Protein AF-0000000086120697 (afdb_homodimer)

Nearest PDB structures (foldseek):
  8xj4-assembly1_A  TM=9.575E-01  e=1.778E-35  Homo sapiens
  5cdh-assembly3_E  TM=8.719E-01  e=6.429E-22  Legionella pneumophila
  7doq-assembly2_D  TM=8.685E-01  e=1.397E-21  Legionella pneumophila
  4e3w-assembly1_B  TM=8.724E-01  e=1.844E-21  Francisella tularensis subsp. holarctica LVS
  7d2f-assembly1_B  TM=8.622E-01  e=3.118E-20  Legionella pneumophila subsp. pneumophila str. Philadelphia 1

pLDDT: mean 93.75, std 7.21, range [35.12, 98.88]

InterPro domains:
  IPR000560 Histidine phosphatase superfamily, clade-2 [PF00328] (15-293)
  IPR000560 Histidine phosphatase superfamily, clade-2 [cd07061] (1-294)
  IPR029033 Histidine phosphatase superfamily [G3DSA:3.40.50.1240] (1-338)
  IPR029033 Histidine phosphatase superfamily [SSF53254] (1-334)
  IPR033379 Histidine acid phosphatase active site [PS00778] (244-260)
  IPR050645 Histidine Acid Phosphatase [PTHR11567] (1-337)

Radius of gyration: 27.93 Å; Cα contacts (8 Å, |Δi|>4): 1167; chains: 2; bounding box: 74×82×66 Å

Foldseek 3Di:
DWAFFFFAFQDAFPLFPDDQVVQPVGHPAQDPRRLVLLLLLLLVVLVVCVVPDDLADDPLAEAAEEEPDNRLVSSSQSSVLNNHFDDDPRCPDPPDRGDDDDYHYDHNLPDQQFDFCDPPFVVLVVQLVVLCPDPVNVVVVVVCLVVLVVVCVVRVHDSVDDSLVVLVSHLRNVVSCVVVPHDDDPVCDPVSNVVSQVSNLVVLCSQLHRTPNLLSLQQGQQSNVVVVLVVVVCCVVVVGNYNYYHYRHHQSNVSSNCSLLVQDPSHGQHHGKDKDKDKDQDPVRFIWIWIWIDRDSVDDTDTTDRPPADVRGGSVVVCVSNVSNHHPDNVCSSHDDPD/DWAFFFFAFQDAFPLFPDDQVVQPVGHPAQDPRRLVLLLLLLLVVLVVCVVPDDLADDPLAEAAEEEPDNRLVSSSQSSVLNNHFDDDPRCPDPPDRGDDDDYHYDHNLPDQQFDFCDPPFVVLVVQLVVLCPDPVNVVVVVVCLVVLVVVCVVRVHDSVDDSLVVLVSHLRNVVSCVVVPHDDDPVCDPVSNVVSQVSNLVVLCSQLDRTPNLLSLQQGQQSNVVVVLVVVVCCVVVVGNYNYYHYRHHQSNVSSNCSLLVQDPSHGQHHGKDKDKDKDQDPVRFIWIWIWIDRDSVDDTDTTDRPPADVRGGSVVVCVSNVSNHHPDNVCSSPDDPD

Secondary structure (DSSP, 8-state):
-EE---B--S---TT-SS-GGGSTT-TT-B-HHHHHHHHHHHHHHHHHTTTTS-SS--TTTEEEEE-SSHHHHHHHHHHHHHHS---GGG---SSB-------B---GGG--SSS--SSS-HHHHHHHHHHHHSHHHHHHHHHTHHHHHHHHHHHT--TTS-HHHHHHHHHHHHHHHHHTTPPPPTT--HHHHHHHHHHHHHHHHHHHSSS-HHHHHHHTHHHHHHHHHHHHHHHHHHT----EEEEEE-HHHHHHHHHHTT---SSPPPTT-EEEEEEEE-TTS-EEEEEEEE--TTSPPEEE--TTS-SSEEHHHHHHHHGGGS-S-HHHHHH----/-EE---B--S---TT-SS-GGGSTT-TT-B-HHHHHHHHHHHHHHHHHTTTTS-SS--TTTEEEEE-SSHHHHHHHHHHHHHHS---GGG---SSB-------B---GGG--SSS--SSS-HHHHHHHHHHHHSHHHHHHHHHTHHHHHHHHHHHT--TTS-HHHHHHHHHHHHHHHHHTTPPPPTT--HHHHHHHHHHHHHHHHHHHSSS-HHHHHHHTHHHHHHHHHHHHHHHHHHT----EEEEEE-HHHHHHHHHHHT---SSPPPTT-EEEEEEEE-TTS-EEEEEEEE--TTSPPEEE--TTS-SSEEHHHHHHHHGGGS-S-HHHHHH----

Organism: NCBI:txid247094

Sequence (678 aa):
IFRHGDRAPIHLYPNDPYKETIWPNGLQQLTKEGIRQQYELGRFLRRRYDHFLNSSYDRHEIYVRSTDYDRTLMSAQANLAGLYPPYGSQLWHPEIHWQPLPVHTVPYYQDRLLKFPAKDCPRYYELMKETSQQPEYQNKINSWKNFTERIANYTGYDGDKDISYWVWNVYDTLFCQKSHNFNLPTWATEEEMKTLEEIRRFNVMAHVEMHKTNEKARLTGGILVDAVLRNFSKVVHSSLPLKLVMYSAHDTTLIALQGALKVFNGLHPPYASCHIFEFYKESDSTHSVSMYYRNDSSRGPYELVLPGCTSPCPVHQFTKLTAAVIPQDWNKECQSHTCIFRHGDRAPIHLYPNDPYKETIWPNGLQQLTKEGIRQQYELGRFLRRRYDHFLNSSYDRHEIYVRSTDYDRTLMSAQANLAGLYPPYGSQLWHPEIHWQPLPVHTVPYYQDRLLKFPAKDCPRYYELMKETSQQPEYQNKINSWKNFTERIANYTGYDGDKDISYWVWNVYDTLFCQKSHNFNLPTWATEEEMKTLEEIRRFNVMAHVEMHKTNEKARLTGGILVDAVLRNFSKVVHSSLPLKLVMYSAHDTTLIALQGALKVFNGLHPPYASCHIFEFYKESDSTHSVSMYYRNDSSRGPYELVLPGCTSPCPVHQFTKLTAAVIPQDWNKECQSHTC

Structure (mmCIF, N/CA/C/O backbone):
data_AF-0000000086120697-model_v1
#
loop_
_entity.id
_entity.type
_entity.pdbx_description
1 polymer 'acid phosphatase'
#
loop_
_atom_site.group_PDB
_atom_site.id
_atom_site.type_symbol
_atom_site.label_atom_id
_atom_site.label_alt_id
_atom_site.label_comp_id
_atom_site.label_asym_id
_atom_site.label_entity_id
_atom_site.label_seq_id
_atom_site.pdbx_PDB_ins_code
_atom_site.Cartn_x
_atom_site.Cartn_y
_atom_site.Cartn_z
_atom_site.occupancy
_atom_site.B_iso_or_equiv
_atom_site.auth_seq_id
_atom_site.auth_comp_id
_atom_site.auth_asym_id
_atom_site.auth_atom_id
_atom_site.pdbx_PDB_model_num
ATOM 1 N N . ILE A 1 1 ? -10.273 -12.156 -5.828 1 98.69 1 ILE A N 1
ATOM 2 C CA . ILE A 1 1 ? -8.914 -12.586 -5.527 1 98.69 1 ILE A CA 1
ATOM 3 C C . ILE A 1 1 ? -8.195 -12.969 -6.82 1 98.69 1 ILE A C 1
ATOM 5 O O . ILE A 1 1 ? -8.633 -13.875 -7.535 1 98.69 1 ILE A O 1
ATOM 9 N N . PHE A 1 2 ? -7.133 -12.25 -7.109 1 98.81 2 PHE A N 1
ATOM 10 C CA . PHE A 1 2 ? -6.547 -12.547 -8.414 1 98.81 2 PHE A CA 1
ATOM 11 C C . PHE A 1 2 ? -5.027 -12.633 -8.312 1 98.81 2 PHE A C 1
ATOM 13 O O . PHE A 1 2 ? -4.426 -12.086 -7.387 1 98.81 2 PHE A O 1
ATOM 20 N N . ARG A 1 3 ? -4.461 -13.398 -9.227 1 98.62 3 ARG A N 1
ATOM 21 C CA . ARG A 1 3 ? -3.016 -13.5 -9.414 1 98.62 3 ARG A CA 1
ATOM 22 C C . ARG A 1 3 ? -2.477 -12.289 -10.172 1 98.62 3 ARG A C 1
ATOM 24 O O . ARG A 1 3 ? -3.156 -11.75 -11.047 1 98.62 3 ARG A O 1
ATOM 31 N N . HIS A 1 4 ? -1.33 -11.891 -9.883 1 98.69 4 HIS A N 1
ATOM 32 C CA . HIS A 1 4 ? -0.668 -10.82 -10.617 1 98.69 4 HIS A CA 1
ATOM 33 C C . HIS A 1 4 ? -0.563 -11.148 -12.102 1 98.69 4 HIS A C 1
ATOM 35 O O . HIS A 1 4 ? -0.824 -12.281 -12.508 1 98.69 4 HIS A O 1
ATOM 41 N N . GLY A 1 5 ? -0.22 -10.117 -12.898 1 98.12 5 GLY A N 1
ATOM 42 C CA . GLY A 1 5 ? -0.022 -10.305 -14.328 1 98.12 5 GLY A CA 1
ATOM 43 C C . GLY A 1 5 ? 1.348 -10.852 -14.672 1 98.12 5 GLY A C 1
ATOM 44 O O . GLY A 1 5 ? 2.088 -11.289 -13.789 1 98.12 5 GLY A O 1
ATOM 45 N N . ASP A 1 6 ? 1.556 -10.836 -15.93 1 98 6 ASP A N 1
ATOM 46 C CA . ASP A 1 6 ? 2.83 -11.297 -16.469 1 98 6 ASP A CA 1
ATOM 47 C C . ASP A 1 6 ? 4.004 -10.602 -15.781 1 98 6 ASP A C 1
ATOM 49 O O . ASP A 1 6 ? 3.928 -9.414 -15.453 1 98 6 ASP A O 1
ATOM 53 N N . ARG A 1 7 ? 5.023 -11.391 -15.555 1 97.75 7 ARG A N 1
ATOM 54 C CA . ARG A 1 7 ? 6.211 -10.891 -14.867 1 97.75 7 ARG A CA 1
ATOM 55 C C . ARG A 1 7 ? 7.48 -11.523 -15.43 1 97.75 7 ARG A C 1
ATOM 57 O O . ARG A 1 7 ? 7.41 -12.508 -16.172 1 97.75 7 ARG A O 1
ATOM 64 N N . ALA A 1 8 ? 8.641 -10.906 -15.078 1 97.31 8 ALA A N 1
ATOM 65 C CA . ALA A 1 8 ? 9.945 -11.516 -15.352 1 97.31 8 ALA A CA 1
ATOM 66 C C . ALA A 1 8 ? 10.195 -12.695 -14.422 1 97.31 8 ALA A C 1
ATOM 68 O O . ALA A 1 8 ? 9.5 -12.875 -13.422 1 97.31 8 ALA A O 1
ATOM 69 N N . PRO A 1 9 ? 11.148 -13.586 -14.805 1 96.81 9 PRO A N 1
ATOM 70 C CA . PRO A 1 9 ? 11.438 -14.742 -13.953 1 96.81 9 PRO A CA 1
ATOM 71 C C . PRO A 1 9 ? 11.789 -14.352 -12.523 1 96.81 9 PRO A C 1
ATOM 73 O O . PRO A 1 9 ? 12.359 -13.273 -12.289 1 96.81 9 PRO A O 1
ATOM 76 N N . ILE A 1 10 ? 11.422 -15.234 -11.641 1 94.25 10 ILE A N 1
ATOM 77 C CA . ILE A 1 10 ? 11.781 -15 -10.242 1 94.25 10 ILE A CA 1
ATOM 78 C C . ILE A 1 10 ? 13.297 -15.07 -10.078 1 94.25 10 ILE A C 1
ATOM 80 O O . ILE A 1 10 ? 13.898 -14.18 -9.477 1 94.25 10 ILE A O 1
ATOM 84 N N . HIS A 1 11 ? 13.852 -16.156 -10.633 1 93 11 HIS A N 1
ATOM 85 C CA . HIS A 1 11 ? 15.289 -16.359 -10.68 1 93 11 HIS A CA 1
ATOM 86 C C . HIS A 1 11 ? 15.719 -16.938 -12.023 1 93 11 HIS A C 1
ATOM 88 O O . HIS A 1 11 ? 14.938 -17.609 -12.703 1 93 11 HIS A O 1
ATOM 94 N N . LEU A 1 12 ? 16.953 -16.609 -12.281 1 94.88 12 LEU A N 1
ATOM 95 C CA . LEU A 1 12 ? 17.562 -17.266 -13.422 1 94.88 12 LEU A CA 1
ATOM 96 C C . LEU A 1 12 ? 18.328 -18.516 -12.984 1 94.88 12 LEU A C 1
ATOM 98 O O . LEU A 1 12 ? 18.719 -18.641 -11.828 1 94.88 12 LEU A O 1
ATOM 102 N N . TYR A 1 13 ? 18.391 -19.516 -13.875 1 94.31 13 TYR A N 1
ATOM 103 C CA . TYR A 1 13 ? 19.219 -20.672 -13.547 1 94.31 13 TYR A CA 1
ATOM 104 C C . TYR A 1 13 ? 20.688 -20.406 -13.883 1 94.31 13 TYR A C 1
ATOM 106 O O . TYR A 1 13 ? 21 -19.531 -14.695 1 94.31 13 TYR A O 1
ATOM 114 N N . PRO A 1 14 ? 21.609 -21.062 -13.273 1 94 14 PRO A N 1
ATOM 115 C CA . PRO A 1 14 ? 23.031 -20.734 -13.328 1 94 14 PRO A CA 1
ATOM 116 C C . PRO A 1 14 ? 23.562 -20.609 -14.758 1 94 14 PRO A C 1
ATOM 118 O O . PRO A 1 14 ? 24.281 -19.672 -15.078 1 94 14 PRO A O 1
ATOM 121 N N . ASN A 1 15 ? 23.203 -21.469 -15.703 1 95.31 15 ASN A N 1
ATOM 122 C CA . ASN A 1 15 ? 23.719 -21.469 -17.062 1 95.31 15 ASN A CA 1
ATOM 123 C C . ASN A 1 15 ? 22.781 -20.75 -18.031 1 95.31 15 ASN A C 1
ATOM 125 O O . ASN A 1 15 ? 22.844 -20.969 -19.234 1 95.31 15 ASN A O 1
ATOM 129 N N . ASP A 1 16 ? 21.859 -19.984 -17.438 1 96.31 16 ASP A N 1
ATOM 130 C CA . ASP A 1 16 ? 20.922 -19.266 -18.281 1 96.31 16 ASP A CA 1
ATOM 131 C C . ASP A 1 16 ? 21.641 -18.328 -19.234 1 96.31 16 ASP A C 1
ATOM 133 O O . ASP A 1 16 ? 22.484 -17.531 -18.812 1 96.31 16 ASP A O 1
ATOM 137 N N . PRO A 1 17 ? 21.375 -18.438 -20.516 1 95.94 17 PRO A N 1
ATOM 138 C CA . PRO A 1 17 ? 22.078 -17.562 -21.453 1 95.94 17 PRO A CA 1
ATOM 139 C C . PRO A 1 17 ? 21.656 -16.094 -21.328 1 95.94 17 PRO A C 1
ATOM 141 O O . PRO A 1 17 ? 22.344 -15.203 -21.812 1 95.94 17 PRO A O 1
ATOM 144 N N . TYR A 1 18 ? 20.516 -15.867 -20.812 1 95.88 18 TYR A N 1
ATOM 145 C CA . TYR A 1 18 ? 20 -14.508 -20.656 1 95.88 18 TYR A CA 1
ATOM 146 C C . TYR A 1 18 ? 20.328 -13.953 -19.281 1 95.88 18 TYR A C 1
ATOM 148 O O . TYR A 1 18 ? 20.281 -14.672 -18.281 1 95.88 18 TYR A O 1
ATOM 156 N N . LYS A 1 19 ? 20.672 -12.711 -19.266 1 93.69 19 LYS A N 1
ATOM 157 C CA . LYS A 1 19 ? 20.953 -12.016 -18 1 93.69 19 LYS A CA 1
ATOM 158 C C . LYS A 1 19 ? 19.766 -11.141 -17.594 1 93.69 19 LYS A C 1
ATOM 160 O O . LYS A 1 19 ? 18.828 -10.953 -18.375 1 93.69 19 LYS A O 1
ATOM 165 N N . GLU A 1 20 ? 19.797 -10.656 -16.391 1 92.25 20 GLU A N 1
ATOM 166 C CA . GLU A 1 20 ? 18.703 -9.852 -15.844 1 92.25 20 GLU A CA 1
ATOM 167 C C . GLU A 1 20 ? 18.438 -8.617 -16.703 1 92.25 20 GLU A C 1
ATOM 169 O O . GLU A 1 20 ? 17.312 -8.141 -16.781 1 92.25 20 GLU A O 1
ATOM 174 N N . THR A 1 21 ? 19.422 -8.156 -17.391 1 90.69 21 THR A N 1
ATOM 175 C CA . THR A 1 21 ? 19.391 -6.887 -18.094 1 90.69 21 THR A CA 1
ATOM 176 C C . THR A 1 21 ? 18.406 -6.945 -19.266 1 90.69 21 THR A C 1
ATOM 178 O O . THR A 1 21 ? 17.984 -5.91 -19.781 1 90.69 21 THR A O 1
ATOM 181 N N . ILE A 1 22 ? 18.047 -8.172 -19.609 1 91.75 22 ILE A N 1
ATOM 182 C CA . ILE A 1 22 ? 17.125 -8.281 -20.75 1 91.75 22 ILE A CA 1
ATOM 183 C C . ILE A 1 22 ? 15.703 -7.969 -20.281 1 91.75 22 ILE A C 1
ATOM 185 O O . ILE A 1 22 ? 14.805 -7.785 -21.109 1 91.75 22 ILE A O 1
ATOM 189 N N . TRP A 1 23 ? 15.508 -8.008 -19.062 1 93 23 TRP A N 1
ATOM 190 C CA . TRP A 1 23 ? 14.211 -7.672 -18.484 1 93 23 TRP A CA 1
ATOM 191 C C . TRP A 1 23 ? 14.18 -6.215 -18.031 1 93 23 TRP A C 1
ATOM 193 O O . TRP A 1 23 ? 14.789 -5.859 -17.016 1 93 23 TRP A O 1
ATOM 203 N N . PRO A 1 24 ? 13.414 -5.359 -18.672 1 87.56 24 PRO A N 1
ATOM 204 C CA . PRO A 1 24 ? 13.477 -3.91 -18.469 1 87.56 24 PRO A CA 1
ATOM 205 C C . PRO A 1 24 ? 13.227 -3.512 -17.016 1 87.56 24 PRO A C 1
ATOM 207 O O . PRO A 1 24 ? 13.859 -2.586 -16.5 1 87.56 24 PRO A O 1
ATOM 210 N N . ASN A 1 25 ? 12.32 -4.215 -16.344 1 91.06 25 ASN A N 1
ATOM 211 C CA . ASN A 1 25 ? 11.969 -3.838 -14.969 1 91.06 25 ASN A CA 1
ATOM 212 C C . ASN A 1 25 ? 12.695 -4.703 -13.945 1 91.06 25 ASN A C 1
ATOM 214 O O . ASN A 1 25 ? 12.5 -4.539 -12.742 1 91.06 25 ASN A O 1
ATOM 218 N N . GLY A 1 26 ? 13.477 -5.633 -14.492 1 93 26 GLY A N 1
ATOM 219 C CA . GLY A 1 26 ? 14.211 -6.516 -13.602 1 93 26 GLY A CA 1
ATOM 220 C C . GLY A 1 26 ? 13.484 -7.812 -13.305 1 93 26 GLY A C 1
ATOM 221 O O . GLY A 1 26 ? 12.328 -7.984 -13.703 1 93 26 GLY A O 1
ATOM 222 N N . LEU A 1 27 ? 14.141 -8.68 -12.586 1 95.56 27 LEU A N 1
ATOM 223 C CA . LEU A 1 27 ? 13.57 -9.977 -12.242 1 95.56 27 LEU A CA 1
ATOM 224 C C . LEU A 1 27 ? 12.383 -9.82 -11.305 1 95.56 27 LEU A C 1
ATOM 226 O O . LEU A 1 27 ? 12.32 -8.867 -10.531 1 95.56 27 LEU A O 1
ATOM 230 N N . GLN A 1 28 ? 11.367 -10.688 -11.43 1 95.44 28 GLN A N 1
ATOM 231 C CA . GLN A 1 28 ? 10.195 -10.812 -10.57 1 95.44 28 GLN A CA 1
ATOM 232 C C . GLN A 1 28 ? 9.188 -9.695 -10.844 1 95.44 28 GLN A C 1
ATOM 234 O O . GLN A 1 28 ? 8.031 -9.773 -10.414 1 95.44 28 GLN A O 1
ATOM 239 N N . GLN A 1 29 ? 9.57 -8.711 -11.609 1 96.88 29 GLN A N 1
ATOM 240 C CA . GLN A 1 29 ? 8.75 -7.512 -11.742 1 96.88 29 GLN A CA 1
ATOM 241 C C . GLN A 1 29 ? 7.691 -7.688 -12.82 1 96.88 29 GLN A C 1
ATOM 243 O O . GLN A 1 29 ? 7.91 -8.398 -13.805 1 96.88 29 GLN A O 1
ATOM 248 N N . LEU A 1 30 ? 6.598 -6.984 -12.602 1 97.56 30 LEU A N 1
ATOM 249 C CA . LEU A 1 30 ? 5.512 -6.934 -13.578 1 97.56 30 LEU A CA 1
ATOM 250 C C . LEU A 1 30 ? 6 -6.348 -14.906 1 97.56 30 LEU A C 1
ATOM 252 O O . LEU A 1 30 ? 6.73 -5.352 -14.914 1 97.56 30 LEU A O 1
ATOM 256 N N . THR A 1 31 ? 5.668 -6.984 -16.016 1 96.38 31 THR A N 1
ATOM 257 C CA . THR A 1 31 ? 6.02 -6.488 -17.328 1 96.38 31 THR A CA 1
ATOM 258 C C . THR A 1 31 ? 4.902 -5.613 -17.891 1 96.38 31 THR A C 1
ATOM 260 O O . THR A 1 31 ? 3.822 -5.527 -17.312 1 96.38 31 THR A O 1
ATOM 263 N N . LYS A 1 32 ? 5.141 -5.035 -19.094 1 95.12 32 LYS A N 1
ATOM 264 C CA . LYS A 1 32 ? 4.109 -4.27 -19.797 1 95.12 32 LYS A CA 1
ATOM 265 C C . LYS A 1 32 ? 2.898 -5.145 -20.109 1 95.12 32 LYS A C 1
ATOM 267 O O . LYS A 1 32 ? 1.755 -4.695 -19.984 1 95.12 32 LYS A O 1
ATOM 272 N N . GLU A 1 33 ? 3.215 -6.309 -20.469 1 96 33 GLU A N 1
ATOM 273 C CA . GLU A 1 33 ? 2.141 -7.258 -20.734 1 96 33 GLU A CA 1
ATOM 274 C C . GLU A 1 33 ? 1.326 -7.547 -19.469 1 96 33 GLU A C 1
ATOM 276 O O . GLU A 1 33 ? 0.101 -7.668 -19.531 1 96 33 GLU A O 1
ATOM 281 N N . GLY A 1 34 ? 2.023 -7.699 -18.359 1 97.56 34 GLY A N 1
ATOM 282 C CA . GLY A 1 34 ? 1.334 -7.91 -17.094 1 97.56 34 GLY A CA 1
ATOM 283 C C . GLY A 1 34 ? 0.412 -6.766 -16.719 1 97.56 34 GLY A C 1
ATOM 284 O O . GLY A 1 34 ? -0.687 -6.988 -16.203 1 97.56 34 GLY A O 1
ATOM 285 N N . ILE A 1 35 ? 0.868 -5.551 -16.953 1 98.31 35 ILE A N 1
ATOM 286 C CA . ILE A 1 35 ? 0.05 -4.371 -16.688 1 98.31 35 ILE A CA 1
ATOM 287 C C . ILE A 1 35 ? -1.206 -4.414 -17.562 1 98.31 35 ILE A C 1
ATOM 289 O O . ILE A 1 35 ? -2.316 -4.203 -17.062 1 98.31 35 ILE A O 1
ATOM 293 N N . ARG A 1 36 ? -1.045 -4.73 -18.812 1 97.38 36 ARG A N 1
ATOM 294 C CA . ARG A 1 36 ? -2.168 -4.793 -19.734 1 97.38 36 ARG A CA 1
ATOM 295 C C . ARG A 1 36 ? -3.162 -5.871 -19.328 1 97.38 36 ARG A C 1
ATOM 297 O O . ARG A 1 36 ? -4.375 -5.664 -19.375 1 97.38 36 ARG A O 1
ATOM 304 N N . GLN A 1 37 ? -2.619 -7.008 -18.922 1 97.94 37 GLN A N 1
ATOM 305 C CA . GLN A 1 37 ? -3.471 -8.109 -18.484 1 97.94 37 GLN A CA 1
ATOM 306 C C . GLN A 1 37 ? -4.344 -7.691 -17.312 1 97.94 37 GLN A C 1
ATOM 308 O O . GLN A 1 37 ? -5.539 -7.992 -17.281 1 97.94 37 GLN A O 1
ATOM 313 N N . GLN A 1 38 ? -3.766 -7.031 -16.406 1 98.69 38 GLN A N 1
ATOM 314 C CA . GLN A 1 38 ? -4.504 -6.629 -15.219 1 98.69 38 GLN A CA 1
ATOM 315 C C . GLN A 1 38 ? -5.492 -5.508 -15.539 1 98.69 38 GLN A C 1
ATOM 317 O O . GLN A 1 38 ? -6.594 -5.469 -14.984 1 98.69 38 GLN A O 1
ATOM 322 N N . TYR A 1 39 ? -5.082 -4.602 -16.391 1 98.44 39 TYR A N 1
ATOM 323 C CA . TYR A 1 39 ? -6.012 -3.584 -16.859 1 98.44 39 TYR A CA 1
ATOM 324 C C . TYR A 1 39 ? -7.238 -4.223 -17.5 1 98.44 39 TYR A C 1
ATOM 326 O O . TYR A 1 39 ? -8.375 -3.811 -17.234 1 98.44 39 TYR A O 1
ATOM 334 N N . GLU A 1 40 ? -7.012 -5.215 -18.312 1 97.88 40 GLU A N 1
ATOM 335 C CA . GLU A 1 40 ? -8.102 -5.922 -18.969 1 97.88 40 GLU A CA 1
ATOM 336 C C . GLU A 1 40 ? -8.984 -6.641 -17.953 1 97.88 40 GLU A C 1
ATOM 338 O O . GLU A 1 40 ? -10.211 -6.688 -18.094 1 97.88 40 GLU A O 1
ATOM 343 N N . LEU A 1 41 ? -8.336 -7.238 -17 1 98.56 41 LEU A N 1
ATOM 344 C CA . LEU A 1 41 ? -9.133 -7.855 -15.938 1 98.56 41 LEU A CA 1
ATOM 345 C C . LEU A 1 41 ? -10.008 -6.816 -15.25 1 98.56 41 LEU A C 1
ATOM 347 O O . LEU A 1 41 ? -11.18 -7.086 -14.945 1 98.56 41 LEU A O 1
ATOM 351 N N . GLY A 1 42 ? -9.453 -5.637 -14.977 1 98.31 42 GLY A N 1
ATOM 352 C CA . GLY A 1 42 ? -10.242 -4.555 -14.422 1 98.31 42 GLY A CA 1
ATOM 353 C C . GLY A 1 42 ? -11.43 -4.172 -15.289 1 98.31 42 GLY A C 1
ATOM 354 O O . GLY A 1 42 ? -12.539 -3.984 -14.781 1 98.31 42 GLY A O 1
ATOM 355 N N . ARG A 1 43 ? -11.203 -4.062 -16.547 1 97.19 43 ARG A N 1
ATOM 356 C CA . ARG A 1 43 ? -12.266 -3.734 -17.5 1 97.19 43 ARG A CA 1
ATOM 357 C C . ARG A 1 43 ? -13.344 -4.812 -17.5 1 97.19 43 ARG A C 1
ATOM 359 O O . ARG A 1 43 ? -14.531 -4.504 -17.594 1 97.19 43 ARG A O 1
ATOM 366 N N . PHE A 1 44 ? -12.938 -6.023 -17.469 1 98.06 44 PHE A N 1
ATOM 367 C CA . PHE A 1 44 ? -13.883 -7.129 -17.391 1 98.06 44 PHE A CA 1
ATOM 368 C C . PHE A 1 44 ? -14.766 -7.004 -16.156 1 98.06 44 PHE A C 1
ATOM 370 O O . PHE A 1 44 ? -15.984 -7.145 -16.25 1 98.06 44 PHE A O 1
ATOM 377 N N . LEU A 1 45 ? -14.125 -6.793 -14.977 1 97.94 45 LEU A N 1
ATOM 378 C CA . LEU A 1 45 ? -14.867 -6.652 -13.734 1 97.94 45 LEU A CA 1
ATOM 379 C C . LEU A 1 45 ? -15.836 -5.48 -13.805 1 97.94 45 LEU A C 1
ATOM 381 O O . LEU A 1 45 ? -16.953 -5.562 -13.289 1 97.94 45 LEU A O 1
ATOM 385 N N . ARG A 1 46 ? -15.398 -4.391 -14.422 1 97.44 46 ARG A N 1
ATOM 386 C CA . ARG A 1 46 ? -16.266 -3.238 -14.625 1 97.44 46 ARG A CA 1
ATOM 387 C C . ARG A 1 46 ? -17.531 -3.627 -15.398 1 97.44 46 ARG A C 1
ATOM 389 O O . ARG A 1 46 ? -18.641 -3.254 -15.016 1 97.44 46 ARG A O 1
ATOM 396 N N . ARG A 1 47 ? -17.344 -4.344 -16.422 1 96.88 47 ARG A N 1
ATOM 397 C CA . ARG A 1 47 ? -18.484 -4.766 -17.234 1 96.88 47 ARG A CA 1
ATOM 398 C C . ARG A 1 47 ? -19.375 -5.746 -16.484 1 96.88 47 ARG A C 1
ATOM 400 O O . ARG A 1 47 ? -20.594 -5.625 -16.5 1 96.88 47 ARG A O 1
ATOM 407 N N . ARG A 1 48 ? -18.812 -6.609 -15.828 1 96.81 48 ARG A N 1
ATOM 408 C CA . ARG A 1 48 ? -19.562 -7.652 -15.141 1 96.81 48 ARG A CA 1
ATOM 409 C C . ARG A 1 48 ? -20.422 -7.062 -14.023 1 96.81 48 ARG A C 1
ATOM 411 O O . ARG A 1 48 ? -21.531 -7.523 -13.789 1 96.81 48 ARG A O 1
ATOM 418 N N . TYR A 1 49 ? -19.875 -6.035 -13.367 1 97.31 49 TYR A N 1
ATOM 419 C CA . TYR A 1 49 ? -20.562 -5.527 -12.188 1 97.31 49 TYR A CA 1
ATOM 420 C C . TYR A 1 49 ? -21.078 -4.117 -12.422 1 97.31 49 TYR A C 1
ATOM 422 O O . TYR A 1 49 ? -21.203 -3.33 -11.477 1 97.31 49 TYR A O 1
ATOM 430 N N . ASP A 1 50 ? -21.266 -3.684 -13.617 1 94.5 50 ASP A N 1
ATOM 431 C CA . ASP A 1 50 ? -21.75 -2.365 -14.016 1 94.5 50 ASP A CA 1
ATOM 432 C C . ASP A 1 50 ? -23.031 -2.006 -13.273 1 94.5 50 ASP A C 1
ATOM 434 O O . ASP A 1 50 ? -23.25 -0.843 -12.922 1 94.5 50 ASP A O 1
ATOM 438 N N . HIS A 1 51 ? -23.938 -2.914 -12.953 1 92.25 51 HIS A N 1
ATOM 439 C CA . HIS A 1 51 ? -25.203 -2.617 -12.297 1 92.25 51 HIS A CA 1
ATOM 440 C C . HIS A 1 51 ? -25.125 -2.9 -10.805 1 92.25 51 HIS A C 1
ATOM 442 O O . HIS A 1 51 ? -26.125 -2.809 -10.094 1 92.25 51 HIS A O 1
ATOM 448 N N . PHE A 1 52 ? -23.969 -3.178 -10.398 1 96.31 52 PHE A N 1
ATOM 449 C CA . PHE A 1 52 ? -23.766 -3.469 -8.984 1 96.31 52 PHE A CA 1
ATOM 450 C C . PHE A 1 52 ? -22.859 -2.428 -8.344 1 96.31 52 PHE A C 1
ATOM 452 O O . PHE A 1 52 ? -23.203 -1.848 -7.309 1 96.31 52 PHE A O 1
ATOM 459 N N . LEU A 1 53 ? -21.75 -2.141 -8.984 1 96 53 L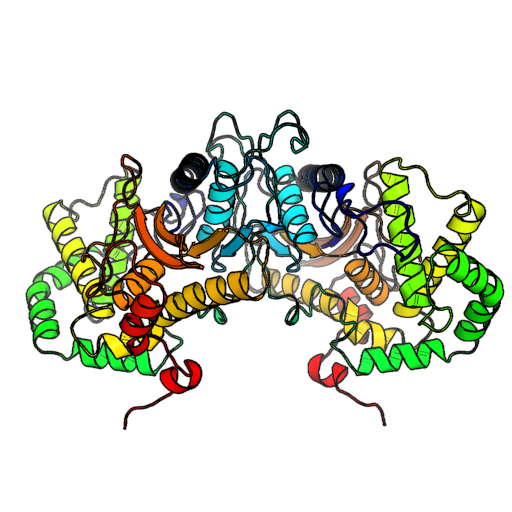EU A N 1
ATOM 460 C CA . LEU A 1 53 ? -20.828 -1.104 -8.539 1 96 53 LEU A CA 1
ATOM 461 C C . LEU A 1 53 ? -21.172 0.24 -9.172 1 96 53 LEU A C 1
ATOM 463 O O . LEU A 1 53 ? -21.562 0.299 -10.344 1 96 53 LEU A O 1
ATOM 467 N N . ASN A 1 54 ? -21.031 1.312 -8.375 1 93.12 54 ASN A N 1
ATOM 468 C CA . ASN A 1 54 ? -21.156 2.641 -8.961 1 93.12 54 ASN A CA 1
ATOM 469 C C . ASN A 1 54 ? -20.188 2.846 -10.125 1 93.12 54 ASN A C 1
ATOM 471 O O . ASN A 1 54 ? -19.047 2.389 -10.07 1 93.12 54 ASN A O 1
ATOM 475 N N . SER A 1 55 ? -20.703 3.518 -11.117 1 89 55 SER A N 1
ATOM 476 C CA . SER A 1 55 ? -19.859 3.773 -12.281 1 89 55 SER A CA 1
ATOM 477 C C . SER A 1 55 ? -18.625 4.582 -11.898 1 89 55 SER A C 1
ATOM 479 O O . SER A 1 55 ? -17.547 4.406 -12.477 1 89 55 SER A O 1
ATOM 481 N N . SER A 1 56 ? -18.859 5.449 -10.938 1 90.75 56 SER A N 1
ATOM 482 C CA . SER A 1 56 ? -17.734 6.219 -10.414 1 90.75 56 SER A CA 1
ATOM 483 C C . SER A 1 56 ? -17.188 5.605 -9.133 1 90.75 56 SER A C 1
ATOM 485 O O . SER A 1 56 ? -17.922 4.961 -8.383 1 90.75 56 SER A O 1
ATOM 487 N N . TYR A 1 57 ? -15.969 5.832 -8.953 1 93.62 57 TYR A N 1
ATOM 488 C CA . TYR A 1 57 ? -15.344 5.32 -7.738 1 93.62 57 TYR A CA 1
ATOM 489 C C . TYR A 1 57 ? -16.016 5.906 -6.5 1 93.62 57 TYR A C 1
ATOM 491 O O . TYR A 1 57 ? -16.172 7.121 -6.391 1 93.62 57 TYR A O 1
ATOM 499 N N . ASP A 1 58 ? -16.406 5.031 -5.656 1 92.75 58 ASP A N 1
ATOM 500 C CA . ASP A 1 58 ? -16.906 5.34 -4.316 1 92.75 58 ASP A CA 1
ATOM 501 C C . ASP A 1 58 ? -16.125 4.562 -3.256 1 92.75 58 ASP A C 1
ATOM 503 O O . ASP A 1 58 ? -16.234 3.336 -3.178 1 92.75 58 ASP A O 1
ATOM 507 N N . ARG A 1 59 ? -15.492 5.289 -2.43 1 92.25 59 ARG A N 1
ATOM 508 C CA . ARG A 1 59 ? -14.57 4.68 -1.471 1 92.25 59 ARG A CA 1
ATOM 509 C C . ARG A 1 59 ? -15.312 3.734 -0.531 1 92.25 59 ARG A C 1
ATOM 511 O O . ARG A 1 59 ? -14.703 2.846 0.07 1 92.25 59 ARG A O 1
ATOM 518 N N . HIS A 1 60 ? -16.547 3.896 -0.317 1 93.19 60 HIS A N 1
ATOM 519 C CA . HIS A 1 60 ? -17.297 3.084 0.627 1 93.19 60 HIS A CA 1
ATOM 520 C C . HIS A 1 60 ? -17.672 1.734 0.019 1 93.19 60 HIS A C 1
ATOM 522 O O . HIS A 1 60 ? -18.047 0.806 0.74 1 93.19 60 HIS A O 1
ATOM 528 N N . GLU A 1 61 ? -17.5 1.629 -1.279 1 95.5 61 GLU A N 1
ATOM 529 C CA . GLU A 1 61 ? -18.031 0.46 -1.972 1 95.5 61 GLU A CA 1
ATOM 530 C C . GLU A 1 61 ? -16.953 -0.593 -2.191 1 95.5 61 GLU A C 1
ATOM 532 O O . GLU A 1 61 ? -17.25 -1.746 -2.504 1 95.5 61 GLU A O 1
ATOM 537 N N . ILE A 1 62 ? -15.727 -0.178 -1.975 1 97 62 ILE A N 1
ATOM 538 C CA . ILE A 1 62 ? -14.68 -1.118 -2.363 1 97 62 ILE A CA 1
ATOM 539 C C . ILE A 1 62 ? -13.523 -1.039 -1.373 1 97 62 ILE A C 1
ATOM 541 O O . ILE A 1 62 ? -13.18 0.045 -0.894 1 97 62 ILE A O 1
ATOM 545 N N . TYR A 1 63 ? -13.016 -2.121 -1.061 1 97.44 63 TYR A N 1
ATOM 546 C CA . TYR A 1 63 ? -11.773 -2.256 -0.3 1 97.44 63 TYR A CA 1
ATOM 547 C C . TYR A 1 63 ? -10.758 -3.096 -1.061 1 97.44 63 TYR A C 1
ATOM 549 O O . TYR A 1 63 ? -11.078 -4.176 -1.56 1 97.44 63 TYR A O 1
ATOM 557 N N . VAL A 1 64 ? -9.531 -2.586 -1.189 1 98.31 64 VAL A N 1
ATOM 558 C CA . VAL A 1 64 ? -8.5 -3.264 -1.972 1 98.31 64 VAL A CA 1
ATOM 559 C C . VAL A 1 64 ? -7.293 -3.555 -1.089 1 98.31 64 VAL A C 1
ATOM 561 O O . VAL A 1 64 ? -6.758 -2.652 -0.439 1 98.31 64 VAL A O 1
ATOM 564 N N . ARG A 1 65 ? -6.867 -4.805 -1.087 1 97.75 65 ARG A N 1
ATOM 565 C CA . ARG A 1 65 ? -5.668 -5.223 -0.37 1 97.75 65 ARG A CA 1
ATOM 566 C C . ARG A 1 65 ? -4.746 -6.035 -1.273 1 97.75 65 ARG A C 1
ATOM 568 O O . ARG A 1 65 ? -5.211 -6.867 -2.057 1 97.75 65 ARG A O 1
ATOM 575 N N . SER A 1 66 ? -3.461 -5.727 -1.261 1 98.31 66 SER A N 1
ATOM 576 C CA . SER A 1 66 ? -2.445 -6.445 -2.025 1 98.31 66 SER A CA 1
ATOM 577 C C . SER A 1 66 ? -1.368 -7.016 -1.111 1 98.31 66 SER A C 1
ATOM 579 O O . SER A 1 66 ? -1.165 -6.527 0.001 1 98.31 66 SER A O 1
ATOM 581 N N . THR A 1 67 ? -0.748 -8.125 -1.55 1 97.69 67 THR A N 1
ATOM 582 C CA . THR A 1 67 ? 0.516 -8.469 -0.904 1 97.69 67 THR A CA 1
ATOM 583 C C . THR A 1 67 ? 1.558 -7.375 -1.147 1 97.69 67 THR A C 1
ATOM 585 O O . THR A 1 67 ? 1.439 -6.598 -2.096 1 97.69 67 THR A O 1
ATOM 588 N N . ASP A 1 68 ? 2.514 -7.32 -0.317 1 97 68 ASP A N 1
ATOM 589 C CA . ASP A 1 68 ? 3.508 -6.25 -0.379 1 97 68 ASP A CA 1
ATOM 590 C C . ASP A 1 68 ? 4.66 -6.625 -1.308 1 97 68 ASP A C 1
ATOM 592 O O . ASP A 1 68 ? 5.828 -6.559 -0.915 1 97 68 ASP A O 1
ATOM 596 N N . TYR A 1 69 ? 4.363 -7.055 -2.496 1 97 69 TYR A N 1
ATOM 597 C CA . TYR A 1 69 ? 5.289 -7.254 -3.605 1 97 69 TYR A CA 1
ATOM 598 C C . TYR A 1 69 ? 5.059 -6.215 -4.699 1 97 69 TYR A C 1
ATOM 600 O O . TYR A 1 69 ? 3.916 -5.863 -5 1 97 69 TYR A O 1
ATOM 608 N N . ASP A 1 70 ? 6.117 -5.773 -5.355 1 97.62 70 ASP A N 1
ATOM 609 C CA . ASP A 1 70 ? 5.992 -4.766 -6.406 1 97.62 70 ASP A CA 1
ATOM 610 C C . ASP A 1 70 ? 4.988 -5.203 -7.469 1 97.62 70 ASP A C 1
ATOM 612 O O . ASP A 1 70 ? 4.078 -4.445 -7.82 1 97.62 70 ASP A O 1
ATOM 616 N N . ARG A 1 71 ? 5.113 -6.391 -7.895 1 98 71 ARG A N 1
ATOM 617 C CA . ARG A 1 71 ? 4.312 -6.863 -9.016 1 98 71 ARG A CA 1
ATOM 618 C C . ARG A 1 71 ? 2.84 -6.965 -8.633 1 98 71 ARG A C 1
ATOM 620 O O . ARG A 1 71 ? 1.959 -6.75 -9.469 1 98 71 ARG A O 1
ATOM 627 N N . THR A 1 72 ? 2.521 -7.293 -7.379 1 98.62 72 THR A N 1
ATOM 628 C CA . THR A 1 72 ? 1.125 -7.402 -6.973 1 98.62 72 THR A CA 1
ATOM 629 C C . THR A 1 72 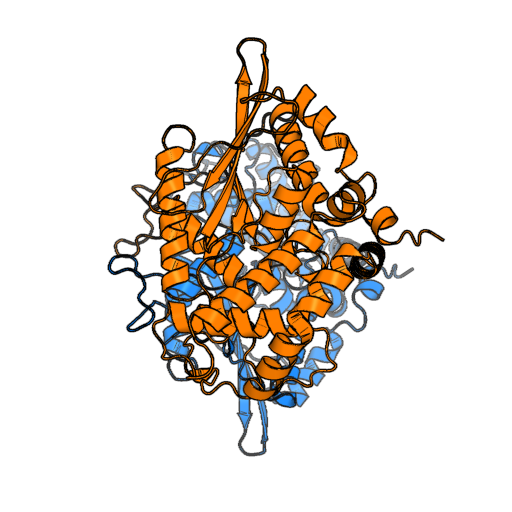? 0.525 -6.023 -6.723 1 98.62 72 THR A C 1
ATOM 631 O O . THR A 1 72 ? -0.647 -5.785 -7.02 1 98.62 72 THR A O 1
ATOM 634 N N . LEU A 1 73 ? 1.324 -5.121 -6.168 1 98.56 73 LEU A N 1
ATOM 635 C CA . LEU A 1 73 ? 0.885 -3.744 -5.988 1 98.56 73 LEU A CA 1
ATOM 636 C C . LEU A 1 73 ? 0.573 -3.094 -7.332 1 98.56 73 LEU A C 1
ATOM 638 O O . LEU A 1 73 ? -0.493 -2.5 -7.508 1 98.56 73 LEU A O 1
ATOM 642 N N . MET A 1 74 ? 1.465 -3.285 -8.25 1 98.62 74 MET A N 1
ATOM 643 C CA . MET A 1 74 ? 1.287 -2.734 -9.594 1 98.62 74 MET A CA 1
ATOM 644 C C . MET A 1 74 ? 0.087 -3.369 -10.289 1 98.62 74 MET A C 1
ATOM 646 O O . MET A 1 74 ? -0.649 -2.691 -11.008 1 98.62 74 MET A O 1
ATOM 650 N N . SER A 1 75 ? -0.069 -4.648 -10.047 1 98.88 75 SER A N 1
ATOM 651 C CA . SER A 1 75 ? -1.213 -5.359 -10.609 1 98.88 75 SER A CA 1
ATOM 652 C C . SER A 1 75 ? -2.527 -4.793 -10.086 1 98.88 75 SER A C 1
ATOM 654 O O . SER A 1 75 ? -3.469 -4.578 -10.852 1 98.88 75 SER A O 1
ATOM 656 N N . ALA A 1 76 ? -2.582 -4.551 -8.812 1 98.88 76 ALA A N 1
ATOM 657 C CA . ALA A 1 76 ? -3.785 -3.975 -8.219 1 98.88 76 ALA A CA 1
ATOM 658 C C . ALA A 1 76 ? -4.09 -2.604 -8.812 1 98.88 76 ALA A C 1
ATOM 660 O O . ALA A 1 76 ? -5.242 -2.301 -9.133 1 98.88 76 ALA A O 1
ATOM 661 N N . GLN A 1 77 ? -3.08 -1.821 -8.93 1 98.75 77 GLN A N 1
ATOM 662 C CA . GLN A 1 77 ? -3.246 -0.478 -9.477 1 98.75 77 GLN A CA 1
ATOM 663 C C . GLN A 1 77 ? -3.744 -0.525 -10.914 1 98.75 77 GLN A C 1
ATOM 665 O O . GLN A 1 77 ? -4.637 0.237 -11.297 1 98.75 77 GLN A O 1
ATOM 670 N N . ALA A 1 78 ? -3.15 -1.41 -11.664 1 98.69 78 ALA A N 1
ATOM 671 C CA . ALA A 1 78 ? -3.561 -1.553 -13.062 1 98.69 78 ALA A CA 1
ATOM 672 C C . ALA A 1 78 ? -4.996 -2.053 -13.164 1 98.69 78 ALA A C 1
ATOM 674 O O . ALA A 1 78 ? -5.77 -1.582 -14 1 98.69 78 ALA A O 1
ATOM 675 N N . ASN A 1 79 ? -5.312 -3.025 -12.344 1 98.81 79 ASN A N 1
ATOM 676 C CA . ASN A 1 79 ? -6.684 -3.529 -12.297 1 98.81 79 ASN A CA 1
ATOM 677 C C . ASN A 1 79 ? -7.68 -2.414 -11.992 1 98.81 79 ASN A C 1
ATOM 679 O O . ASN A 1 79 ? -8.695 -2.279 -12.68 1 98.81 79 ASN A O 1
ATOM 683 N N . LEU A 1 80 ? -7.367 -1.582 -11.047 1 98.56 80 LEU A N 1
ATOM 684 C CA . LEU A 1 80 ? -8.242 -0.5 -10.617 1 98.56 80 LEU A CA 1
ATOM 685 C C . LEU A 1 80 ? -8.383 0.558 -11.703 1 98.56 80 LEU A C 1
ATOM 687 O O . LEU A 1 80 ? -9.438 1.191 -11.828 1 98.56 80 LEU A O 1
ATOM 691 N N . ALA A 1 81 ? -7.309 0.765 -12.469 1 98.06 81 ALA A N 1
ATOM 692 C CA . ALA A 1 81 ? -7.387 1.694 -13.594 1 98.06 81 ALA A CA 1
ATOM 693 C C . ALA A 1 81 ? -8.445 1.248 -14.602 1 98.06 81 ALA A C 1
ATOM 695 O O . ALA A 1 81 ? -9.102 2.08 -15.234 1 98.06 81 ALA A O 1
ATOM 696 N N . GLY A 1 82 ? -8.508 -0.055 -14.781 1 97.75 82 GLY A N 1
ATOM 697 C CA . GLY A 1 82 ? -9.531 -0.593 -15.664 1 97.75 82 GLY A CA 1
ATOM 698 C C . GLY A 1 82 ? -10.914 -0.598 -15.039 1 97.75 82 GLY A C 1
ATOM 699 O O . GLY A 1 82 ? -11.906 -0.369 -15.734 1 97.75 82 GLY A O 1
ATOM 700 N N . LEU A 1 83 ? -10.984 -0.823 -13.773 1 98 83 LEU A N 1
ATOM 701 C CA . LEU A 1 83 ? -12.25 -0.944 -13.047 1 98 83 LEU A CA 1
ATOM 702 C C . LEU A 1 83 ? -12.914 0.418 -12.891 1 98 83 LEU A C 1
ATOM 704 O O . LEU A 1 83 ? -14.141 0.528 -12.969 1 98 83 LEU A O 1
ATOM 708 N N . TYR A 1 84 ? -12.094 1.465 -12.594 1 97.06 84 TYR A N 1
ATOM 709 C CA . TYR A 1 84 ? -12.641 2.787 -12.312 1 97.06 84 TYR A CA 1
ATOM 710 C C . TYR A 1 84 ? -11.922 3.859 -13.125 1 97.06 84 TYR A C 1
ATOM 712 O O . TYR A 1 84 ? -11.281 4.75 -12.562 1 97.06 84 TYR A O 1
ATOM 720 N N . PRO A 1 85 ? -12.055 3.826 -14.445 1 94.25 85 PRO A N 1
ATOM 721 C CA . PRO A 1 85 ? -11.586 4.996 -15.188 1 94.25 85 PRO A CA 1
ATOM 722 C C . PRO A 1 85 ? -12.32 6.277 -14.797 1 94.25 85 PRO A C 1
ATOM 724 O O . PRO A 1 85 ? -13.531 6.25 -14.547 1 94.25 85 PRO A O 1
ATOM 727 N N . PRO A 1 86 ? -11.508 7.348 -14.633 1 93.81 86 PRO A N 1
ATOM 728 C CA . PRO A 1 86 ? -12.188 8.586 -14.227 1 93.81 86 PRO A CA 1
ATOM 729 C C . PRO A 1 86 ? -13.109 9.133 -15.312 1 93.81 86 PRO A C 1
ATOM 731 O O . PRO A 1 86 ? -12.797 9.039 -16.5 1 93.81 86 PRO A O 1
ATOM 734 N N . TYR A 1 87 ? -14.258 9.586 -14.922 1 88.94 87 TYR A N 1
ATOM 735 C CA . TYR A 1 87 ? -15.156 10.266 -15.844 1 88.94 87 TYR A CA 1
ATOM 736 C C . TYR A 1 87 ? -15.891 11.406 -15.148 1 88.94 87 TYR A C 1
ATOM 738 O O . TYR A 1 87 ? -15.961 11.453 -13.922 1 88.94 87 TYR A O 1
ATOM 746 N N . GLY A 1 88 ? -16.281 12.391 -15.93 1 87.62 88 GLY A N 1
ATOM 747 C CA . GLY A 1 88 ? -17.031 13.516 -15.391 1 87.62 88 GLY A CA 1
ATOM 748 C C . GLY A 1 88 ? -16.281 14.273 -14.32 1 87.62 88 GLY A C 1
ATOM 749 O O . GLY A 1 88 ? -15.148 14.727 -14.555 1 87.62 88 GLY A O 1
ATOM 750 N N . SER A 1 89 ? -16.844 14.234 -13.141 1 85.81 89 SER A N 1
ATOM 751 C CA . SER A 1 89 ? -16.297 15.031 -12.047 1 85.81 89 SER A CA 1
ATOM 752 C C . SER A 1 89 ? -15.031 14.398 -11.477 1 85.81 89 SER A C 1
ATOM 754 O O . SER A 1 89 ? -14.289 15.047 -10.734 1 85.81 89 SER A O 1
ATOM 756 N N . GLN A 1 90 ? -14.703 13.203 -11.859 1 90.56 90 GLN A N 1
ATOM 757 C CA . GLN A 1 90 ? -13.531 12.531 -11.32 1 90.56 90 GLN A CA 1
ATOM 758 C C . GLN A 1 90 ? -12.305 12.758 -12.203 1 90.56 90 GLN A C 1
ATOM 760 O O . GLN A 1 90 ? -11.188 12.398 -11.836 1 90.56 90 GLN A O 1
ATOM 765 N N . LEU A 1 91 ? -12.586 13.367 -13.359 1 92.94 91 LEU A N 1
ATOM 766 C CA . LEU A 1 91 ? -11.477 13.688 -14.25 1 92.94 91 LEU A CA 1
ATOM 767 C C . LEU A 1 91 ? -10.664 14.867 -13.711 1 92.94 91 LEU A C 1
ATOM 769 O O . LEU A 1 91 ? -11.117 16.016 -13.766 1 92.94 91 LEU A O 1
ATOM 773 N N . TRP A 1 92 ? -9.492 14.609 -13.211 1 94.75 92 TRP A N 1
ATOM 774 C CA . TRP A 1 92 ? -8.695 15.648 -12.562 1 94.75 92 TRP A CA 1
ATOM 775 C C . TRP A 1 92 ? -7.676 16.234 -13.531 1 94.75 92 TRP A C 1
ATOM 777 O O . TRP A 1 92 ? -7.094 17.297 -13.266 1 94.75 92 TRP A O 1
ATOM 787 N N . HIS A 1 93 ? -7.445 15.594 -14.641 1 93.56 93 HIS A N 1
ATOM 788 C CA . HIS A 1 93 ? -6.539 16.031 -15.695 1 93.56 93 HIS A CA 1
ATOM 789 C C . HIS A 1 93 ? -7.102 15.688 -17.078 1 93.56 93 HIS A C 1
ATOM 791 O O . HIS A 1 93 ? -7.586 14.578 -17.297 1 93.56 93 HIS A O 1
ATOM 797 N N . PRO A 1 94 ? -7.02 16.547 -17.969 1 90 94 PRO A N 1
ATOM 798 C CA . PRO A 1 94 ? -7.652 16.328 -19.266 1 90 94 PRO A CA 1
ATOM 799 C C . PRO A 1 94 ? -6.953 15.242 -20.078 1 90 94 PRO A C 1
ATOM 801 O O . PRO A 1 94 ? -7.59 14.57 -20.906 1 90 94 PRO A O 1
ATOM 804 N N . GLU A 1 95 ? -5.648 15.031 -19.812 1 89.38 95 GLU A N 1
ATOM 805 C CA . GLU A 1 95 ? -4.883 14.133 -20.672 1 89.38 95 GLU A CA 1
ATOM 806 C C . GLU A 1 95 ? -4.543 12.828 -19.953 1 89.38 95 GLU A C 1
ATOM 808 O O . GLU A 1 95 ? -3.912 11.945 -20.531 1 89.38 95 GLU A O 1
ATOM 813 N N . ILE A 1 96 ? -4.879 12.695 -18.781 1 93.44 96 ILE A N 1
ATOM 814 C CA . ILE A 1 96 ? -4.555 11.492 -18.016 1 93.44 96 ILE A CA 1
ATOM 815 C C . ILE A 1 96 ? -5.844 10.797 -17.578 1 93.44 96 ILE A C 1
ATOM 817 O O . ILE A 1 96 ? -6.457 11.172 -16.578 1 93.44 96 ILE A O 1
ATOM 821 N N . HIS A 1 97 ? -6.152 9.773 -18.328 1 93.69 97 HIS A N 1
ATOM 822 C CA . HIS A 1 97 ? -7.379 9.039 -18.031 1 93.69 97 HIS A CA 1
ATOM 823 C C . HIS A 1 97 ? -7.141 7.961 -16.984 1 93.69 97 HIS A C 1
ATOM 825 O O . HIS A 1 97 ? -7.312 6.773 -17.25 1 93.69 97 HIS A O 1
ATOM 831 N N . TRP A 1 98 ? -6.711 8.391 -15.906 1 96.88 98 TRP A N 1
ATOM 832 C CA . TRP A 1 98 ? -6.41 7.586 -14.727 1 96.88 98 TRP A CA 1
ATOM 833 C C . TRP A 1 98 ? -6.625 8.383 -13.445 1 96.88 98 TRP A C 1
ATOM 835 O O . TRP A 1 98 ? -6.48 9.609 -13.445 1 96.88 98 TRP A O 1
ATOM 845 N N . GLN A 1 99 ? -7.016 7.742 -12.391 1 97.25 99 GLN A N 1
ATOM 846 C CA . GLN A 1 99 ? -7.098 8.344 -11.062 1 97.25 99 GLN A CA 1
ATOM 847 C C . GLN A 1 99 ? -6.496 7.43 -10 1 97.25 99 GLN A C 1
ATOM 849 O O . GLN A 1 99 ? -6.562 6.207 -10.117 1 97.25 99 GLN A O 1
ATOM 854 N N . PRO A 1 100 ? -5.879 8.023 -9 1 97.81 100 PRO A N 1
ATOM 855 C CA . PRO A 1 100 ? -5.328 7.203 -7.922 1 97.81 100 PRO A CA 1
ATOM 856 C C . PRO A 1 100 ? -6.414 6.586 -7.043 1 97.81 100 PRO A C 1
ATOM 858 O O . PRO A 1 100 ? -7.414 7.238 -6.738 1 97.81 100 PRO A O 1
ATOM 861 N N . LEU A 1 101 ? -6.273 5.383 -6.719 1 97.94 101 LEU A N 1
ATOM 862 C CA . LEU A 1 101 ? -7.141 4.672 -5.785 1 97.94 101 LEU A CA 1
ATOM 863 C C . LEU A 1 101 ? -6.32 3.924 -4.738 1 97.94 101 LEU A C 1
ATOM 865 O O . LEU A 1 101 ? -5.277 3.35 -5.059 1 97.94 101 LEU A O 1
ATOM 869 N N . PRO A 1 102 ? -6.754 3.939 -3.537 1 97.31 102 PRO A N 1
ATOM 870 C CA . PRO A 1 102 ? -5.93 3.375 -2.465 1 97.31 102 PRO A CA 1
ATOM 871 C C . PRO A 1 102 ? -5.805 1.855 -2.557 1 97.31 102 PRO A C 1
ATOM 873 O O . PRO A 1 102 ? -6.797 1.164 -2.807 1 97.31 102 PRO A O 1
ATOM 876 N N . VAL A 1 103 ? -4.625 1.374 -2.441 1 98.19 103 VAL A N 1
ATOM 877 C CA . VAL A 1 103 ? -4.293 -0.038 -2.289 1 98.19 103 VAL A CA 1
ATOM 878 C C . VAL A 1 103 ? -3.586 -0.261 -0.954 1 98.19 103 VAL A C 1
ATOM 880 O O . VAL A 1 103 ? -2.494 0.264 -0.728 1 98.19 103 VAL A O 1
ATOM 883 N N . HIS A 1 104 ? -4.191 -1.025 -0.078 1 97.31 104 HIS A N 1
ATOM 884 C CA . HIS A 1 104 ? -3.639 -1.257 1.252 1 97.31 104 HIS A CA 1
ATOM 885 C C . HIS A 1 104 ? -2.805 -2.533 1.288 1 97.31 104 HIS A C 1
ATOM 887 O O . HIS A 1 104 ? -2.988 -3.424 0.454 1 97.31 104 HIS A O 1
ATOM 893 N N . THR A 1 105 ? -1.843 -2.594 2.154 1 95.38 105 THR A N 1
ATOM 894 C CA . THR A 1 105 ? -1.009 -3.783 2.293 1 95.38 105 THR A CA 1
ATOM 895 C C . THR A 1 105 ? -0.523 -3.938 3.73 1 95.38 105 THR A C 1
ATOM 897 O O . THR A 1 105 ? -0.803 -3.09 4.582 1 95.38 105 THR A O 1
ATOM 900 N N . VAL A 1 106 ? 0.013 -5.047 4.062 1 93.25 106 VAL A N 1
ATOM 901 C CA . VAL A 1 106 ? 0.808 -5.305 5.258 1 93.25 106 VAL A CA 1
ATOM 902 C C . VAL A 1 106 ? 2.188 -5.824 4.859 1 93.25 106 VAL A C 1
ATOM 904 O O . VAL A 1 106 ? 2.355 -6.391 3.779 1 93.25 106 VAL A O 1
ATOM 907 N N . PRO A 1 107 ? 3.141 -5.535 5.703 1 91.5 107 PRO A N 1
ATOM 908 C CA . PRO A 1 107 ? 4.469 -6.051 5.352 1 91.5 107 PRO A CA 1
ATOM 909 C C . PRO A 1 107 ? 4.457 -7.543 5.039 1 91.5 107 PRO A C 1
ATOM 911 O O . PRO A 1 107 ? 3.732 -8.305 5.68 1 91.5 107 PRO A O 1
ATOM 914 N N . TYR A 1 108 ? 5.277 -7.895 4.113 1 89.06 108 TYR A N 1
ATOM 915 C CA . TYR A 1 108 ? 5.289 -9.258 3.588 1 89.06 108 TYR A CA 1
ATOM 916 C C . TYR A 1 108 ? 5.445 -10.273 4.711 1 89.06 108 TYR A C 1
ATOM 918 O O . TYR A 1 108 ? 4.812 -11.328 4.688 1 89.06 108 TYR A O 1
ATOM 926 N N . TYR A 1 109 ? 6.246 -9.961 5.734 1 87 109 TYR A N 1
ATOM 927 C CA . TYR A 1 109 ? 6.551 -10.922 6.785 1 87 109 TYR A CA 1
ATOM 928 C C . TYR A 1 109 ? 5.383 -11.062 7.758 1 87 109 TYR A C 1
ATOM 930 O O . TYR A 1 109 ? 5.336 -12 8.555 1 87 109 TYR A O 1
ATOM 938 N N . GLN A 1 110 ? 4.418 -10.188 7.582 1 88.19 110 GLN A N 1
ATOM 939 C CA . GLN A 1 110 ? 3.256 -10.203 8.461 1 88.19 110 GLN A CA 1
ATOM 940 C C . GLN A 1 110 ? 2.02 -10.719 7.734 1 88.19 110 GLN A C 1
ATOM 942 O O . GLN A 1 110 ? 0.98 -10.953 8.352 1 88.19 110 GLN A O 1
ATOM 947 N N . ASP A 1 111 ? 2.121 -10.891 6.48 1 92.69 111 ASP A N 1
ATOM 948 C CA . ASP A 1 111 ? 0.946 -11.227 5.684 1 92.69 111 ASP A CA 1
ATOM 949 C C . ASP A 1 111 ? 0.646 -12.719 5.746 1 92.69 111 ASP A C 1
ATOM 951 O O . ASP A 1 111 ? 1.258 -13.516 5.031 1 92.69 111 ASP A O 1
ATOM 955 N N . ARG A 1 112 ? -0.343 -13.102 6.453 1 90.69 112 ARG A N 1
ATOM 956 C CA . ARG A 1 112 ? -0.761 -14.492 6.57 1 90.69 112 ARG A CA 1
ATOM 957 C C . ARG A 1 112 ? -1.963 -14.781 5.676 1 90.69 112 ARG A C 1
ATOM 959 O O . ARG A 1 112 ? -2.234 -15.938 5.344 1 90.69 112 ARG A O 1
ATOM 966 N N . LEU A 1 113 ? -2.572 -13.781 5.301 1 94.81 113 LEU A N 1
ATOM 967 C CA . LEU A 1 113 ? -3.83 -13.922 4.574 1 94.81 113 LEU A CA 1
ATOM 968 C C . LEU A 1 113 ? -3.576 -14.242 3.105 1 94.81 113 LEU A C 1
ATOM 970 O O . LEU A 1 113 ? -4.176 -15.172 2.561 1 94.81 113 LEU A O 1
ATOM 974 N N . LEU A 1 114 ? -2.67 -13.453 2.447 1 96.81 114 LEU A N 1
ATOM 975 C CA . LEU A 1 114 ? -2.553 -13.539 0.995 1 96.81 114 LEU A CA 1
ATOM 976 C C . LEU A 1 114 ? -1.234 -14.188 0.592 1 96.81 114 LEU A C 1
ATOM 978 O O . LEU A 1 114 ? -1.073 -14.617 -0.553 1 96.81 114 LEU A O 1
ATOM 982 N N . LYS A 1 115 ? -0.343 -14.219 1.521 1 92.44 115 LYS A N 1
ATOM 983 C CA . LYS A 1 115 ? 0.947 -14.844 1.235 1 92.44 115 LYS A CA 1
ATOM 984 C C . LYS A 1 115 ? 0.961 -16.297 1.674 1 92.44 115 LYS A C 1
ATOM 986 O O . LYS A 1 115 ? 0.574 -16.625 2.801 1 92.44 115 LYS A O 1
ATOM 991 N N . PHE A 1 116 ? 1.365 -17.141 0.812 1 89 116 PHE A N 1
ATOM 992 C CA . PHE A 1 116 ? 1.496 -18.562 1.106 1 89 116 PHE A CA 1
ATOM 993 C C . PHE A 1 116 ? 2.521 -18.797 2.209 1 89 116 PHE A C 1
ATOM 995 O O . PHE A 1 116 ? 3.627 -18.25 2.162 1 89 116 PHE A O 1
ATOM 1002 N N . PRO A 1 117 ? 2.059 -19.484 3.312 1 77.5 117 PRO A N 1
ATOM 1003 C CA . PRO A 1 117 ? 2.938 -19.641 4.473 1 77.5 117 PRO A CA 1
ATOM 1004 C C . PRO A 1 117 ? 4.082 -20.625 4.219 1 77.5 117 PRO A C 1
ATOM 1006 O O . PRO A 1 117 ? 4.125 -21.703 4.82 1 77.5 117 PRO A O 1
ATOM 1009 N N . ALA A 1 118 ? 4.918 -20.469 3.52 1 67.38 118 ALA A N 1
ATOM 1010 C CA . ALA A 1 118 ? 5.953 -21.453 3.193 1 67.38 118 ALA A CA 1
ATOM 1011 C C . ALA A 1 118 ? 6.992 -21.547 4.309 1 67.38 118 ALA A C 1
ATOM 1013 O O . ALA A 1 118 ? 7.238 -22.625 4.848 1 67.38 118 ALA A O 1
ATOM 1014 N N . LYS A 1 119 ? 7.473 -20.5 4.715 1 69.94 119 LYS A N 1
ATOM 1015 C CA . LYS A 1 119 ? 8.594 -20.578 5.648 1 69.94 119 LYS A CA 1
ATOM 1016 C C . LYS A 1 119 ? 8.172 -20.094 7.039 1 69.94 119 LYS A C 1
ATOM 1018 O O . LYS A 1 119 ? 8.859 -20.375 8.023 1 69.94 119 LYS A O 1
ATOM 1023 N N . ASP A 1 120 ? 7.008 -19.766 7.18 1 80.56 120 ASP A N 1
ATOM 1024 C CA . ASP A 1 120 ? 6.602 -19.094 8.414 1 80.56 120 ASP A CA 1
ATOM 1025 C C . ASP A 1 120 ? 5.754 -20.016 9.281 1 80.56 120 ASP A C 1
ATOM 1027 O O . ASP A 1 120 ? 5.297 -19.609 10.359 1 80.56 120 ASP A O 1
ATOM 1031 N N . CYS A 1 121 ? 5.531 -21.203 8.773 1 91.25 121 CYS A N 1
ATOM 1032 C CA . CYS A 1 121 ? 4.695 -22.141 9.516 1 91.25 121 CYS A CA 1
ATOM 1033 C C . CYS A 1 121 ? 5.383 -23.5 9.633 1 91.25 121 CYS A C 1
ATOM 1035 O O . CYS A 1 121 ? 5.273 -24.344 8.742 1 91.25 121 CYS A O 1
ATOM 1037 N N . PRO A 1 122 ? 5.969 -23.781 10.789 1 92.38 122 PRO A N 1
ATOM 1038 C CA . PRO A 1 122 ? 6.711 -25.031 10.984 1 92.38 122 PRO A CA 1
ATOM 1039 C C . PRO A 1 122 ? 5.852 -26.281 10.742 1 92.38 122 PRO A C 1
ATOM 1041 O O . PRO A 1 122 ? 6.324 -27.266 10.172 1 92.38 122 PRO A O 1
ATOM 1044 N N . ARG A 1 123 ? 4.652 -26.25 11.18 1 94.56 123 ARG A N 1
ATOM 1045 C CA . ARG A 1 123 ? 3.791 -27.422 11 1 94.56 123 ARG A CA 1
ATOM 1046 C C . ARG A 1 123 ? 3.553 -27.703 9.523 1 94.56 123 ARG A C 1
ATOM 1048 O O . ARG A 1 123 ? 3.508 -28.859 9.109 1 94.56 123 ARG A O 1
ATOM 1055 N N . TYR A 1 124 ? 3.391 -26.703 8.781 1 93.5 124 TYR A N 1
ATOM 1056 C CA . TYR A 1 124 ? 3.213 -26.906 7.348 1 93.5 124 TYR A CA 1
ATOM 1057 C C . TYR A 1 124 ? 4.445 -27.562 6.73 1 93.5 124 TYR A C 1
ATOM 1059 O O . TYR A 1 124 ? 4.332 -28.422 5.859 1 93.5 124 TYR A O 1
ATOM 1067 N N . TYR A 1 125 ? 5.559 -27.125 7.145 1 91.44 125 TYR A N 1
ATOM 1068 C CA . TYR A 1 125 ? 6.805 -27.719 6.672 1 91.44 125 TYR A CA 1
ATOM 1069 C C . TYR A 1 125 ? 6.852 -29.203 6.992 1 91.44 125 TYR A C 1
ATOM 1071 O O . TYR A 1 125 ? 7.262 -30.016 6.156 1 91.44 125 TYR A O 1
ATOM 1079 N N . GLU A 1 126 ? 6.453 -29.469 8.133 1 92.94 126 GLU A N 1
ATOM 1080 C CA . GLU A 1 126 ? 6.406 -30.875 8.531 1 92.94 126 GLU A CA 1
ATOM 1081 C C . GLU A 1 126 ? 5.43 -31.672 7.672 1 92.94 126 GLU A C 1
ATOM 1083 O O . GLU A 1 126 ? 5.719 -32.812 7.281 1 92.94 126 GLU A O 1
ATOM 1088 N N . LEU A 1 127 ? 4.301 -31.078 7.414 1 93.81 127 LEU A N 1
ATOM 1089 C CA . LEU A 1 127 ? 3.295 -31.734 6.59 1 93.81 127 LEU A CA 1
ATOM 1090 C C . LEU A 1 127 ? 3.832 -32 5.191 1 93.81 127 LEU A C 1
ATOM 1092 O O . LEU A 1 127 ? 3.562 -33.062 4.613 1 93.81 127 LEU A O 1
ATOM 1096 N N . MET A 1 128 ? 4.598 -31.094 4.699 1 92.12 128 MET A N 1
ATOM 1097 C CA . MET A 1 128 ? 5.156 -31.281 3.363 1 92.12 128 MET A CA 1
ATOM 1098 C C . MET A 1 128 ? 6.258 -32.344 3.381 1 92.12 128 MET A C 1
ATOM 1100 O O . MET A 1 128 ? 6.422 -33.094 2.416 1 92.12 128 MET A O 1
ATOM 1104 N N . LYS A 1 129 ? 6.973 -32.344 4.473 1 91.56 129 LYS A N 1
ATOM 1105 C CA . LYS A 1 129 ? 7.953 -33.438 4.637 1 91.56 129 LYS A CA 1
ATOM 1106 C C . LYS A 1 129 ? 7.27 -34.781 4.688 1 91.56 129 LYS A C 1
ATOM 1108 O O . LYS A 1 129 ? 7.727 -35.75 4.051 1 91.56 129 LYS A O 1
ATOM 1113 N N . GLU A 1 130 ? 6.227 -34.844 5.449 1 94.56 130 GLU A N 1
ATOM 1114 C CA . GLU A 1 130 ? 5.441 -36.094 5.508 1 94.56 130 GLU A CA 1
ATOM 1115 C C . GLU A 1 130 ? 4.91 -36.469 4.129 1 94.56 130 GLU A C 1
ATOM 1117 O O . GLU A 1 130 ? 4.914 -37.656 3.76 1 94.56 130 GLU A O 1
ATOM 1122 N N . THR A 1 131 ? 4.484 -35.5 3.4 1 94.31 131 THR A N 1
ATOM 1123 C CA . THR A 1 131 ? 3.939 -35.719 2.064 1 94.31 131 THR A CA 1
ATOM 1124 C C . THR A 1 131 ? 5.008 -36.281 1.129 1 94.31 131 THR A C 1
ATOM 1126 O O . THR A 1 131 ? 4.754 -37.219 0.378 1 94.31 131 THR A O 1
ATOM 1129 N N . SER A 1 132 ? 6.176 -35.719 1.236 1 92.25 132 SER A N 1
ATOM 1130 C CA . SER A 1 132 ? 7.266 -36.125 0.354 1 92.25 132 SER A CA 1
ATOM 1131 C C . SER A 1 132 ? 7.746 -37.531 0.678 1 92.25 132 SER A C 1
ATOM 1133 O O . SER A 1 132 ? 8.438 -38.156 -0.129 1 92.25 132 SER A O 1
ATOM 1135 N N . GLN A 1 133 ? 7.359 -38 1.819 1 93.81 133 GLN A N 1
ATOM 1136 C CA . GLN A 1 133 ? 7.785 -39.344 2.234 1 93.81 133 GLN A CA 1
ATOM 1137 C C . GLN A 1 133 ? 6.762 -40.406 1.82 1 93.81 133 GLN A C 1
ATOM 1139 O O . GLN A 1 133 ? 7.043 -41.594 1.874 1 93.81 133 GLN A O 1
ATOM 1144 N N . GLN A 1 134 ? 5.625 -39.938 1.373 1 94.5 134 GLN A N 1
ATOM 1145 C CA . GLN A 1 134 ? 4.621 -40.906 0.905 1 94.5 134 GLN A CA 1
ATOM 1146 C C . GLN A 1 134 ? 5.133 -41.688 -0.298 1 94.5 134 GLN A C 1
ATOM 1148 O O . GLN A 1 134 ? 5.828 -41.156 -1.155 1 94.5 134 GLN A O 1
ATOM 1153 N N . PRO A 1 135 ? 4.805 -42.969 -0.347 1 94.56 135 PRO A N 1
ATOM 1154 C CA . PRO A 1 135 ? 5.289 -43.781 -1.456 1 94.56 135 PRO A CA 1
ATOM 1155 C C . PRO A 1 135 ? 4.898 -43.25 -2.822 1 94.56 135 PRO A C 1
ATOM 1157 O O . PRO A 1 135 ? 5.703 -43.25 -3.756 1 94.56 135 PRO A O 1
ATOM 1160 N N . GLU A 1 136 ? 3.695 -42.781 -2.887 1 92.75 136 GLU A N 1
ATOM 1161 C CA . GLU A 1 136 ? 3.229 -42.219 -4.152 1 92.75 136 GLU A CA 1
ATOM 1162 C C . GLU A 1 136 ? 4.098 -41.031 -4.594 1 92.75 136 GLU A C 1
ATOM 1164 O O . GLU A 1 136 ? 4.414 -40.906 -5.777 1 92.75 136 GLU A O 1
ATOM 1169 N N . TYR A 1 137 ? 4.438 -40.219 -3.713 1 93.38 137 TYR A N 1
ATOM 1170 C CA . TYR A 1 137 ? 5.289 -39.094 -3.988 1 93.38 137 TYR A CA 1
ATOM 1171 C C . TYR A 1 137 ? 6.691 -39.531 -4.395 1 93.38 137 TYR A C 1
ATOM 1173 O O . TYR A 1 137 ? 7.219 -39.062 -5.414 1 93.38 137 TYR A O 1
ATOM 1181 N N . GLN A 1 138 ? 7.246 -40.406 -3.66 1 92.94 138 GLN A N 1
ATOM 1182 C CA . GLN A 1 138 ? 8.602 -40.906 -3.908 1 92.94 138 GLN A CA 1
ATOM 1183 C C . GLN A 1 138 ? 8.688 -41.625 -5.25 1 92.94 138 GLN A C 1
ATOM 1185 O O . GLN A 1 138 ? 9.656 -41.438 -5.992 1 92.94 138 GLN A O 1
ATOM 1190 N N . ASN A 1 139 ? 7.711 -42.375 -5.484 1 94.75 139 ASN A N 1
ATOM 1191 C CA . ASN A 1 139 ? 7.699 -43.125 -6.746 1 94.75 139 ASN A CA 1
ATOM 1192 C C . ASN A 1 139 ? 7.684 -42.188 -7.945 1 94.75 139 ASN A C 1
ATOM 1194 O O . ASN A 1 139 ? 8.398 -42.406 -8.93 1 94.75 139 ASN A O 1
ATOM 1198 N N . LYS A 1 140 ? 6.828 -41.188 -7.824 1 92.81 140 LYS A N 1
ATOM 1199 C CA . LYS A 1 140 ? 6.73 -40.219 -8.914 1 92.81 140 LYS A CA 1
ATOM 1200 C C . LYS A 1 140 ? 8.039 -39.469 -9.094 1 92.81 140 LYS A C 1
ATOM 1202 O O . LYS A 1 140 ? 8.523 -39.312 -10.219 1 92.81 140 LYS A O 1
ATOM 1207 N N . ILE A 1 141 ? 8.672 -39.062 -8.016 1 91.12 141 ILE A N 1
ATOM 1208 C CA . ILE A 1 141 ? 9.93 -38.312 -8.078 1 91.12 141 ILE A CA 1
ATOM 1209 C C . ILE A 1 141 ? 11.023 -39.188 -8.664 1 91.12 141 ILE A C 1
ATOM 1211 O O . ILE A 1 141 ? 11.82 -38.75 -9.492 1 91.12 141 ILE A O 1
ATOM 1215 N N . ASN A 1 142 ? 11.016 -40.438 -8.25 1 92.62 142 ASN A N 1
ATOM 1216 C CA . ASN A 1 142 ? 12.016 -41.375 -8.742 1 92.62 142 ASN A CA 1
ATOM 1217 C C . ASN A 1 142 ? 11.867 -41.625 -10.242 1 92.62 142 ASN A C 1
ATOM 1219 O O . ASN A 1 142 ? 12.859 -41.844 -10.945 1 92.62 142 ASN A O 1
ATOM 1223 N N . SER A 1 143 ? 10.672 -41.531 -10.664 1 94.75 143 SER A N 1
ATOM 1224 C CA . SER A 1 143 ? 10.422 -41.781 -12.078 1 94.75 143 SER A CA 1
ATOM 1225 C C . SER A 1 143 ? 11.031 -40.656 -12.938 1 94.75 143 SER A C 1
ATOM 1227 O O . SER A 1 143 ? 11.266 -40.844 -14.133 1 94.75 143 SER A O 1
ATOM 1229 N N . TRP A 1 144 ? 11.312 -39.469 -12.352 1 93.06 144 TRP A N 1
ATOM 1230 C CA . TRP A 1 144 ? 11.852 -38.344 -13.086 1 93.06 144 TRP A CA 1
ATOM 1231 C C . TRP A 1 144 ? 13.352 -38.188 -12.828 1 93.06 144 TRP A C 1
ATOM 1233 O O . TRP A 1 144 ? 13.953 -37.188 -13.227 1 93.06 144 TRP A O 1
ATOM 1243 N N . LYS A 1 145 ? 13.945 -39.125 -12.164 1 91.12 145 LYS A N 1
ATOM 1244 C CA . LYS A 1 145 ? 15.32 -39 -11.711 1 91.12 145 LYS A CA 1
ATOM 1245 C C . LYS A 1 145 ? 16.266 -38.75 -12.883 1 91.12 145 LYS A C 1
ATOM 1247 O O . LYS A 1 145 ? 17.078 -37.812 -12.852 1 91.12 145 LYS A O 1
ATOM 1252 N N . ASN A 1 146 ? 16.203 -39.625 -13.875 1 92.25 146 ASN A N 1
ATOM 1253 C CA . ASN A 1 146 ? 17.094 -39.469 -15.031 1 92.25 146 ASN A CA 1
ATOM 1254 C C . ASN A 1 146 ? 16.859 -38.156 -15.734 1 92.25 146 ASN A C 1
ATOM 1256 O O . ASN A 1 146 ? 17.812 -37.5 -16.172 1 92.25 146 ASN A O 1
ATOM 1260 N N . PHE A 1 147 ? 15.625 -37.781 -15.852 1 93.88 147 PHE A N 1
ATOM 1261 C CA . PHE A 1 147 ? 15.273 -36.531 -16.484 1 93.88 147 PHE A CA 1
ATOM 1262 C C . PHE A 1 147 ? 15.867 -35.344 -15.711 1 93.88 147 PHE A C 1
ATOM 1264 O O . PHE A 1 147 ? 16.484 -34.469 -16.297 1 93.88 147 PHE A O 1
ATOM 1271 N N . THR A 1 148 ? 15.711 -35.344 -14.406 1 93.06 148 THR A N 1
ATOM 1272 C CA . THR A 1 148 ? 16.125 -34.219 -13.578 1 93.06 148 THR A CA 1
ATOM 1273 C C . THR A 1 148 ? 17.656 -34.125 -13.539 1 93.06 148 THR A C 1
ATOM 1275 O O . THR A 1 148 ? 18.203 -33.031 -13.469 1 93.06 148 THR A O 1
ATOM 1278 N N . GLU A 1 149 ? 18.281 -35.25 -13.555 1 90.88 149 GLU A N 1
ATOM 1279 C CA . GLU A 1 149 ? 19.734 -35.219 -13.594 1 90.88 149 GLU A CA 1
ATOM 1280 C C . GLU A 1 149 ? 20.234 -34.594 -14.883 1 90.88 149 GLU A C 1
ATOM 1282 O O . GLU A 1 149 ? 21.203 -33.812 -14.867 1 90.88 149 GLU A O 1
ATOM 1287 N N . ARG A 1 150 ? 19.641 -34.938 -15.953 1 92.81 150 ARG A N 1
ATOM 1288 C CA . ARG A 1 150 ? 20.016 -34.344 -17.234 1 92.81 150 ARG A CA 1
ATOM 1289 C C . ARG A 1 150 ? 19.781 -32.844 -17.266 1 92.81 150 ARG A C 1
ATOM 1291 O O . ARG A 1 150 ? 20.656 -32.094 -17.672 1 92.81 150 ARG A O 1
ATOM 1298 N N . ILE A 1 151 ? 18.625 -32.438 -16.781 1 94.06 151 ILE A N 1
ATOM 1299 C CA . ILE A 1 151 ? 18.281 -31.031 -16.781 1 94.06 151 ILE A CA 1
ATOM 1300 C C . ILE A 1 151 ? 19.234 -30.266 -15.875 1 94.06 151 ILE A C 1
ATOM 1302 O O . ILE A 1 151 ? 19.609 -29.141 -16.172 1 94.06 151 ILE A O 1
ATOM 1306 N N . ALA A 1 152 ? 19.547 -30.859 -14.742 1 92.94 152 ALA A N 1
ATOM 1307 C CA . ALA A 1 152 ? 20.484 -30.234 -13.82 1 92.94 152 ALA A CA 1
ATOM 1308 C C . ALA A 1 152 ? 21.812 -29.938 -14.508 1 92.94 152 ALA A C 1
ATOM 1310 O O . ALA A 1 152 ? 22.422 -28.891 -14.273 1 92.94 152 ALA A O 1
ATOM 1311 N N . ASN A 1 153 ? 22.234 -30.828 -15.32 1 92.44 153 ASN A N 1
ATOM 1312 C CA . ASN A 1 153 ? 23.484 -30.656 -16.047 1 92.44 153 ASN A CA 1
ATOM 1313 C C . ASN A 1 153 ? 23.406 -29.5 -17.031 1 92.44 153 ASN A C 1
ATOM 1315 O O . ASN A 1 153 ? 24.359 -28.734 -17.172 1 92.44 153 ASN A O 1
ATOM 1319 N N . TYR A 1 154 ? 22.297 -29.406 -17.688 1 94.31 154 TYR A N 1
ATOM 1320 C CA . TYR A 1 154 ? 22.125 -28.344 -18.656 1 94.31 154 TYR A CA 1
ATOM 1321 C C . TYR A 1 154 ? 22.047 -26.984 -17.953 1 94.31 154 TYR A C 1
ATOM 1323 O O . TYR A 1 154 ? 22.516 -25.984 -18.5 1 94.31 154 TYR A O 1
ATOM 1331 N N . THR A 1 155 ? 21.438 -26.938 -16.781 1 94.56 155 THR A N 1
ATOM 1332 C CA . THR A 1 155 ? 21.078 -25.672 -16.141 1 94.56 155 THR A CA 1
ATOM 1333 C C . THR A 1 155 ? 22.172 -25.234 -15.156 1 94.56 155 THR A C 1
ATOM 1335 O O . THR A 1 155 ? 22.219 -24.078 -14.734 1 94.56 155 THR A O 1
ATOM 1338 N N . GLY A 1 156 ? 23.016 -26.172 -14.758 1 92.44 156 GLY A N 1
ATOM 1339 C CA . GLY A 1 156 ? 24.109 -25.859 -13.844 1 92.44 156 GLY A CA 1
ATOM 1340 C C . GLY A 1 156 ? 23.75 -26.062 -12.391 1 92.44 156 GLY A C 1
ATOM 1341 O O . GLY A 1 156 ? 24.531 -25.703 -11.5 1 92.44 156 GLY A O 1
ATOM 1342 N N . TYR A 1 157 ? 22.531 -26.547 -12.141 1 89.12 157 TYR A N 1
ATOM 1343 C CA . TYR A 1 157 ? 22.172 -26.844 -10.766 1 89.12 157 TYR A CA 1
ATOM 1344 C C . TYR A 1 157 ? 22.891 -28.094 -10.266 1 89.12 157 TYR A C 1
ATOM 1346 O O . TYR A 1 157 ? 23.203 -29 -11.055 1 89.12 157 TYR A O 1
ATOM 1354 N N . ASP A 1 158 ? 23.203 -27.984 -8.875 1 78.94 158 ASP A N 1
ATOM 1355 C CA . ASP A 1 158 ? 23.797 -29.172 -8.281 1 78.94 158 ASP A CA 1
ATOM 1356 C C . ASP A 1 158 ? 22.734 -30.234 -7.984 1 78.94 158 ASP A C 1
ATOM 1358 O O . ASP A 1 158 ? 21.656 -29.906 -7.492 1 78.94 158 ASP A O 1
ATOM 1362 N N . GLY A 1 159 ? 22.672 -31.234 -8.68 1 61.91 159 GLY A N 1
ATOM 1363 C CA . GLY A 1 159 ? 21.719 -32.312 -8.602 1 61.91 159 GLY A CA 1
ATOM 1364 C C . GLY A 1 159 ? 21.297 -32.656 -7.184 1 61.91 159 GLY A C 1
ATOM 1365 O O . GLY A 1 159 ? 20.297 -33.344 -6.973 1 61.91 159 GLY A O 1
ATOM 1366 N N . ASP A 1 160 ? 21.969 -32.219 -6.191 1 59.16 160 ASP A N 1
ATOM 1367 C CA . ASP A 1 160 ? 21.656 -32.656 -4.832 1 59.16 160 ASP A CA 1
ATOM 1368 C C . ASP A 1 160 ? 20.625 -31.734 -4.184 1 59.16 160 ASP A C 1
ATOM 1370 O O . ASP A 1 160 ? 20.188 -31.984 -3.061 1 59.16 160 ASP A O 1
ATOM 1374 N N . LYS A 1 161 ? 20.266 -30.734 -4.84 1 60.81 161 LYS A N 1
ATOM 1375 C CA . LYS A 1 161 ? 19.328 -29.781 -4.258 1 60.81 161 LYS A CA 1
ATOM 1376 C C . LYS A 1 161 ? 17.891 -30.266 -4.43 1 60.81 161 LYS A C 1
ATOM 1378 O O . LYS A 1 161 ? 17.625 -31.203 -5.199 1 60.81 161 LYS A O 1
ATOM 1383 N N . ASP A 1 162 ? 17.125 -29.828 -3.539 1 69.19 162 ASP A N 1
ATOM 1384 C CA . ASP A 1 162 ? 15.688 -30.094 -3.596 1 69.19 162 ASP A CA 1
ATOM 1385 C C . ASP A 1 162 ? 15.156 -29.922 -5.016 1 69.19 162 ASP A C 1
ATOM 1387 O O . ASP A 1 162 ? 15.117 -28.812 -5.547 1 69.19 162 ASP A O 1
ATOM 1391 N N . ILE A 1 163 ? 14.891 -31.062 -5.629 1 72.25 163 ILE A N 1
ATOM 1392 C CA . ILE A 1 163 ? 14.477 -31.172 -7.027 1 72.25 163 ILE A CA 1
ATOM 1393 C C . ILE A 1 163 ? 13.297 -30.25 -7.293 1 72.25 163 ILE A C 1
ATOM 1395 O O . ILE A 1 163 ? 13.242 -29.578 -8.328 1 72.25 163 ILE A O 1
ATOM 1399 N N . SER A 1 164 ? 12.484 -30.125 -6.305 1 73.81 164 SER A N 1
ATOM 1400 C CA . SER A 1 164 ? 11.266 -29.359 -6.527 1 73.81 164 SER A CA 1
ATOM 1401 C C . SER A 1 164 ? 11.57 -27.875 -6.676 1 73.81 164 SER A C 1
ATOM 1403 O O . SER A 1 164 ? 10.992 -27.188 -7.527 1 73.81 164 SER A O 1
ATOM 1405 N N . TYR A 1 165 ? 12.469 -27.422 -5.934 1 76.94 165 TYR A N 1
ATOM 1406 C CA . TYR A 1 165 ? 12.758 -25.984 -5.926 1 76.94 165 TYR A CA 1
ATOM 1407 C C . TYR A 1 165 ? 13.438 -25.562 -7.227 1 76.94 165 TYR A C 1
ATOM 1409 O O . TYR A 1 165 ? 12.969 -24.656 -7.906 1 76.94 165 TYR A O 1
ATOM 1417 N N . TRP A 1 166 ? 14.391 -26.234 -7.559 1 84.19 166 TRP A N 1
ATOM 1418 C CA . TRP A 1 166 ? 15.141 -25.734 -8.703 1 84.19 166 TRP A CA 1
ATOM 1419 C C . TRP A 1 166 ? 14.422 -26.031 -10.008 1 84.19 166 TRP A C 1
ATOM 1421 O O . TRP A 1 166 ? 14.523 -25.266 -10.969 1 84.19 166 TRP A O 1
ATOM 1431 N N . VAL A 1 167 ? 13.641 -27.141 -10.023 1 87.88 167 VAL A N 1
ATOM 1432 C CA . VAL A 1 167 ? 12.867 -27.453 -11.227 1 87.88 167 VAL A CA 1
ATOM 1433 C C . VAL A 1 167 ? 11.836 -26.344 -11.469 1 87.88 167 VAL A C 1
ATOM 1435 O O . VAL A 1 167 ? 11.617 -25.938 -12.609 1 87.88 167 VAL A O 1
ATOM 1438 N N . TRP A 1 168 ? 11.281 -25.938 -10.398 1 86.88 168 TRP A N 1
ATOM 1439 C CA . TRP A 1 168 ? 10.32 -24.844 -10.523 1 86.88 168 TRP A CA 1
ATOM 1440 C C . TRP A 1 168 ? 10.984 -23.594 -11.102 1 86.88 168 TRP A C 1
ATOM 1442 O O . TRP A 1 168 ? 10.43 -22.938 -11.984 1 86.88 168 TRP A O 1
ATOM 1452 N N . ASN A 1 169 ? 12.117 -23.312 -10.633 1 91.25 169 ASN A N 1
ATOM 1453 C CA . ASN A 1 169 ? 12.844 -22.141 -11.086 1 91.25 169 ASN A CA 1
ATOM 1454 C C . ASN A 1 169 ? 13.18 -22.219 -12.578 1 91.25 169 ASN A C 1
ATOM 1456 O O . ASN A 1 169 ? 13.062 -21.234 -13.305 1 91.25 169 ASN A O 1
ATOM 1460 N N . VAL A 1 170 ? 13.602 -23.391 -12.922 1 94.25 170 VAL A N 1
ATOM 1461 C CA . VAL A 1 170 ? 13.969 -23.594 -14.32 1 94.25 170 VAL A CA 1
ATOM 1462 C C . VAL A 1 170 ? 12.734 -23.422 -15.211 1 94.25 170 VAL A C 1
ATOM 1464 O O . VAL A 1 170 ? 12.781 -22.703 -16.203 1 94.25 170 VAL A O 1
ATOM 1467 N N . TYR A 1 171 ? 11.703 -24.062 -14.844 1 94.5 171 TYR A N 1
ATOM 1468 C CA . TYR A 1 171 ? 10.484 -23.953 -15.641 1 94.5 171 TYR A CA 1
ATOM 1469 C C . TYR A 1 171 ? 9.992 -22.516 -15.695 1 94.5 171 TYR A C 1
ATOM 1471 O O . TYR A 1 171 ? 9.602 -22.031 -16.75 1 94.5 171 TYR A O 1
ATOM 1479 N N . ASP A 1 172 ? 9.961 -21.906 -14.578 1 94.69 172 ASP A N 1
ATOM 1480 C CA . ASP A 1 172 ? 9.5 -20.516 -14.492 1 94.69 172 ASP A CA 1
ATOM 1481 C C . ASP A 1 172 ? 10.297 -19.625 -15.43 1 94.69 172 ASP A C 1
ATOM 1483 O O . ASP A 1 172 ? 9.719 -18.797 -16.141 1 94.69 172 ASP A O 1
ATOM 1487 N N . THR A 1 173 ? 11.578 -19.781 -15.398 1 96.75 173 THR A N 1
ATOM 1488 C CA . THR A 1 173 ? 12.469 -18.969 -16.234 1 96.75 173 THR A CA 1
ATOM 1489 C C . THR A 1 173 ? 12.18 -19.219 -17.719 1 96.75 173 THR A C 1
ATOM 1491 O O . THR A 1 173 ? 12 -18.266 -18.484 1 96.75 173 THR A O 1
ATOM 1494 N N . LEU A 1 174 ? 12.117 -20.484 -18.078 1 97 174 LEU A N 1
ATOM 1495 C CA . LEU A 1 174 ? 11.891 -20.844 -19.469 1 97 174 LEU A CA 1
ATOM 1496 C C . LEU A 1 174 ? 10.508 -20.391 -19.938 1 97 174 LEU A C 1
ATOM 1498 O O . LEU A 1 174 ? 10.352 -19.922 -21.062 1 97 174 LEU A O 1
ATOM 1502 N N . PHE A 1 175 ? 9.594 -20.5 -19.062 1 95.38 175 PHE A N 1
ATOM 1503 C CA . PHE A 1 175 ? 8.227 -20.078 -19.375 1 95.38 175 PHE A CA 1
ATOM 1504 C C . PHE A 1 175 ? 8.18 -18.578 -19.656 1 95.38 175 PHE A C 1
ATOM 1506 O O . PHE A 1 175 ? 7.566 -18.141 -20.625 1 95.38 175 PHE A O 1
ATOM 1513 N N . CYS A 1 176 ? 8.742 -17.797 -18.797 1 96.5 176 CYS A N 1
ATOM 1514 C CA . CYS A 1 176 ? 8.781 -16.344 -18.953 1 96.5 176 CYS A CA 1
ATOM 1515 C C . CYS A 1 176 ? 9.477 -15.969 -20.266 1 96.5 176 CYS A C 1
ATOM 1517 O O . CYS A 1 176 ? 8.977 -15.125 -21.016 1 96.5 176 CYS A O 1
ATOM 1519 N N . GLN A 1 177 ? 10.594 -16.641 -20.516 1 96.94 177 GLN A N 1
ATOM 1520 C CA . GLN A 1 177 ? 11.359 -16.359 -21.734 1 96.94 177 GLN A CA 1
ATOM 1521 C C . GLN A 1 177 ? 10.57 -16.719 -22.984 1 96.94 177 GLN A C 1
ATOM 1523 O O . GLN A 1 177 ? 10.5 -15.93 -23.938 1 96.94 177 GLN A O 1
ATOM 1528 N N . LYS A 1 178 ? 9.969 -17.844 -22.922 1 94.94 178 LYS A N 1
ATOM 1529 C CA . LYS A 1 178 ? 9.141 -18.266 -24.047 1 94.94 178 LYS A CA 1
ATOM 1530 C C . LYS A 1 178 ? 7.98 -17.297 -24.266 1 94.94 178 LYS A C 1
ATOM 1532 O O . LYS A 1 178 ? 7.68 -16.938 -25.406 1 94.94 178 LYS A O 1
ATOM 1537 N N . SER A 1 179 ? 7.363 -16.859 -23.188 1 94.31 179 SER A N 1
ATOM 1538 C CA . SER A 1 179 ? 6.207 -15.969 -23.25 1 94.31 179 SER A CA 1
ATOM 1539 C C . SER A 1 179 ? 6.586 -14.609 -23.812 1 94.31 179 SER A C 1
ATOM 1541 O O . SER A 1 179 ? 5.723 -13.859 -24.281 1 94.31 179 SER A O 1
ATOM 1543 N N . HIS A 1 180 ? 7.785 -14.289 -23.844 1 95.5 180 HIS A N 1
ATOM 1544 C CA . HIS A 1 180 ? 8.25 -13.008 -24.359 1 95.5 180 HIS A CA 1
ATOM 1545 C C . HIS A 1 180 ? 9.039 -13.195 -25.656 1 95.5 180 HIS A C 1
ATOM 1547 O O . HIS A 1 180 ? 9.82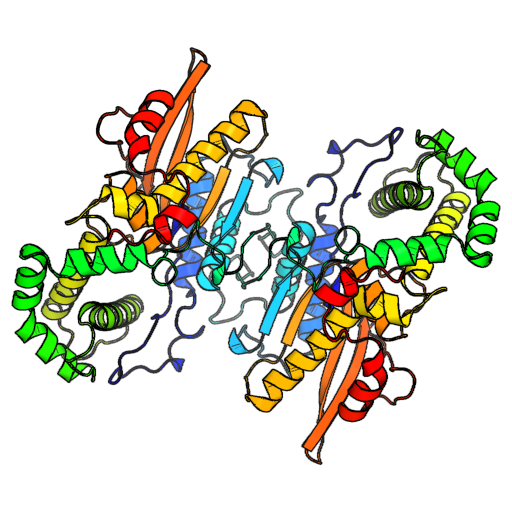8 -12.328 -26.031 1 95.5 180 HIS A O 1
ATOM 1553 N N . ASN A 1 181 ? 8.992 -14.398 -26.203 1 95.19 181 ASN A N 1
ATOM 1554 C CA . ASN A 1 181 ? 9.469 -14.734 -27.531 1 95.19 181 ASN A CA 1
ATOM 1555 C C . ASN A 1 181 ? 11 -14.781 -27.594 1 95.19 181 ASN A C 1
ATOM 1557 O O . ASN A 1 181 ? 11.602 -14.438 -28.609 1 95.19 181 ASN A O 1
ATOM 1561 N N . PHE A 1 182 ? 11.531 -15.086 -26.531 1 95.62 182 PHE A N 1
ATOM 1562 C CA . PHE A 1 182 ? 12.969 -15.352 -26.531 1 95.62 182 PHE A CA 1
ATOM 1563 C C . PHE A 1 182 ? 13.25 -16.766 -27.047 1 95.62 182 PHE A C 1
ATOM 1565 O O . PHE A 1 182 ? 12.445 -17.672 -26.859 1 95.62 182 PHE A O 1
ATOM 1572 N N . ASN A 1 183 ? 14.43 -16.891 -27.688 1 95.69 183 ASN A N 1
ATOM 1573 C CA . ASN A 1 183 ? 14.852 -18.234 -28.078 1 95.69 183 ASN A CA 1
ATOM 1574 C C . ASN A 1 183 ? 15.344 -19.031 -26.875 1 95.69 183 ASN A C 1
ATOM 1576 O O . ASN A 1 183 ? 16.266 -18.609 -26.172 1 95.69 183 ASN A O 1
ATOM 1580 N N . LEU A 1 184 ? 14.734 -20.172 -26.734 1 96.75 184 LEU A N 1
ATOM 1581 C CA . LEU A 1 184 ? 15.148 -21.031 -25.625 1 96.75 184 LEU A CA 1
ATOM 1582 C C . LEU A 1 184 ? 16.391 -21.828 -26 1 96.75 184 LEU A C 1
ATOM 1584 O O . LEU A 1 184 ? 16.703 -21.984 -27.188 1 96.75 184 LEU A O 1
ATOM 1588 N N . PRO A 1 185 ? 17.125 -22.234 -24.984 1 96.75 185 PRO A N 1
ATOM 1589 C CA . PRO A 1 185 ? 18.25 -23.109 -25.297 1 96.75 185 PRO A CA 1
ATOM 1590 C C . PRO A 1 185 ? 17.828 -24.375 -26.047 1 96.75 185 PRO A C 1
ATOM 1592 O O . PRO A 1 185 ? 16.703 -24.859 -25.875 1 96.75 185 PRO A O 1
ATOM 1595 N N . THR A 1 186 ? 18.766 -24.969 -26.734 1 96.5 186 THR A N 1
ATOM 1596 C CA . THR A 1 186 ? 18.453 -26.109 -27.594 1 96.5 186 THR A CA 1
ATOM 1597 C C . THR A 1 186 ? 17.984 -27.297 -26.781 1 96.5 186 THR A C 1
ATOM 1599 O O . THR A 1 186 ? 17.188 -28.109 -27.266 1 96.5 186 THR A O 1
ATOM 1602 N N . TRP A 1 187 ? 18.438 -27.359 -25.578 1 96.62 187 TRP A N 1
ATOM 1603 C CA . TRP A 1 187 ? 18.078 -28.484 -24.734 1 96.62 187 TRP A CA 1
ATOM 1604 C C . TRP A 1 187 ? 16.625 -28.375 -24.281 1 96.62 187 TRP A C 1
ATOM 1606 O O . TRP A 1 187 ? 16.031 -29.375 -23.844 1 96.62 187 TRP A O 1
ATOM 1616 N N . ALA A 1 188 ? 16.062 -27.203 -24.234 1 97.12 188 ALA A N 1
ATOM 1617 C CA . ALA A 1 188 ? 14.688 -26.953 -23.781 1 97.12 188 ALA A CA 1
ATOM 1618 C C . ALA A 1 188 ? 13.688 -27.219 -24.906 1 97.12 188 ALA A C 1
ATOM 1620 O O . ALA A 1 188 ? 12.953 -26.312 -25.312 1 97.12 188 ALA A O 1
ATOM 1621 N N . THR A 1 189 ? 13.578 -28.453 -25.312 1 96.5 189 THR A N 1
ATOM 1622 C CA . THR A 1 189 ? 12.656 -28.859 -26.375 1 96.5 189 THR A CA 1
ATOM 1623 C C . THR A 1 189 ? 11.219 -28.875 -25.859 1 96.5 189 THR A C 1
ATOM 1625 O O . THR A 1 189 ? 10.977 -28.734 -24.656 1 96.5 189 THR A O 1
ATOM 1628 N N . GLU A 1 190 ? 10.344 -29.031 -26.734 1 95.69 190 GLU A N 1
ATOM 1629 C CA . GLU A 1 190 ? 8.93 -29.109 -26.359 1 95.69 190 GLU A CA 1
ATOM 1630 C C . GLU A 1 190 ? 8.68 -30.266 -25.391 1 95.69 190 GLU A C 1
ATOM 1632 O O . GLU A 1 190 ? 7.871 -30.156 -24.469 1 95.69 190 GLU A O 1
ATOM 1637 N N . GLU A 1 191 ? 9.328 -31.359 -25.656 1 96.19 191 GLU A N 1
ATOM 1638 C CA . GLU A 1 191 ? 9.18 -32.531 -24.812 1 96.19 191 GLU A CA 1
ATOM 1639 C C . GLU A 1 191 ? 9.719 -32.281 -23.406 1 96.19 191 GLU A C 1
ATOM 1641 O O . GLU A 1 191 ? 9.102 -32.688 -22.422 1 96.19 191 GLU A O 1
ATOM 1646 N N . GLU A 1 192 ? 10.859 -31.625 -23.328 1 95.94 192 GLU A N 1
ATOM 1647 C CA . GLU A 1 192 ? 11.438 -31.297 -22.031 1 95.94 192 GLU A CA 1
ATOM 1648 C C . GLU A 1 192 ? 10.555 -30.312 -21.266 1 95.94 192 GLU A C 1
ATOM 1650 O O . GLU A 1 192 ? 10.359 -30.469 -20.062 1 95.94 192 GLU A O 1
ATOM 1655 N N . MET A 1 193 ? 10.055 -29.359 -22.016 1 95.75 193 MET A N 1
ATOM 1656 C CA . MET A 1 193 ? 9.172 -28.375 -21.406 1 95.75 193 MET A CA 1
ATOM 1657 C C . MET A 1 193 ? 7.91 -29.031 -20.859 1 95.75 193 MET A C 1
ATOM 1659 O O . MET A 1 193 ? 7.414 -28.641 -19.797 1 95.75 193 MET A O 1
ATOM 1663 N N . LYS A 1 194 ? 7.414 -29.953 -21.578 1 95.88 194 LYS A N 1
ATOM 1664 C CA . LYS A 1 194 ? 6.23 -30.688 -21.125 1 95.88 194 LYS A CA 1
ATOM 1665 C C . LYS A 1 194 ? 6.508 -31.438 -19.844 1 95.88 194 LYS A C 1
ATOM 1667 O O . LYS A 1 194 ? 5.668 -31.469 -18.938 1 95.88 194 LYS A O 1
ATOM 1672 N N . THR A 1 195 ? 7.602 -32.062 -19.797 1 95.62 195 THR A N 1
ATOM 1673 C CA . THR A 1 195 ? 7.973 -32.812 -18.594 1 95.62 195 THR A CA 1
ATOM 1674 C C . THR A 1 195 ? 8.18 -31.875 -17.406 1 95.62 195 THR A C 1
ATOM 1676 O O . THR A 1 195 ? 7.777 -32.188 -16.281 1 95.62 195 THR A O 1
ATOM 1679 N N . LEU A 1 196 ? 8.812 -30.766 -17.656 1 95.38 196 LEU A N 1
ATOM 1680 C CA . LEU A 1 196 ? 8.984 -29.766 -16.609 1 95.38 196 LEU A CA 1
ATOM 1681 C C . LEU A 1 196 ? 7.637 -29.297 -16.078 1 95.38 196 LEU A C 1
ATOM 1683 O O . LEU A 1 196 ? 7.453 -29.125 -14.867 1 95.38 196 LEU A O 1
ATOM 1687 N N . GLU A 1 197 ? 6.793 -29.062 -16.938 1 93.88 197 GLU A N 1
ATOM 1688 C CA . GLU A 1 197 ? 5.445 -28.641 -16.562 1 93.88 197 GLU A CA 1
ATOM 1689 C C . GLU A 1 197 ? 4.742 -29.719 -15.742 1 93.88 197 GLU A C 1
ATOM 1691 O O . GLU A 1 197 ? 3.992 -29.406 -14.812 1 93.88 197 GLU A O 1
ATOM 1696 N N . GLU A 1 198 ? 4.898 -30.938 -16.141 1 93.75 198 GLU A N 1
ATOM 1697 C CA . GLU A 1 198 ? 4.32 -32.062 -15.398 1 93.75 198 GLU A CA 1
ATOM 1698 C C . GLU A 1 198 ? 4.848 -32.094 -13.969 1 93.75 198 GLU A C 1
ATOM 1700 O O . GLU A 1 198 ? 4.09 -32.344 -13.023 1 93.75 198 GLU A O 1
ATOM 1705 N N . ILE A 1 199 ? 6.109 -31.906 -13.859 1 93.19 199 ILE A N 1
ATOM 1706 C CA . ILE A 1 199 ? 6.723 -31.891 -12.539 1 93.19 199 ILE A CA 1
ATOM 1707 C C . ILE A 1 199 ? 6.156 -30.734 -11.719 1 93.19 199 ILE A C 1
ATOM 1709 O O . ILE A 1 199 ? 5.832 -30.906 -10.539 1 93.19 199 ILE A O 1
ATOM 1713 N N . ARG A 1 200 ? 6.062 -29.641 -12.336 1 91.12 200 ARG A N 1
ATOM 1714 C CA . ARG A 1 200 ? 5.473 -28.484 -11.68 1 91.12 200 ARG A CA 1
ATOM 1715 C C . ARG A 1 200 ? 4.051 -28.781 -11.219 1 91.12 200 ARG A C 1
ATOM 1717 O O . ARG A 1 200 ? 3.682 -28.453 -10.086 1 91.12 200 ARG A O 1
ATOM 1724 N N . ARG A 1 201 ? 3.301 -29.312 -12.062 1 91.31 201 ARG A N 1
ATOM 1725 C CA . ARG A 1 201 ? 1.925 -29.672 -11.734 1 91.31 201 ARG A CA 1
ATOM 1726 C C . ARG A 1 201 ? 1.877 -30.641 -10.547 1 91.31 201 ARG A C 1
ATOM 1728 O O . ARG A 1 201 ? 1.037 -30.5 -9.656 1 91.31 201 ARG A O 1
ATOM 1735 N N . PHE A 1 202 ? 2.752 -31.562 -10.578 1 92.38 202 PHE A N 1
ATOM 1736 C CA . PHE A 1 202 ? 2.818 -32.562 -9.5 1 92.38 202 PHE A CA 1
ATOM 1737 C C . PHE A 1 202 ? 3.176 -31.875 -8.18 1 92.38 202 PHE A C 1
ATOM 1739 O O . PHE A 1 202 ? 2.584 -32.188 -7.145 1 92.38 202 PHE A O 1
ATOM 1746 N N . ASN A 1 203 ? 4.078 -31 -8.25 1 87.88 203 ASN A N 1
ATOM 1747 C CA . ASN A 1 203 ? 4.488 -30.266 -7.055 1 87.88 203 ASN A CA 1
ATOM 1748 C C . ASN A 1 203 ? 3.34 -29.453 -6.48 1 87.88 203 ASN A C 1
ATOM 1750 O O . ASN A 1 203 ? 3.168 -29.375 -5.262 1 87.88 203 ASN A O 1
ATOM 1754 N N . VAL A 1 204 ? 2.646 -28.812 -7.305 1 88.81 204 VAL A N 1
ATOM 1755 C CA . VAL A 1 204 ? 1.499 -28.016 -6.895 1 88.81 204 VAL A CA 1
ATOM 1756 C C . VAL A 1 204 ? 0.444 -28.906 -6.254 1 88.81 204 VAL A C 1
ATOM 1758 O O . VAL A 1 204 ? -0.105 -28.578 -5.199 1 88.81 204 VAL A O 1
ATOM 1761 N N . MET A 1 205 ? 0.225 -30.047 -6.875 1 91.06 205 MET A N 1
ATOM 1762 C CA . MET A 1 205 ? -0.765 -30.984 -6.367 1 91.06 205 MET A CA 1
ATOM 1763 C C . MET A 1 205 ? -0.371 -31.5 -4.988 1 91.06 205 MET A C 1
ATOM 1765 O O . MET A 1 205 ? -1.233 -31.734 -4.141 1 91.06 205 MET A O 1
ATOM 1769 N N . ALA A 1 206 ? 0.885 -31.641 -4.824 1 90.94 206 ALA A N 1
ATOM 1770 C CA . ALA A 1 206 ? 1.373 -32.156 -3.543 1 90.94 206 ALA A CA 1
ATOM 1771 C C . ALA A 1 206 ? 1.033 -31.188 -2.412 1 90.94 206 ALA A C 1
ATOM 1773 O O . ALA A 1 206 ? 0.833 -31.594 -1.269 1 90.94 206 ALA A O 1
ATOM 1774 N N . HIS A 1 207 ? 0.909 -29.969 -2.717 1 90 207 HIS A N 1
ATOM 1775 C CA . HIS A 1 207 ? 0.617 -28.969 -1.704 1 90 207 HIS A CA 1
ATOM 1776 C C . HIS A 1 207 ? -0.853 -29 -1.3 1 90 207 HIS A C 1
ATOM 1778 O O . HIS A 1 207 ? -1.194 -28.672 -0.159 1 90 207 HIS A O 1
ATOM 1784 N N . VAL A 1 208 ? -1.694 -29.359 -2.207 1 92.81 208 VAL A N 1
ATOM 1785 C CA . VAL A 1 208 ? -3.113 -29.172 -1.917 1 92.81 208 VAL A CA 1
ATOM 1786 C C . VAL A 1 208 ? -3.811 -30.531 -1.843 1 92.81 208 VAL A C 1
ATOM 1788 O O . VAL A 1 208 ? -4.922 -30.625 -1.318 1 92.81 208 VAL A O 1
ATOM 1791 N N . GLU A 1 209 ? -2.982 -31.516 -2.332 1 88.75 209 GLU A N 1
ATOM 1792 C CA . GLU A 1 209 ? -3.541 -32.844 -2.314 1 88.75 209 GLU A CA 1
ATOM 1793 C C . GLU A 1 209 ? -2.59 -33.844 -1.635 1 88.75 209 GLU A C 1
ATOM 1795 O O . GLU A 1 209 ? -1.62 -33.438 -0.994 1 88.75 209 GLU A O 1
ATOM 1800 N N . MET A 1 210 ? -2.832 -35.281 -1.562 1 87.5 210 MET A N 1
ATOM 1801 C CA . MET A 1 210 ? -2.029 -36.469 -1.282 1 87.5 210 MET A CA 1
ATOM 1802 C C . MET A 1 210 ? -1.99 -36.75 0.215 1 87.5 210 MET A C 1
ATOM 1804 O O . MET A 1 210 ? -2.078 -37.906 0.63 1 87.5 210 MET A O 1
ATOM 1808 N N . HIS A 1 211 ? -1.825 -35.656 1.06 1 92.94 211 HIS A N 1
ATOM 1809 C CA . HIS A 1 211 ? -1.603 -35.938 2.471 1 92.94 211 HIS A CA 1
ATOM 1810 C C . HIS A 1 211 ? -2.199 -34.844 3.357 1 92.94 211 HIS A C 1
ATOM 1812 O O . HIS A 1 211 ? -1.873 -33.656 3.205 1 92.94 211 HIS A O 1
ATOM 1818 N N . LYS A 1 212 ? -2.994 -35.344 4.309 1 94.94 212 LYS A N 1
ATOM 1819 C CA . LYS A 1 212 ? -3.545 -34.438 5.312 1 94.94 212 LYS A CA 1
ATOM 1820 C C . LYS A 1 212 ? -3.998 -33.125 4.68 1 94.94 212 LYS A C 1
ATOM 1822 O O . LYS A 1 212 ? -3.596 -32.062 5.121 1 94.94 212 LYS A O 1
ATOM 1827 N N . THR A 1 213 ? -4.855 -33.281 3.758 1 95.62 213 THR A N 1
ATOM 1828 C CA . THR A 1 213 ? -5.273 -32.156 2.908 1 95.62 213 THR A CA 1
ATOM 1829 C C . THR A 1 213 ? -6.023 -31.109 3.723 1 95.62 213 THR A C 1
ATOM 1831 O O . THR A 1 213 ? -5.824 -29.922 3.527 1 95.62 213 THR A O 1
ATOM 1834 N N . ASN A 1 214 ? -6.828 -31.547 4.656 1 96.75 214 ASN A N 1
ATOM 1835 C CA . ASN A 1 214 ? -7.566 -30.594 5.473 1 96.75 214 ASN A CA 1
ATOM 1836 C C . ASN A 1 214 ? -6.633 -29.797 6.379 1 96.75 214 ASN A C 1
ATOM 1838 O O . ASN A 1 214 ? -6.797 -28.578 6.527 1 96.75 214 ASN A O 1
ATOM 1842 N N . GLU A 1 215 ? -5.719 -30.516 6.934 1 95.69 215 GLU A N 1
ATOM 1843 C CA . GLU A 1 215 ? -4.785 -29.828 7.824 1 95.69 215 GLU A CA 1
ATOM 1844 C C . GLU A 1 215 ? -3.939 -28.812 7.062 1 95.69 215 GLU A C 1
ATOM 1846 O O . GLU A 1 215 ? -3.711 -27.703 7.543 1 95.69 215 GLU A O 1
ATOM 1851 N N . LYS A 1 216 ? -3.447 -29.203 5.883 1 95.62 216 LYS A N 1
ATOM 1852 C CA . LYS A 1 216 ? -2.697 -28.266 5.059 1 95.62 216 LYS A CA 1
ATOM 1853 C C . LYS A 1 216 ? -3.547 -27.047 4.695 1 95.62 216 LYS A C 1
ATOM 1855 O O . LYS A 1 216 ? -3.07 -25.922 4.746 1 95.62 216 LYS A O 1
ATOM 1860 N N . ALA A 1 217 ? -4.785 -27.312 4.391 1 96.56 217 ALA A N 1
ATOM 1861 C CA . ALA A 1 217 ? -5.699 -26.234 4.004 1 96.56 217 ALA A CA 1
ATOM 1862 C C . ALA A 1 217 ? -5.918 -25.266 5.16 1 96.56 217 ALA A C 1
ATOM 1864 O O . ALA A 1 217 ? -5.992 -24.047 4.949 1 96.56 217 ALA A O 1
ATOM 1865 N N . ARG A 1 218 ? -5.98 -25.766 6.391 1 96.5 218 ARG A N 1
ATOM 1866 C CA . ARG A 1 218 ? -6.18 -24.938 7.574 1 96.5 218 ARG A CA 1
ATOM 1867 C C . ARG A 1 218 ? -5.031 -23.953 7.75 1 96.5 218 ARG A C 1
ATOM 1869 O O . ARG A 1 218 ? -5.238 -22.828 8.227 1 96.5 218 ARG A O 1
ATOM 1876 N N . LEU A 1 219 ? -3.879 -24.359 7.27 1 95.44 219 LEU A N 1
ATOM 1877 C CA . LEU A 1 219 ? -2.682 -23.562 7.488 1 95.44 219 LEU A CA 1
ATOM 1878 C C . LEU A 1 219 ? -2.42 -22.641 6.305 1 95.44 219 LEU A C 1
ATOM 1880 O O . LEU A 1 219 ? -1.553 -21.766 6.371 1 95.44 219 LEU A O 1
ATOM 1884 N N . THR A 1 220 ? -3.145 -22.812 5.223 1 94.94 220 THR A N 1
ATOM 1885 C CA . THR A 1 220 ? -2.879 -22.031 4.016 1 94.94 220 THR A CA 1
ATOM 1886 C C . THR A 1 220 ? -4.152 -21.375 3.504 1 94.94 220 THR A C 1
ATOM 1888 O O . THR A 1 220 ? -4.57 -20.328 4.02 1 94.94 220 THR A O 1
ATOM 1891 N N . GLY A 1 221 ? -4.945 -22.109 2.619 1 96.5 221 GLY A N 1
ATOM 1892 C CA . GLY A 1 221 ? -6.09 -21.531 1.933 1 96.5 221 GLY A CA 1
ATOM 1893 C C . GLY A 1 221 ? -7.281 -21.312 2.844 1 96.5 221 GLY A C 1
ATOM 1894 O O . GLY A 1 221 ? -8.125 -20.453 2.574 1 96.5 221 GLY A O 1
ATOM 1895 N N . GLY A 1 222 ? -7.355 -22.062 3.91 1 97.56 222 GLY A N 1
ATOM 1896 C CA . GLY A 1 222 ? -8.477 -21.938 4.828 1 97.56 222 GLY A CA 1
ATOM 1897 C C . GLY A 1 222 ? -8.562 -20.578 5.488 1 97.56 222 GLY A C 1
ATOM 1898 O O . GLY A 1 222 ? -9.656 -20.125 5.859 1 97.56 222 GLY A O 1
ATOM 1899 N N . ILE A 1 223 ? -7.465 -19.984 5.633 1 96.5 223 ILE A N 1
ATOM 1900 C CA . ILE A 1 223 ? -7.41 -18.656 6.223 1 96.5 223 ILE A CA 1
ATOM 1901 C C . ILE A 1 223 ? -8.18 -17.672 5.344 1 96.5 223 ILE A C 1
ATOM 1903 O O . ILE A 1 223 ? -8.93 -16.828 5.852 1 96.5 223 ILE A O 1
ATOM 1907 N N . LEU A 1 224 ? -7.98 -17.812 4.082 1 97.69 224 LEU A N 1
ATOM 1908 C CA . LEU A 1 224 ? -8.633 -16.922 3.127 1 97.69 224 LEU A CA 1
ATOM 1909 C C . LEU A 1 224 ? -10.125 -17.219 3.045 1 97.69 224 LEU A C 1
ATOM 1911 O O . LEU A 1 224 ? -10.93 -16.297 2.902 1 97.69 224 LEU A O 1
ATOM 1915 N N . VAL A 1 225 ? -10.484 -18.469 3.117 1 98.44 225 VAL A N 1
ATOM 1916 C CA . VAL A 1 225 ? -11.898 -18.844 3.154 1 98.44 225 VAL A CA 1
ATOM 1917 C C . VAL A 1 225 ? -12.57 -18.188 4.355 1 98.44 225 VAL A C 1
ATOM 1919 O O . VAL A 1 225 ? -13.656 -17.609 4.227 1 98.44 225 VAL A O 1
ATOM 1922 N N . ASP A 1 226 ? -11.93 -18.312 5.453 1 98 226 ASP A N 1
ATOM 1923 C CA . ASP A 1 226 ? -12.445 -17.688 6.672 1 98 226 ASP A CA 1
ATOM 1924 C C . ASP A 1 226 ? -12.617 -16.188 6.492 1 98 226 ASP A C 1
ATOM 1926 O O . ASP A 1 226 ? -13.633 -15.617 6.902 1 98 226 ASP A O 1
ATOM 1930 N N . ALA A 1 227 ? -11.609 -15.594 5.957 1 97.38 227 ALA A N 1
ATOM 1931 C CA . ALA A 1 227 ? -11.641 -14.148 5.762 1 97.38 227 ALA A CA 1
ATOM 1932 C C . ALA A 1 227 ? -12.812 -13.734 4.879 1 97.38 227 ALA A C 1
ATOM 1934 O O . ALA A 1 227 ? -13.477 -12.727 5.145 1 97.38 227 ALA A O 1
ATOM 1935 N N . VAL A 1 228 ? -13.078 -14.445 3.822 1 98.06 228 VAL A N 1
ATOM 1936 C CA . VAL A 1 228 ? -14.172 -14.164 2.902 1 98.06 228 VAL A CA 1
ATOM 1937 C C . VAL A 1 228 ? -15.5 -14.234 3.645 1 98.06 228 VAL A C 1
ATOM 1939 O O . VAL A 1 228 ? -16.344 -13.336 3.529 1 98.06 228 VAL A O 1
ATOM 1942 N N . LEU A 1 229 ? -15.672 -15.266 4.418 1 97.94 229 LEU A N 1
ATOM 1943 C CA . LEU A 1 229 ? -16.906 -15.461 5.168 1 97.94 229 LEU A CA 1
ATOM 1944 C C . LEU A 1 229 ? -17.062 -14.391 6.242 1 97.94 229 LEU A C 1
ATOM 1946 O O . LEU A 1 229 ? -18.172 -13.891 6.461 1 97.94 229 LEU A O 1
ATOM 1950 N N . ARG A 1 230 ? -16.016 -14.039 6.875 1 96.5 230 ARG A N 1
ATOM 1951 C CA . ARG A 1 230 ? -16.062 -13.008 7.914 1 96.5 230 ARG A CA 1
ATOM 1952 C C . ARG A 1 230 ? -16.391 -11.648 7.32 1 96.5 230 ARG A C 1
ATOM 1954 O O . ARG A 1 230 ? -17.125 -10.859 7.918 1 96.5 230 ARG A O 1
ATOM 1961 N N . ASN A 1 231 ? -15.734 -11.367 6.227 1 96.38 231 ASN A N 1
ATOM 1962 C CA . ASN A 1 231 ? -16.047 -10.117 5.535 1 96.38 231 ASN A CA 1
ATOM 1963 C C . ASN A 1 231 ? -17.531 -10.008 5.211 1 96.38 231 ASN A C 1
ATOM 1965 O O . ASN A 1 231 ? -18.141 -8.969 5.445 1 96.38 231 ASN A O 1
ATOM 1969 N N . PHE A 1 232 ? -18.078 -11.031 4.715 1 96.75 232 PHE A N 1
ATOM 1970 C CA . PHE A 1 232 ? -19.5 -11.031 4.363 1 96.75 232 PHE A CA 1
ATOM 1971 C C . PHE A 1 232 ? -20.359 -10.844 5.602 1 96.75 232 PHE A C 1
ATOM 1973 O O . PHE A 1 232 ? -21.312 -10.047 5.594 1 96.75 232 PHE A O 1
ATOM 1980 N N . SER A 1 233 ? -20.016 -11.586 6.621 1 96 233 SER A N 1
ATOM 1981 C CA . SER A 1 233 ? -20.781 -11.484 7.867 1 96 233 SER A CA 1
ATOM 1982 C C . SER A 1 233 ? -20.75 -10.062 8.414 1 96 233 SER A C 1
ATOM 1984 O O . SER A 1 233 ? -21.766 -9.555 8.875 1 96 233 SER A O 1
ATOM 1986 N N . LYS A 1 234 ? -19.578 -9.477 8.367 1 95.12 234 LYS A N 1
ATOM 1987 C CA . LYS A 1 234 ? -19.422 -8.117 8.859 1 95.12 234 LYS A CA 1
ATOM 1988 C C . LYS A 1 234 ? -20.312 -7.145 8.078 1 95.12 234 LYS A C 1
ATOM 1990 O O . LYS A 1 234 ? -20.953 -6.273 8.664 1 95.12 234 LYS A O 1
ATOM 1995 N N . VAL A 1 235 ? -20.344 -7.277 6.82 1 93.31 235 VAL A N 1
ATOM 1996 C CA . VAL A 1 235 ? -21.109 -6.387 5.957 1 93.31 235 VAL A CA 1
ATOM 1997 C C . VAL A 1 235 ? -22.594 -6.555 6.234 1 93.31 235 VAL A C 1
ATOM 1999 O O . VAL A 1 235 ? -23.344 -5.57 6.305 1 93.31 235 VAL A O 1
ATOM 2002 N N . VAL A 1 236 ? -23.031 -7.77 6.422 1 92.94 236 VAL A N 1
ATOM 2003 C CA . VAL A 1 236 ? -24.438 -8.07 6.641 1 92.94 236 VAL A CA 1
ATOM 2004 C C . VAL A 1 236 ? -24.859 -7.559 8.016 1 92.94 236 VAL A C 1
ATOM 2006 O O . VAL A 1 236 ? -25.906 -6.918 8.148 1 92.94 236 VAL A O 1
ATOM 2009 N N . HIS A 1 237 ? -24.094 -7.793 8.977 1 92.38 237 HIS A N 1
ATOM 2010 C CA . HIS A 1 237 ? -24.453 -7.465 10.352 1 92.38 237 HIS A CA 1
ATOM 2011 C C . HIS A 1 237 ? -24.391 -5.961 10.594 1 92.38 237 HIS A C 1
ATOM 2013 O O . HIS A 1 237 ? -25.188 -5.418 11.367 1 92.38 237 HIS A O 1
ATOM 2019 N N . SER A 1 238 ? -23.453 -5.309 9.938 1 91.44 238 SER A N 1
ATOM 2020 C CA . SER A 1 238 ? -23.25 -3.893 10.211 1 91.44 238 SER A CA 1
ATOM 2021 C C . SER A 1 238 ? -23.875 -3.02 9.125 1 91.44 238 SER A C 1
ATOM 2023 O O . SER A 1 238 ? -23.781 -1.792 9.188 1 91.44 238 SER A O 1
ATOM 2025 N N . SER A 1 239 ? -24.391 -3.621 8.172 1 88.19 239 SER A N 1
ATOM 2026 C CA . SER A 1 239 ? -25.016 -2.9 7.062 1 88.19 239 SER A CA 1
ATOM 2027 C C . SER A 1 239 ? -24.031 -1.919 6.434 1 88.19 239 SER A C 1
ATOM 2029 O O . SER A 1 239 ? -24.359 -0.75 6.223 1 88.19 239 SER A O 1
ATOM 2031 N N . LEU A 1 240 ? -22.906 -2.35 6.254 1 87.12 240 LEU A N 1
ATOM 2032 C CA . LEU A 1 240 ? -21.875 -1.534 5.613 1 87.12 240 LEU A CA 1
ATOM 2033 C C . LEU A 1 240 ? -22.156 -1.395 4.121 1 87.12 240 LEU A C 1
ATOM 2035 O O . LEU A 1 240 ? -22.672 -2.318 3.49 1 87.12 240 LEU A O 1
ATOM 2039 N N . PRO A 1 241 ? -21.781 -0.268 3.588 1 93.06 241 PRO A N 1
ATOM 2040 C CA . PRO A 1 241 ? -22.016 -0.037 2.162 1 93.06 241 PRO A CA 1
ATOM 2041 C C . PRO A 1 241 ? -21.016 -0.76 1.266 1 93.06 241 PRO A C 1
ATOM 2043 O O . PRO A 1 241 ? -21.094 -0.643 0.039 1 93.06 241 PRO A O 1
ATOM 2046 N N . LEU A 1 242 ? -20.141 -1.526 1.838 1 95.81 242 LEU A N 1
ATOM 2047 C CA . LEU A 1 242 ? -19.094 -2.234 1.106 1 95.81 242 LEU A CA 1
ATOM 2048 C C . LEU A 1 242 ? -19.703 -3.266 0.159 1 95.81 242 LEU A C 1
ATOM 2050 O O . LEU A 1 242 ? -20.5 -4.102 0.576 1 95.81 242 LEU A O 1
ATOM 2054 N N . LYS A 1 243 ? -19.25 -3.219 -1.123 1 97.19 243 LYS A N 1
ATOM 2055 C CA . LYS A 1 243 ? -19.812 -4.098 -2.139 1 97.19 243 LYS A CA 1
ATOM 2056 C C . LYS A 1 243 ? -18.75 -5.035 -2.711 1 97.19 243 LYS A C 1
ATOM 2058 O O . LYS A 1 243 ? -19.078 -6.109 -3.225 1 97.19 243 LYS A O 1
ATOM 2063 N N . LEU A 1 244 ? -17.516 -4.598 -2.639 1 98 244 LEU A N 1
ATOM 2064 C CA . LEU A 1 244 ? -16.453 -5.375 -3.268 1 98 244 LEU A CA 1
ATOM 2065 C C . LEU A 1 244 ? -15.195 -5.375 -2.408 1 98 244 LEU A C 1
ATOM 2067 O O . LEU A 1 244 ? -14.734 -4.316 -1.968 1 98 244 LEU A O 1
ATOM 2071 N N . VAL A 1 245 ? -14.703 -6.48 -2.117 1 98.19 245 VAL A N 1
ATOM 2072 C CA . VAL A 1 245 ? -13.383 -6.66 -1.533 1 98.19 245 VAL A CA 1
ATOM 2073 C C . VAL A 1 245 ? -12.445 -7.297 -2.559 1 98.19 245 VAL A C 1
ATOM 2075 O O . VAL A 1 245 ? -12.742 -8.359 -3.102 1 98.19 245 VAL A O 1
ATOM 2078 N N . MET A 1 246 ? -11.352 -6.641 -2.834 1 98.5 246 MET A N 1
ATOM 2079 C CA . MET A 1 246 ? -10.398 -7.098 -3.844 1 98.5 246 MET A CA 1
ATOM 2080 C C . MET A 1 246 ? -9.07 -7.477 -3.205 1 98.5 246 MET A C 1
ATOM 2082 O O . MET A 1 246 ? -8.508 -6.703 -2.426 1 98.5 246 MET A O 1
ATOM 2086 N N . TYR A 1 247 ? -8.586 -8.672 -3.52 1 98.75 247 TYR A N 1
ATOM 2087 C CA . TYR A 1 247 ? -7.277 -9.133 -3.061 1 98.75 247 TYR A CA 1
ATOM 2088 C C . TYR A 1 247 ? -6.344 -9.383 -4.238 1 98.75 247 TYR A C 1
ATOM 2090 O O . TYR A 1 247 ? -6.621 -10.227 -5.094 1 98.75 247 TYR A O 1
ATOM 2098 N N . SER A 1 248 ? -5.266 -8.602 -4.348 1 98.81 248 SER A N 1
ATOM 2099 C CA . SER A 1 248 ? -4.195 -8.82 -5.316 1 98.81 248 SER A CA 1
ATOM 2100 C C . SER A 1 248 ? -3.115 -9.734 -4.746 1 98.81 248 SER A C 1
ATOM 2102 O O . SER A 1 248 ? -2.475 -9.398 -3.746 1 98.81 248 SER A O 1
ATOM 2104 N N . ALA A 1 249 ? -2.943 -10.859 -5.422 1 98.44 249 ALA A N 1
ATOM 2105 C CA . ALA A 1 249 ? -2.117 -11.875 -4.781 1 98.44 249 ALA A CA 1
ATOM 2106 C C . ALA A 1 249 ? -1.376 -12.711 -5.82 1 98.44 249 ALA A C 1
ATOM 2108 O O . ALA A 1 249 ? -0.876 -12.18 -6.816 1 98.44 249 ALA A O 1
ATOM 2109 N N . HIS A 1 250 ? -1.146 -14 -5.496 1 97.25 250 HIS A N 1
ATOM 2110 C CA . HIS A 1 250 ? -0.251 -14.859 -6.262 1 97.25 250 HIS A CA 1
ATOM 2111 C C . HIS A 1 250 ? -0.969 -16.125 -6.738 1 97.25 250 HIS A C 1
ATOM 2113 O O . HIS A 1 250 ? -2.109 -16.375 -6.344 1 97.25 250 HIS A O 1
ATOM 2119 N N . ASP A 1 251 ? -0.302 -16.812 -7.633 1 95.88 251 ASP A N 1
ATOM 2120 C CA . ASP A 1 251 ? -0.804 -18.125 -8.062 1 95.88 251 ASP A CA 1
ATOM 2121 C C . ASP A 1 251 ? -0.952 -19.062 -6.871 1 95.88 251 ASP A C 1
ATOM 2123 O O . ASP A 1 251 ? -1.966 -19.766 -6.742 1 95.88 251 ASP A O 1
ATOM 2127 N N . THR A 1 252 ? 0.037 -19 -5.984 1 94.75 252 THR A N 1
ATOM 2128 C CA . THR A 1 252 ? 0.028 -19.891 -4.828 1 94.75 252 THR A CA 1
ATOM 2129 C C . THR A 1 252 ? -1.156 -19.578 -3.916 1 94.75 252 THR A C 1
ATOM 2131 O O . THR A 1 252 ? -1.709 -20.469 -3.281 1 94.75 252 THR A O 1
ATOM 2134 N N . THR A 1 253 ? -1.576 -18.312 -3.857 1 97.19 253 THR A N 1
ATOM 2135 C CA . THR A 1 253 ? -2.752 -17.938 -3.086 1 97.19 253 THR A CA 1
ATOM 2136 C C . THR A 1 253 ? -4.008 -18.594 -3.648 1 97.19 253 THR A C 1
ATOM 2138 O O . THR A 1 253 ? -4.812 -19.156 -2.898 1 97.19 253 THR A O 1
ATOM 2141 N N . LEU A 1 254 ? -4.113 -18.547 -4.961 1 97.88 254 LEU A N 1
ATOM 2142 C CA . LEU A 1 254 ? -5.277 -19.125 -5.613 1 97.88 254 LEU A CA 1
ATOM 2143 C C . LEU A 1 254 ? -5.273 -20.641 -5.465 1 97.88 254 LEU A C 1
ATOM 2145 O O . LEU A 1 254 ? -6.32 -21.266 -5.246 1 97.88 254 LEU A O 1
ATOM 2149 N N . ILE A 1 255 ? -4.098 -21.25 -5.598 1 96.5 255 ILE A N 1
ATOM 2150 C CA . ILE A 1 255 ? -3.961 -22.688 -5.457 1 96.5 255 ILE A CA 1
ATOM 2151 C C . ILE A 1 255 ? -4.387 -23.109 -4.055 1 96.5 255 ILE A C 1
ATOM 2153 O O . ILE A 1 255 ? -5.168 -24.047 -3.893 1 96.5 255 ILE A O 1
ATOM 2157 N N . ALA A 1 256 ? -3.896 -22.406 -3.08 1 96.56 256 ALA A N 1
ATOM 2158 C CA . ALA A 1 256 ? -4.238 -22.719 -1.692 1 96.56 256 ALA A CA 1
ATOM 2159 C C . ALA A 1 256 ? -5.734 -22.547 -1.445 1 96.56 256 ALA A C 1
ATOM 2161 O O . ALA A 1 256 ? -6.359 -23.391 -0.792 1 96.56 256 ALA A O 1
ATOM 2162 N N . LEU A 1 257 ? -6.289 -21.516 -1.947 1 98.06 257 LEU A N 1
ATOM 2163 C CA . LEU A 1 257 ? -7.711 -21.234 -1.789 1 98.06 257 LEU A CA 1
ATOM 2164 C C . LEU A 1 257 ? -8.555 -22.344 -2.41 1 98.06 257 LEU A C 1
ATOM 2166 O O . LEU A 1 257 ? -9.445 -22.891 -1.756 1 98.06 257 LEU A O 1
ATOM 2170 N N . GLN A 1 258 ? -8.242 -22.641 -3.605 1 98 258 GLN A N 1
ATOM 2171 C CA . GLN A 1 258 ? -9.023 -23.625 -4.34 1 98 258 GLN A CA 1
ATOM 2172 C C . GLN A 1 258 ? -8.812 -25.031 -3.775 1 98 258 GLN A C 1
ATOM 2174 O O . GLN A 1 258 ? -9.711 -25.859 -3.826 1 98 258 GLN A O 1
ATOM 2179 N N . GLY A 1 259 ? -7.594 -25.219 -3.254 1 96.81 259 GLY A N 1
ATOM 2180 C CA . GLY A 1 259 ? -7.363 -26.453 -2.521 1 96.81 259 GLY A CA 1
ATOM 2181 C C . GLY A 1 259 ? -8.242 -26.594 -1.294 1 96.81 259 GLY A C 1
ATOM 2182 O O . GLY A 1 259 ? -8.828 -27.641 -1.062 1 96.81 259 GLY A O 1
ATOM 2183 N N . ALA A 1 260 ? -8.312 -25.516 -0.57 1 97.69 260 ALA A N 1
ATOM 2184 C CA . ALA A 1 260 ? -9.133 -25.516 0.639 1 97.69 260 ALA A CA 1
ATOM 2185 C C . ALA A 1 260 ? -10.609 -25.75 0.302 1 97.69 260 ALA A C 1
ATOM 2187 O O . ALA A 1 260 ? -11.328 -26.422 1.046 1 97.69 260 ALA A O 1
ATOM 2188 N N . LEU A 1 261 ? -11.023 -25.234 -0.825 1 98.38 261 LEU A N 1
ATOM 2189 C CA . LEU A 1 261 ? -12.414 -25.312 -1.247 1 98.38 261 LEU A CA 1
ATOM 2190 C C . LEU A 1 261 ? -12.688 -26.609 -1.999 1 98.38 261 LEU A C 1
ATOM 2192 O O . LEU A 1 261 ? -13.828 -26.906 -2.354 1 98.38 261 LEU A O 1
ATOM 2196 N N . LYS A 1 262 ? -11.648 -27.359 -2.289 1 96.94 262 LYS A N 1
ATOM 2197 C CA . LYS A 1 262 ? -11.734 -28.625 -3.012 1 96.94 262 LYS A CA 1
ATOM 2198 C C . LYS A 1 262 ? -12.289 -28.422 -4.418 1 96.94 262 LYS A C 1
ATOM 2200 O O . LYS A 1 262 ? -13.102 -29.219 -4.891 1 96.94 262 LYS A O 1
ATOM 2205 N N . VAL A 1 263 ? -11.891 -27.312 -5.031 1 97.12 263 VAL A N 1
ATOM 2206 C CA . VAL A 1 263 ? -12.352 -27.031 -6.387 1 97.12 263 VAL A CA 1
ATOM 2207 C C . VAL A 1 263 ? -11.156 -26.828 -7.316 1 97.12 263 VAL A C 1
ATOM 2209 O O . VAL A 1 263 ? -11.312 -26.391 -8.453 1 97.12 263 VAL A O 1
ATOM 2212 N N . PHE A 1 264 ? -9.953 -27.109 -6.777 1 95.94 264 PHE A N 1
ATOM 2213 C CA . PHE A 1 264 ? -8.75 -27 -7.598 1 95.94 264 PHE A CA 1
ATOM 2214 C C . PHE A 1 264 ? -8.773 -28.031 -8.727 1 95.94 264 PHE A C 1
ATOM 2216 O O . PHE A 1 264 ? -9.109 -29.188 -8.516 1 95.94 264 PHE A O 1
ATOM 2223 N N . ASN A 1 265 ? -8.383 -27.625 -9.977 1 91.81 265 ASN A N 1
ATOM 2224 C CA . ASN A 1 265 ? -8.516 -28.516 -11.133 1 91.81 265 ASN A CA 1
ATOM 2225 C C . ASN A 1 265 ? -7.172 -29.125 -11.516 1 91.81 265 ASN A C 1
ATOM 2227 O O . ASN A 1 265 ? -7.055 -29.766 -12.562 1 91.81 265 ASN A O 1
ATOM 2231 N N . GLY A 1 266 ? -6.152 -28.828 -10.781 1 90.75 266 GLY A N 1
ATOM 2232 C CA . GLY A 1 266 ? -4.859 -29.453 -11.031 1 90.75 266 GLY A CA 1
ATOM 2233 C C . GLY A 1 266 ? -3.99 -28.641 -11.977 1 90.75 266 GLY A C 1
ATOM 2234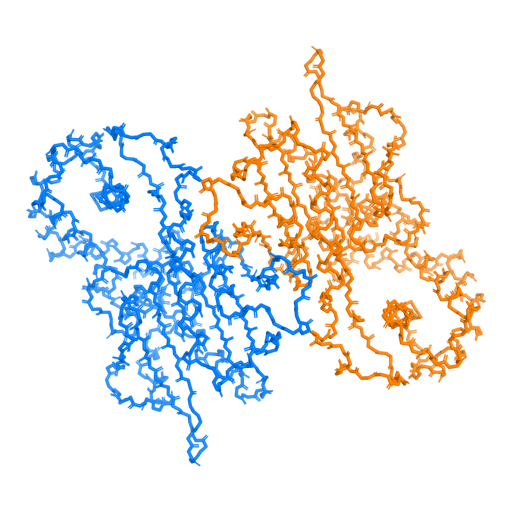 O O . GLY A 1 266 ? -2.838 -29 -12.227 1 90.75 266 GLY A O 1
ATOM 2235 N N . LEU A 1 267 ? -4.527 -27.562 -12.43 1 91.31 267 LEU A N 1
ATOM 2236 C CA . LEU A 1 267 ? -3.771 -26.719 -13.352 1 91.31 267 LEU A CA 1
ATOM 2237 C C . LEU A 1 267 ? -3.271 -25.469 -12.664 1 91.31 267 LEU A C 1
ATOM 2239 O O . LEU A 1 267 ? -3.98 -24.875 -11.836 1 91.31 267 LEU A O 1
ATOM 2243 N N . HIS A 1 268 ? -2.074 -25.109 -13.055 1 92.81 268 HIS A N 1
ATOM 2244 C CA . HIS A 1 268 ? -1.492 -23.891 -12.5 1 92.81 268 HIS A CA 1
ATOM 2245 C C . HIS A 1 268 ? -2.273 -22.656 -12.945 1 92.81 268 HIS A C 1
ATOM 2247 O O . HIS A 1 268 ? -2.553 -22.484 -14.133 1 92.81 268 HIS A O 1
ATOM 2253 N N . PRO A 1 269 ? -2.678 -21.797 -12.008 1 95.5 269 PRO A N 1
ATOM 2254 C CA . PRO A 1 269 ? -3.406 -20.578 -12.406 1 95.5 269 PRO A CA 1
ATOM 2255 C C . PRO A 1 269 ? -2.604 -19.688 -13.344 1 95.5 269 PRO A C 1
ATOM 2257 O O . PRO A 1 269 ? -1.476 -19.297 -13.023 1 95.5 269 PRO A O 1
ATOM 2260 N N . PRO A 1 270 ? -3.143 -19.391 -14.484 1 95.75 270 PRO A N 1
ATOM 2261 C CA . PRO A 1 270 ? -2.436 -18.469 -15.375 1 95.75 270 PRO A CA 1
ATOM 2262 C C . PRO A 1 270 ? -2.379 -17.047 -14.836 1 95.75 270 PRO A C 1
ATOM 2264 O O . PRO A 1 270 ? -3.023 -16.734 -13.828 1 95.75 270 PRO A O 1
ATOM 2267 N N . TYR A 1 271 ? -1.562 -16.234 -15.484 1 97.19 271 TYR A N 1
ATOM 2268 C CA . TYR A 1 271 ? -1.444 -14.836 -15.094 1 97.19 271 TYR A CA 1
ATOM 2269 C C . TYR A 1 271 ? -2.799 -14.133 -15.148 1 97.19 271 TYR A C 1
ATOM 2271 O O . TYR A 1 271 ? -3.6 -14.391 -16.047 1 97.19 271 TYR A O 1
ATOM 2279 N N . ALA A 1 272 ? -3.086 -13.266 -14.125 1 98.06 272 ALA A N 1
ATOM 2280 C CA . ALA A 1 272 ? -4.277 -12.43 -14.023 1 98.06 272 ALA A CA 1
ATOM 2281 C C . ALA A 1 272 ? -5.535 -13.281 -13.852 1 98.06 272 ALA A C 1
ATOM 2283 O O . ALA A 1 272 ? -6.641 -12.828 -14.148 1 98.06 272 ALA A O 1
ATOM 2284 N N . SER A 1 273 ? -5.328 -14.57 -13.508 1 98.38 273 SER A N 1
ATOM 2285 C CA . SER A 1 273 ? -6.5 -15.367 -13.141 1 98.38 273 SER A CA 1
ATOM 2286 C C . SER A 1 273 ? -7.184 -14.797 -11.898 1 98.38 273 SER A C 1
ATOM 2288 O O . SER A 1 273 ? -6.543 -14.141 -11.078 1 98.38 273 SER A O 1
ATOM 2290 N N . CYS A 1 274 ? -8.516 -15.078 -11.828 1 98.69 274 CYS A N 1
ATOM 2291 C CA . CYS A 1 274 ? -9.32 -14.422 -10.797 1 98.69 274 CYS A CA 1
ATOM 2292 C C . CYS A 1 274 ? -10.375 -15.375 -10.25 1 98.69 274 CYS A C 1
ATOM 2294 O O . CYS A 1 274 ? -11.164 -15.93 -11.016 1 98.69 274 CYS A O 1
ATOM 2296 N N . HIS A 1 275 ? -10.336 -15.602 -8.93 1 98.81 275 HIS A N 1
ATOM 2297 C CA . HIS A 1 275 ? -11.391 -16.328 -8.227 1 98.81 275 HIS A CA 1
ATOM 2298 C C . HIS A 1 275 ? -12.406 -15.359 -7.617 1 98.81 275 HIS A C 1
ATOM 2300 O O . HIS A 1 275 ? -12.039 -14.461 -6.859 1 98.81 275 HIS A O 1
ATOM 2306 N N . ILE A 1 276 ? -13.75 -15.531 -7.938 1 98.69 276 ILE A N 1
ATOM 2307 C CA . ILE A 1 276 ? -14.789 -14.586 -7.559 1 98.69 276 ILE A CA 1
ATOM 2308 C C . ILE A 1 276 ? -15.789 -15.258 -6.629 1 98.69 276 ILE A C 1
ATOM 2310 O O . ILE A 1 276 ? -16.234 -16.375 -6.895 1 98.69 276 ILE A O 1
ATOM 2314 N N . PHE A 1 277 ? -16.062 -14.641 -5.523 1 98.75 277 PHE A N 1
ATOM 2315 C CA . PHE A 1 277 ? -17.219 -14.961 -4.68 1 98.75 277 PHE A CA 1
ATOM 2316 C C . PHE A 1 277 ? -18.312 -13.922 -4.852 1 98.75 277 PHE A C 1
ATOM 2318 O O . PHE A 1 277 ? -18.062 -12.719 -4.758 1 98.75 277 PHE A O 1
ATOM 2325 N N . GLU A 1 278 ? -19.5 -14.352 -5.152 1 98.31 278 GLU A N 1
ATOM 2326 C CA . GLU A 1 278 ? -20.656 -13.469 -5.203 1 98.31 278 GLU A CA 1
ATOM 2327 C C . GLU A 1 278 ? -21.688 -13.852 -4.148 1 98.31 278 GLU A C 1
ATOM 2329 O O . GLU A 1 278 ? -22.172 -14.992 -4.121 1 98.31 278 GLU A O 1
ATOM 2334 N N . PHE A 1 279 ? -22.016 -12.945 -3.312 1 97.94 279 PHE A N 1
ATOM 2335 C CA . PHE A 1 279 ? -23.016 -13.188 -2.285 1 97.94 279 PHE A CA 1
ATOM 2336 C C . PHE A 1 279 ? -24.359 -12.57 -2.68 1 97.94 279 PHE A C 1
ATOM 2338 O O . PHE A 1 279 ? -24.406 -11.469 -3.223 1 97.94 279 PHE A O 1
ATOM 2345 N N . TYR A 1 280 ? -25.406 -13.305 -2.4 1 97.06 280 TYR A N 1
ATOM 2346 C CA . TYR A 1 280 ? -26.75 -12.883 -2.762 1 97.06 280 TYR A CA 1
ATOM 2347 C C . TYR A 1 280 ? -27.672 -12.867 -1.541 1 97.06 280 TYR A C 1
ATOM 2349 O O . TYR A 1 280 ? -27.516 -13.688 -0.633 1 97.06 280 TYR A O 1
ATOM 2357 N N . LYS A 1 281 ? -28.469 -11.93 -1.52 1 95.19 281 LYS A N 1
ATOM 2358 C CA . LYS A 1 281 ? -29.594 -11.969 -0.604 1 95.19 281 LYS A CA 1
ATOM 2359 C C . LYS A 1 281 ? -30.828 -12.562 -1.282 1 95.19 281 LYS A C 1
ATOM 2361 O O . LYS A 1 281 ? -31.297 -12.047 -2.295 1 95.19 281 LYS A O 1
ATOM 2366 N N . GLU A 1 282 ? -31.375 -13.602 -0.677 1 94.5 282 GLU A N 1
ATOM 2367 C CA . GLU A 1 282 ? -32.5 -14.297 -1.26 1 94.5 282 GLU A CA 1
ATOM 2368 C C . GLU A 1 282 ? -33.812 -13.688 -0.783 1 94.5 282 GLU A C 1
ATOM 2370 O O . GLU A 1 282 ? -33.844 -12.891 0.158 1 94.5 282 GLU A O 1
ATOM 2375 N N . SER A 1 283 ? -34.875 -14.141 -1.439 1 94.56 283 SER A N 1
ATOM 2376 C CA . SER A 1 283 ? -36.188 -13.594 -1.153 1 94.56 283 SER A CA 1
ATOM 2377 C C . SER A 1 283 ? -36.625 -13.883 0.285 1 94.56 283 SER A C 1
ATOM 2379 O O . SER A 1 283 ? -37.375 -13.109 0.887 1 94.56 283 SER A O 1
ATOM 2381 N N . ASP A 1 284 ? -36.188 -14.969 0.835 1 93.62 284 ASP A N 1
ATOM 2382 C CA . ASP A 1 284 ? -36.562 -15.336 2.199 1 93.62 284 ASP A CA 1
ATOM 2383 C C . ASP A 1 284 ? -35.562 -14.742 3.213 1 93.62 284 ASP A C 1
ATOM 2385 O O . ASP A 1 284 ? -35.5 -15.195 4.355 1 93.62 284 ASP A O 1
ATOM 2389 N N . SER A 1 285 ? -34.719 -13.867 2.822 1 90.19 285 SER A N 1
ATOM 2390 C CA . SER A 1 285 ? -33.781 -13.094 3.65 1 90.19 285 SER A CA 1
ATOM 2391 C C . SER A 1 285 ? -32.562 -13.922 4.023 1 90.19 285 SER A C 1
ATOM 2393 O O . SER A 1 285 ? -31.719 -13.469 4.801 1 90.19 285 SER A O 1
ATOM 2395 N N . THR A 1 286 ? -32.594 -15.102 3.432 1 94.5 286 THR A N 1
ATOM 2396 C CA . THR A 1 286 ? -31.359 -15.867 3.584 1 94.5 286 THR A CA 1
ATOM 2397 C C . THR A 1 286 ? -30.312 -15.414 2.566 1 94.5 286 THR A C 1
ATOM 2399 O O . THR A 1 286 ? -30.594 -14.562 1.723 1 94.5 286 THR A O 1
ATOM 2402 N N . HIS A 1 287 ? -29.141 -15.961 2.787 1 97.25 287 HIS A N 1
ATOM 2403 C CA . HIS A 1 287 ? -28.062 -15.578 1.884 1 97.25 287 HIS A CA 1
ATOM 2404 C C . HIS A 1 287 ? -27.453 -16.797 1.189 1 97.25 287 HIS A C 1
ATOM 2406 O O . HIS A 1 287 ? -27.484 -17.906 1.73 1 97.25 287 HIS A O 1
ATOM 2412 N N . SER A 1 288 ? -27 -16.594 0.016 1 98.31 288 SER A N 1
ATOM 2413 C CA . SER A 1 288 ? -26.312 -17.625 -0.752 1 98.31 288 SER A CA 1
ATOM 2414 C C . SER A 1 288 ? -25.031 -17.078 -1.379 1 98.31 288 SER A C 1
ATOM 2416 O O . SER A 1 288 ? -24.812 -15.875 -1.397 1 98.31 288 SER A O 1
ATOM 2418 N N . VAL A 1 289 ? -24.188 -18 -1.766 1 98.5 289 VAL A N 1
ATOM 2419 C CA . VAL A 1 289 ? -22.906 -17.625 -2.348 1 98.5 289 VAL A CA 1
ATOM 2420 C C . VAL A 1 289 ? -22.641 -18.438 -3.605 1 98.5 289 VAL A C 1
ATOM 2422 O O . VAL A 1 289 ? -22.938 -19.641 -3.648 1 98.5 289 VAL A O 1
ATOM 2425 N N . SER A 1 290 ? -22.156 -17.797 -4.648 1 98.56 290 SER A N 1
ATOM 2426 C CA . SER A 1 290 ? -21.656 -18.438 -5.855 1 98.56 290 SER A CA 1
ATOM 2427 C C . SER A 1 290 ? -20.172 -18.141 -6.055 1 98.56 290 SER A C 1
ATOM 2429 O O . SER A 1 290 ? -19.656 -17.125 -5.582 1 98.56 290 SER A O 1
ATOM 2431 N N . MET A 1 291 ? -19.531 -19.109 -6.656 1 98.69 291 MET A N 1
ATOM 2432 C CA . MET A 1 291 ? -18.109 -18.938 -6.973 1 98.69 291 MET A CA 1
ATOM 2433 C C . MET A 1 291 ? -17.891 -19 -8.477 1 98.69 291 MET A C 1
ATOM 2435 O O . MET A 1 291 ? -18.516 -19.812 -9.172 1 98.69 291 MET A O 1
ATOM 2439 N N . TYR A 1 292 ? -17.016 -18.172 -8.945 1 98.69 292 TYR A N 1
ATOM 2440 C CA . TYR A 1 292 ? -16.609 -18.156 -10.344 1 98.69 292 TYR A CA 1
ATOM 2441 C C . TYR A 1 292 ? -15.094 -18.078 -10.469 1 98.69 292 TYR A C 1
ATOM 2443 O O . TYR A 1 292 ? -14.414 -17.594 -9.562 1 98.69 292 TYR A O 1
ATOM 2451 N N . TYR A 1 293 ? -14.594 -18.656 -11.547 1 98.5 293 TYR A N 1
ATOM 2452 C CA . TYR A 1 293 ? -13.164 -18.625 -11.812 1 98.5 293 TYR A CA 1
ATOM 2453 C C . TYR A 1 293 ? -12.875 -18.219 -13.25 1 98.5 293 TYR A C 1
ATOM 2455 O O . TYR A 1 293 ? -13.391 -18.812 -14.195 1 98.5 293 TYR A O 1
ATOM 2463 N N . ARG A 1 294 ? -12.156 -17.094 -13.383 1 97.94 294 ARG A N 1
ATOM 2464 C CA . ARG A 1 294 ? -11.703 -16.609 -14.68 1 97.94 294 ARG A CA 1
ATOM 2465 C C . ARG A 1 294 ? -10.219 -16.906 -14.883 1 97.94 294 ARG A C 1
ATOM 2467 O O . ARG A 1 294 ? -9.359 -16.312 -14.227 1 97.94 294 ARG A O 1
ATOM 2474 N N . ASN A 1 295 ? -9.883 -17.828 -15.781 1 95 295 ASN A N 1
ATOM 2475 C CA . ASN A 1 295 ? -8.492 -18.219 -15.984 1 95 295 ASN A CA 1
ATOM 2476 C C . ASN A 1 295 ? -8.07 -18.031 -17.438 1 95 295 ASN A C 1
ATOM 2478 O O . ASN A 1 295 ? -6.988 -18.469 -17.828 1 95 295 ASN A O 1
ATOM 2482 N N . ASP A 1 296 ? -8.977 -17.469 -18.203 1 88.25 296 ASP A N 1
ATOM 2483 C CA . ASP A 1 296 ? -8.758 -17.172 -19.609 1 88.25 296 ASP A CA 1
ATOM 2484 C C . ASP A 1 296 ? -9.414 -15.844 -20 1 88.25 296 ASP A C 1
ATOM 2486 O O . ASP A 1 296 ? -10.625 -15.68 -19.859 1 88.25 296 ASP A O 1
ATOM 2490 N N . SER A 1 297 ? -8.625 -14.914 -20.531 1 87.62 297 SER A N 1
ATOM 2491 C CA . SER A 1 297 ? -9.141 -13.57 -20.797 1 87.62 297 SER A CA 1
ATOM 2492 C C . SER A 1 297 ? -10.062 -13.57 -22.016 1 87.62 297 SER A C 1
ATOM 2494 O O . SER A 1 297 ? -10.805 -12.609 -22.234 1 87.62 297 SER A O 1
ATOM 2496 N N . SER A 1 298 ? -9.984 -14.57 -22.719 1 87.69 298 SER A N 1
ATOM 2497 C CA . SER A 1 298 ? -10.789 -14.648 -23.938 1 87.69 298 SER A CA 1
ATOM 2498 C C . SER A 1 298 ? -12.188 -15.18 -23.641 1 87.69 298 SER A C 1
ATOM 2500 O O . SER A 1 298 ? -13.07 -15.141 -24.5 1 87.69 298 SER A O 1
ATOM 2502 N N . ARG A 1 299 ? -12.375 -15.703 -22.469 1 90.06 299 ARG A N 1
ATOM 2503 C CA . ARG A 1 299 ? -13.672 -16.266 -22.109 1 90.06 299 ARG A CA 1
ATOM 2504 C C . ARG A 1 299 ? -14.164 -15.711 -20.781 1 90.06 299 ARG A C 1
ATOM 2506 O O . ARG A 1 299 ? -13.398 -15.102 -20.031 1 90.06 299 ARG A O 1
ATOM 2513 N N . GLY A 1 300 ? -15.438 -15.812 -20.578 1 93.5 300 GLY A N 1
ATOM 2514 C CA . GLY A 1 300 ? -16.016 -15.469 -19.281 1 93.5 300 GLY A CA 1
ATOM 2515 C C . GLY A 1 300 ? -15.633 -16.453 -18.188 1 93.5 300 GLY A C 1
ATOM 2516 O O . GLY A 1 300 ? -15.141 -17.547 -18.469 1 93.5 300 GLY A O 1
ATOM 2517 N N . PRO A 1 301 ? -15.812 -15.984 -16.969 1 97 301 PRO A N 1
ATOM 2518 C CA . PRO A 1 301 ? -15.539 -16.906 -15.867 1 97 301 PRO A CA 1
ATOM 2519 C C . PRO A 1 301 ? -16.484 -18.094 -15.844 1 97 301 PRO A C 1
ATOM 2521 O O . PRO A 1 301 ? -17.656 -17.984 -16.25 1 97 301 PRO A O 1
ATOM 2524 N N . TYR A 1 302 ? -16.016 -19.234 -15.484 1 96.88 302 TYR A N 1
ATOM 2525 C CA . TYR A 1 302 ? -16.891 -20.391 -15.312 1 96.88 302 TYR A CA 1
ATOM 2526 C C . TYR A 1 302 ? -17.234 -20.609 -13.844 1 96.88 302 TYR A C 1
ATOM 2528 O O . TYR A 1 302 ? -16.453 -20.219 -12.961 1 96.88 302 TYR A O 1
ATOM 2536 N N . GLU A 1 303 ? -18.359 -21.203 -13.633 1 97.81 303 GLU A N 1
ATOM 2537 C CA . GLU A 1 303 ? -18.875 -21.391 -12.281 1 97.81 303 GLU A CA 1
ATOM 2538 C C . GLU A 1 303 ? -18.172 -22.547 -11.586 1 97.81 303 GLU A C 1
ATOM 2540 O O . GLU A 1 303 ? -17.906 -23.594 -12.203 1 97.81 303 GLU A O 1
ATOM 2545 N N . LEU A 1 304 ? -17.766 -22.312 -10.32 1 98.19 304 LEU A N 1
ATOM 2546 C CA . LEU A 1 304 ? -17.266 -23.359 -9.43 1 98.19 304 LEU A CA 1
ATOM 2547 C C . LEU A 1 304 ? -18.297 -23.719 -8.367 1 98.19 304 LEU A C 1
ATOM 2549 O O . LEU A 1 304 ? -18.953 -22.828 -7.805 1 98.19 304 LEU A O 1
ATOM 2553 N N . VAL A 1 305 ? -18.469 -24.984 -8.188 1 98.19 305 VAL A N 1
ATOM 2554 C CA . VAL A 1 305 ? -19.438 -25.422 -7.203 1 98.19 305 VAL A CA 1
ATOM 2555 C C . VAL A 1 305 ? -18.734 -26.156 -6.062 1 98.19 305 VAL A C 1
ATOM 2557 O O . VAL A 1 305 ? -17.969 -27.094 -6.301 1 98.19 305 VAL A O 1
ATOM 2560 N N . LEU A 1 306 ? -19 -25.688 -4.891 1 97.94 306 LEU A N 1
ATOM 2561 C CA . LEU A 1 306 ? -18.453 -26.344 -3.711 1 97.94 306 LEU A CA 1
ATOM 2562 C C . LEU A 1 306 ? -18.969 -27.781 -3.6 1 97.94 306 LEU A C 1
ATOM 2564 O O . LEU A 1 306 ? -20.172 -28.016 -3.637 1 97.94 306 LEU A O 1
ATOM 2568 N N . PRO A 1 307 ? -18.047 -28.734 -3.475 1 97.56 307 PRO A N 1
ATOM 2569 C CA . PRO A 1 307 ? -18.531 -30.109 -3.297 1 97.56 307 PRO A CA 1
ATOM 2570 C C . PRO A 1 307 ? -19.5 -30.234 -2.127 1 97.56 307 PRO A C 1
ATOM 2572 O O . PRO A 1 307 ? -19.203 -29.797 -1.014 1 97.56 307 PRO A O 1
ATOM 2575 N N . GLY A 1 308 ? -20.641 -30.828 -2.375 1 97.69 308 GLY A N 1
ATOM 2576 C CA . GLY A 1 308 ? -21.656 -31.031 -1.346 1 97.69 308 GLY A CA 1
ATOM 2577 C C . GLY A 1 308 ? -22.719 -29.953 -1.33 1 97.69 308 GLY A C 1
ATOM 2578 O O . GLY A 1 308 ? -23.625 -29.969 -0.495 1 97.69 308 GLY A O 1
ATOM 2579 N N . CYS A 1 309 ? -22.609 -29.094 -2.311 1 97.75 309 CYS A N 1
ATOM 2580 C CA . CYS A 1 309 ? -23.578 -28 -2.344 1 97.75 309 CYS A CA 1
ATOM 2581 C C . CYS A 1 309 ? -24.062 -27.75 -3.766 1 97.75 309 CYS A C 1
ATOM 2583 O O . CYS A 1 309 ? -23.734 -28.5 -4.684 1 97.75 309 CYS A O 1
ATOM 2585 N N . THR A 1 310 ? -25.016 -26.844 -3.928 1 96.5 310 THR A N 1
ATOM 2586 C CA . THR A 1 310 ? -25.484 -26.328 -5.211 1 96.5 310 THR A CA 1
ATOM 2587 C C . THR A 1 310 ? -24.984 -24.906 -5.457 1 96.5 310 THR A C 1
ATOM 2589 O O . THR A 1 310 ? -24.328 -24.328 -4.594 1 96.5 310 THR A O 1
ATOM 2592 N N . SER A 1 311 ? -25.234 -24.406 -6.613 1 95.81 311 SER A N 1
ATOM 2593 C CA . SER A 1 311 ? -24.891 -23.016 -6.918 1 95.81 311 SER A CA 1
ATOM 2594 C C . SER A 1 311 ? -26.141 -22.219 -7.305 1 95.81 311 SER A C 1
ATOM 2596 O O . SER A 1 311 ? -26.859 -22.594 -8.242 1 95.81 311 SER A O 1
ATOM 2598 N N . PRO A 1 312 ? -26.469 -21.234 -6.602 1 97.31 312 PRO A N 1
ATOM 2599 C CA . PRO A 1 312 ? -25.734 -20.734 -5.445 1 97.31 312 PRO A CA 1
ATOM 2600 C C . PRO A 1 312 ? -25.875 -21.609 -4.211 1 97.31 312 PRO A C 1
ATOM 2602 O O . PRO A 1 312 ? -26.891 -22.297 -4.055 1 97.31 312 PRO A O 1
ATOM 2605 N N . CYS A 1 313 ? -24.906 -21.578 -3.463 1 98.44 313 CYS A N 1
ATOM 2606 C CA . CYS A 1 313 ? -24.875 -22.359 -2.23 1 98.44 313 CYS A CA 1
ATOM 2607 C C . CYS A 1 313 ? -25.344 -21.531 -1.045 1 98.44 313 CYS A C 1
ATOM 2609 O O . CYS A 1 313 ? -24.828 -20.438 -0.803 1 98.44 313 CYS A O 1
ATOM 2611 N N . PRO A 1 314 ? -26.391 -22.047 -0.293 1 98.19 314 PRO A N 1
ATOM 2612 C CA . PRO A 1 314 ? -26.734 -21.312 0.925 1 98.19 314 PRO A CA 1
ATOM 2613 C C . PRO A 1 314 ? -25.531 -21.078 1.841 1 98.19 314 PRO A C 1
ATOM 2615 O O . PRO A 1 314 ? -24.75 -22 2.074 1 98.19 314 PRO A O 1
ATOM 2618 N N . VAL A 1 315 ? -25.422 -19.891 2.383 1 97.88 315 VAL A N 1
ATOM 2619 C CA . VAL A 1 315 ? -24.234 -19.516 3.143 1 97.88 315 VAL A CA 1
ATOM 2620 C C . VAL A 1 315 ? -24.094 -20.422 4.359 1 97.88 315 VAL A C 1
ATOM 2622 O O . VAL A 1 315 ? -22.969 -20.766 4.746 1 97.88 315 VAL A O 1
ATOM 2625 N N . HIS A 1 316 ? -25.219 -20.766 4.969 1 96.75 316 HIS A N 1
ATOM 2626 C CA . HIS A 1 316 ? -25.172 -21.672 6.117 1 96.75 316 HIS A CA 1
ATOM 2627 C C . HIS A 1 316 ? -24.547 -23.016 5.738 1 96.75 316 HIS A C 1
ATOM 2629 O O . HIS A 1 316 ? -23.734 -23.562 6.48 1 96.75 316 HIS A O 1
ATOM 2635 N N . GLN A 1 317 ? -24.969 -23.547 4.602 1 98.06 317 GLN A N 1
ATOM 2636 C CA . GLN A 1 317 ? -24.406 -24.797 4.113 1 98.06 317 GLN A CA 1
ATOM 2637 C C . GLN A 1 317 ? -22.938 -24.641 3.717 1 98.06 317 GLN A C 1
ATOM 2639 O O . GLN A 1 317 ? -22.125 -25.516 3.996 1 98.06 317 GLN A O 1
ATOM 2644 N N . PHE A 1 318 ? -22.625 -23.594 3.072 1 98.5 318 PHE A N 1
ATOM 2645 C CA . PHE A 1 318 ? -21.25 -23.281 2.686 1 98.5 318 PHE A CA 1
ATOM 2646 C C . PHE A 1 318 ? -20.344 -23.281 3.902 1 98.5 318 PHE A C 1
ATOM 2648 O O . PHE A 1 318 ? -19.25 -23.859 3.875 1 98.5 318 PHE A O 1
ATOM 2655 N N . THR A 1 319 ? -20.781 -22.609 4.965 1 98.06 319 THR A N 1
ATOM 2656 C CA . THR A 1 319 ? -20.031 -22.5 6.203 1 98.06 319 THR A CA 1
ATOM 2657 C C . THR A 1 319 ? -19.812 -23.859 6.832 1 98.06 319 THR A C 1
ATOM 2659 O O . THR A 1 319 ? -18.703 -24.172 7.301 1 98.06 319 THR A O 1
ATOM 2662 N N . LYS A 1 320 ? -20.828 -24.625 6.777 1 98.12 320 LYS A N 1
ATOM 2663 C CA . LYS A 1 320 ? -20.734 -25.969 7.34 1 98.12 320 LYS A CA 1
ATOM 2664 C C . LYS A 1 320 ? -19.734 -26.828 6.555 1 98.12 320 LYS A C 1
ATOM 2666 O O . LYS A 1 320 ? -18.906 -27.531 7.145 1 98.12 320 LYS A O 1
ATOM 2671 N N . LEU A 1 321 ? -19.828 -26.75 5.254 1 98.25 321 LEU A N 1
ATOM 2672 C CA . LEU A 1 321 ? -19 -27.578 4.379 1 98.25 321 LEU A CA 1
ATOM 2673 C C . LEU A 1 321 ? -17.547 -27.172 4.434 1 98.25 321 LEU A C 1
ATOM 2675 O O . LEU A 1 321 ? -16.656 -27.969 4.16 1 98.25 321 LEU A O 1
ATOM 2679 N N . THR A 1 322 ? -17.234 -25.906 4.855 1 98.38 322 THR A N 1
ATOM 2680 C CA . THR A 1 322 ? -15.859 -25.422 4.852 1 98.38 322 THR A CA 1
ATOM 2681 C C . THR A 1 322 ? -15.305 -25.359 6.273 1 98.38 322 THR A C 1
ATOM 2683 O O . THR A 1 322 ? -14.156 -24.969 6.477 1 98.38 322 THR A O 1
ATOM 2686 N N . ALA A 1 323 ? -16.078 -25.75 7.227 1 98.06 323 ALA A N 1
ATOM 2687 C CA . ALA A 1 323 ? -15.695 -25.641 8.633 1 98.06 323 ALA A CA 1
ATOM 2688 C C . ALA A 1 323 ? -14.398 -26.391 8.906 1 98.06 323 ALA A C 1
ATOM 2690 O O . ALA A 1 323 ? -13.562 -25.953 9.695 1 98.06 323 ALA A O 1
ATOM 2691 N N . ALA A 1 324 ? -14.227 -27.469 8.234 1 97.44 324 ALA A N 1
ATOM 2692 C CA . ALA A 1 324 ? -13.109 -28.359 8.516 1 97.44 324 ALA A CA 1
ATOM 2693 C C . ALA A 1 324 ? -11.789 -27.766 8.062 1 97.44 324 ALA A C 1
ATOM 2695 O O . ALA A 1 324 ? -10.719 -28.172 8.508 1 97.44 324 ALA A O 1
ATOM 2696 N N . VAL A 1 325 ? -11.828 -26.797 7.172 1 97.75 325 VAL A N 1
ATOM 2697 C CA . VAL A 1 325 ? -10.586 -26.25 6.633 1 97.75 325 VAL A CA 1
ATOM 2698 C C . VAL A 1 325 ? -10.336 -24.875 7.219 1 97.75 325 VAL A C 1
ATOM 2700 O O . VAL A 1 325 ? -9.32 -24.234 6.914 1 97.75 325 VAL A O 1
ATOM 2703 N N . ILE A 1 326 ? -11.156 -24.375 8.031 1 97.56 326 ILE A N 1
ATOM 2704 C CA . ILE A 1 326 ? -10.984 -23.062 8.656 1 97.56 326 ILE A CA 1
ATOM 2705 C C . ILE A 1 326 ? -10.242 -23.219 9.977 1 97.56 326 ILE A C 1
ATOM 2707 O O . ILE A 1 326 ? -10.656 -23.984 10.852 1 97.56 326 ILE A O 1
ATOM 2711 N N . PRO A 1 327 ? -9.164 -22.516 10.078 1 95.5 327 PRO A N 1
ATOM 2712 C CA . PRO A 1 327 ? -8.43 -22.641 11.344 1 95.5 327 PRO A CA 1
ATOM 2713 C C . PRO A 1 327 ? -9.156 -21.969 12.516 1 95.5 327 PRO A C 1
ATOM 2715 O O . PRO A 1 327 ? -9.805 -20.938 12.336 1 95.5 327 PRO A O 1
ATOM 2718 N N . GLN A 1 328 ? -9.031 -22.5 13.68 1 94.12 328 GLN A N 1
ATOM 2719 C CA . GLN A 1 328 ? -9.555 -21.891 14.898 1 94.12 328 GLN A CA 1
ATOM 2720 C C . GLN A 1 328 ? -8.555 -20.922 15.508 1 94.12 328 GLN A C 1
ATOM 2722 O O . GLN A 1 328 ? -8.93 -19.828 15.93 1 94.12 328 GLN A O 1
ATOM 2727 N N . ASP A 1 329 ? -7.332 -21.344 15.547 1 93.62 329 ASP A N 1
ATOM 2728 C CA . ASP A 1 329 ? -6.191 -20.531 15.969 1 93.62 329 ASP A CA 1
ATOM 2729 C C . ASP A 1 329 ? -4.961 -20.828 15.117 1 93.62 329 ASP A C 1
ATOM 2731 O O . ASP A 1 329 ? -4.137 -21.672 15.477 1 93.62 329 ASP A O 1
ATOM 2735 N N . TRP A 1 330 ? -4.816 -20.094 14.117 1 92.44 330 TRP A N 1
ATOM 2736 C CA . TRP A 1 330 ? -3.777 -20.375 13.133 1 92.44 330 TRP A CA 1
ATOM 2737 C C . TRP A 1 330 ? -2.4 -20.406 13.789 1 92.44 330 TRP A C 1
ATOM 2739 O O . TRP A 1 330 ? -1.584 -21.281 13.477 1 92.44 330 TRP A O 1
ATOM 2749 N N . ASN A 1 331 ? -2.123 -19.438 14.664 1 91.12 331 ASN A N 1
ATOM 2750 C CA . ASN A 1 331 ? -0.816 -19.375 15.312 1 91.12 331 ASN A CA 1
ATOM 2751 C C . ASN A 1 331 ? -0.522 -20.656 16.094 1 91.12 331 ASN A C 1
ATOM 2753 O O . ASN A 1 331 ? 0.586 -21.188 16.031 1 91.12 331 ASN A O 1
ATOM 2757 N N . LYS A 1 332 ? -1.479 -21.078 16.797 1 93.56 332 LYS A N 1
ATOM 2758 C CA . LYS A 1 332 ? -1.321 -22.312 17.562 1 93.56 332 LYS A CA 1
ATOM 2759 C C . LYS A 1 332 ? -1.173 -23.516 16.641 1 93.56 332 LYS A C 1
ATOM 2761 O O . LYS A 1 332 ? -0.333 -24.391 16.891 1 93.56 332 LYS A O 1
ATOM 2766 N N . GLU A 1 333 ? -2.029 -23.547 15.562 1 94 333 GLU A N 1
ATOM 2767 C CA . GLU A 1 333 ? -1.993 -24.672 14.633 1 94 333 GLU A CA 1
ATOM 2768 C C . GLU A 1 333 ? -0.679 -24.703 13.859 1 94 333 GLU A C 1
ATOM 2770 O O . GLU A 1 333 ? -0.173 -25.766 13.523 1 94 333 GLU A O 1
ATOM 2775 N N . CYS A 1 334 ? -0.169 -23.578 13.578 1 93 334 CYS A N 1
ATOM 2776 C CA . CYS A 1 334 ? 1.084 -23.453 12.844 1 93 334 CYS A CA 1
ATOM 2777 C C . CYS A 1 334 ? 2.264 -23.906 13.695 1 93 334 CYS A C 1
ATOM 2779 O O . CYS A 1 334 ? 3.25 -24.422 13.18 1 93 334 CYS A O 1
ATOM 2781 N N . GLN A 1 335 ? 2.201 -23.688 15.008 1 89.06 335 GLN A N 1
ATOM 2782 C CA . GLN A 1 335 ? 3.307 -24.016 15.898 1 89.06 335 GLN A CA 1
ATOM 2783 C C . GLN A 1 335 ? 3.184 -25.438 16.422 1 89.06 335 GLN A C 1
ATOM 2785 O O . GLN A 1 335 ? 4.113 -25.969 17.047 1 89.06 335 GLN A O 1
ATOM 2790 N N . SER A 1 336 ? 2.047 -25.984 16.297 1 74.44 336 SER A N 1
ATOM 2791 C CA . SER A 1 336 ? 1.791 -27.312 16.859 1 74.44 336 SER A CA 1
ATOM 2792 C C . SER A 1 336 ? 2.719 -28.359 16.266 1 74.44 336 SER A C 1
ATOM 2794 O O . SER A 1 336 ? 2.961 -28.359 15.055 1 74.44 336 SER A O 1
ATOM 2796 N N . HIS A 1 337 ? 3.662 -28.891 17.156 1 64.88 337 HIS A N 1
ATOM 2797 C CA . HIS A 1 337 ? 4.469 -30.031 16.766 1 64.88 337 HIS A CA 1
ATOM 2798 C C . HIS A 1 337 ? 3.729 -31.344 17.031 1 64.88 337 HIS A C 1
ATOM 2800 O O . HIS A 1 337 ? 3.125 -31.516 18.094 1 64.88 337 HIS A O 1
ATOM 2806 N N . THR A 1 338 ? 2.844 -31.891 16.156 1 44.28 338 THR A N 1
ATOM 2807 C CA . THR A 1 338 ? 2.367 -33.219 16.5 1 44.28 338 THR A CA 1
ATOM 2808 C C . THR A 1 338 ? 3.527 -34.125 16.953 1 44.28 338 THR A C 1
ATOM 2810 O O . THR A 1 338 ? 4.492 -34.312 16.203 1 44.28 338 THR A O 1
ATOM 2813 N N . CYS A 1 339 ? 3.914 -34.125 18.188 1 35.31 339 CYS A N 1
ATOM 2814 C CA . CYS A 1 339 ? 4.605 -35.281 18.734 1 35.31 339 CYS A CA 1
ATOM 2815 C C . CYS A 1 339 ? 3.756 -36.531 18.578 1 35.31 339 CYS A C 1
ATOM 2817 O O . CYS A 1 339 ? 2.541 -36.5 18.781 1 35.31 339 CYS A O 1
ATOM 2819 N N . ILE B 1 1 ? 10.016 13.758 1.723 1 98.69 1 ILE B N 1
ATOM 2820 C CA . ILE B 1 1 ? 8.938 13.609 2.688 1 98.69 1 ILE B CA 1
ATOM 2821 C C . ILE B 1 1 ? 7.887 14.695 2.459 1 98.69 1 ILE B C 1
ATOM 2823 O O . ILE B 1 1 ? 8.188 15.891 2.559 1 98.69 1 ILE B O 1
ATOM 2827 N N . PHE B 1 2 ? 6.695 14.266 2.139 1 98.81 2 PHE B N 1
ATOM 2828 C CA . PHE B 1 2 ? 5.75 15.32 1.791 1 98.81 2 PHE B CA 1
ATOM 2829 C C . PHE B 1 2 ? 4.395 15.07 2.436 1 98.81 2 PHE B C 1
ATOM 2831 O O . PHE B 1 2 ? 4.07 13.93 2.787 1 98.81 2 PHE B O 1
ATOM 2838 N N . ARG B 1 3 ? 3.678 16.156 2.654 1 98.62 3 ARG B N 1
ATOM 2839 C CA . ARG B 1 3 ? 2.295 16.125 3.117 1 98.62 3 ARG B CA 1
ATOM 2840 C C . ARG B 1 3 ? 1.339 15.805 1.974 1 98.62 3 ARG B C 1
ATOM 2842 O O . ARG B 1 3 ? 1.581 16.188 0.828 1 98.62 3 ARG B O 1
ATOM 2849 N N . HIS B 1 4 ? 0.308 15.141 2.246 1 98.69 4 HIS B N 1
ATOM 2850 C CA . HIS B 1 4 ? -0.731 14.867 1.259 1 98.69 4 HIS B CA 1
ATOM 2851 C C . HIS B 1 4 ? -1.285 16.156 0.668 1 98.69 4 HIS B C 1
ATOM 2853 O O . HIS B 1 4 ? -0.999 17.25 1.17 1 98.69 4 HIS B O 1
ATOM 2859 N N . GLY B 1 5 ? -2.033 16 -0.431 1 98.19 5 GLY B N 1
ATOM 2860 C CA . GLY B 1 5 ? -2.684 17.141 -1.064 1 98.19 5 GLY B CA 1
ATOM 2861 C C . GLY B 1 5 ? -3.98 17.547 -0.386 1 98.19 5 GLY B C 1
ATOM 2862 O O . GLY B 1 5 ? -4.285 17.062 0.709 1 98.19 5 GLY B O 1
ATOM 2863 N N . ASP B 1 6 ? -4.613 18.406 -1.059 1 98.06 6 ASP B N 1
ATOM 2864 C CA . ASP B 1 6 ? -5.902 18.906 -0.595 1 98.06 6 ASP B CA 1
ATOM 2865 C C . ASP B 1 6 ? -6.859 17.766 -0.289 1 98.06 6 ASP B C 1
ATOM 2867 O O . ASP B 1 6 ? -6.867 16.75 -0.993 1 98.06 6 ASP B O 1
ATOM 2871 N N . ARG B 1 7 ? -7.602 17.953 0.768 1 97.81 7 ARG B N 1
ATOM 2872 C CA . ARG B 1 7 ? -8.547 16.922 1.219 1 97.81 7 ARG B CA 1
ATOM 2873 C C . ARG B 1 7 ? -9.812 17.562 1.786 1 97.81 7 ARG B C 1
ATOM 2875 O O . ARG B 1 7 ? -9.844 18.766 2.053 1 97.81 7 ARG B O 1
ATOM 2882 N N . ALA B 1 8 ? -10.859 16.719 1.945 1 97.38 8 ALA B N 1
ATOM 2883 C CA . ALA B 1 8 ? -12.062 17.109 2.682 1 97.38 8 ALA B CA 1
ATOM 2884 C C . ALA B 1 8 ? -11.781 17.188 4.18 1 97.38 8 ALA B C 1
ATOM 2886 O O . ALA B 1 8 ? -10.766 16.688 4.656 1 97.38 8 ALA B O 1
ATOM 2887 N N . PRO B 1 9 ? -12.656 17.906 4.934 1 96.88 9 PRO B N 1
ATOM 2888 C CA . PRO B 1 9 ? -12.445 18 6.379 1 96.88 9 PRO B CA 1
ATOM 2889 C C . PRO B 1 9 ? -12.344 16.641 7.055 1 96.88 9 PRO B C 1
ATOM 2891 O O . PRO B 1 9 ? -12.969 15.672 6.605 1 96.88 9 PRO B O 1
ATOM 2894 N N . ILE B 1 10 ? -11.555 16.625 8.086 1 94.31 10 ILE B N 1
ATOM 2895 C CA . ILE B 1 10 ? -11.445 15.391 8.859 1 94.31 10 ILE B CA 1
ATOM 2896 C C . ILE B 1 10 ? -12.781 15.086 9.531 1 94.31 10 ILE B C 1
ATOM 2898 O O . ILE B 1 10 ? -13.289 13.961 9.445 1 94.31 10 ILE B O 1
ATOM 2902 N N . HIS B 1 11 ? -13.305 16.125 10.195 1 93 11 HIS B N 1
ATOM 2903 C CA . HIS B 1 11 ? -14.617 16.078 10.828 1 93 11 HIS B CA 1
ATOM 2904 C C . HIS B 1 11 ? -15.383 17.375 10.594 1 93 11 HIS B C 1
ATOM 2906 O O . HIS B 1 11 ? -14.781 18.438 10.391 1 93 11 HIS B O 1
ATOM 2912 N N . LEU B 1 12 ? -16.656 17.156 10.648 1 94.88 12 LEU B N 1
ATOM 2913 C CA . LEU B 1 12 ? -17.516 18.344 10.672 1 94.88 12 LEU B CA 1
ATOM 2914 C C . LEU B 1 12 ? -17.859 18.734 12.102 1 94.88 12 LEU B C 1
ATOM 2916 O O . LEU B 1 12 ? -17.797 17.891 13.016 1 94.88 12 LEU B O 1
ATOM 2920 N N . TYR B 1 13 ? -18.078 20.031 12.328 1 94.38 13 TYR B N 1
ATOM 2921 C CA . TYR B 1 13 ? -18.547 20.422 13.656 1 94.38 13 TYR B CA 1
ATOM 2922 C C . TYR B 1 13 ? -20.062 20.266 13.773 1 94.38 13 TYR B C 1
ATOM 2924 O O . TYR B 1 13 ? -20.766 20.219 12.766 1 94.38 13 TYR B O 1
ATOM 2932 N N . PRO B 1 14 ? -20.594 20.109 14.938 1 94 14 PRO B N 1
ATOM 2933 C CA . PRO B 1 14 ? -21.984 19.703 15.156 1 94 14 PRO B CA 1
ATOM 2934 C C . PRO B 1 14 ? -22.984 20.594 14.414 1 94 14 PRO B C 1
ATOM 2936 O O . PRO B 1 14 ? -23.922 20.094 13.789 1 94 14 PRO B O 1
ATOM 2939 N N . ASN B 1 15 ? -22.828 21.906 14.352 1 95.31 15 ASN B N 1
ATOM 2940 C CA . ASN B 1 15 ? -23.781 22.828 13.734 1 95.31 15 ASN B CA 1
ATOM 2941 C C . ASN B 1 15 ? -23.359 23.203 12.32 1 95.31 15 ASN B C 1
ATOM 2943 O O . ASN B 1 15 ? -23.797 24.219 11.781 1 95.31 15 ASN B O 1
ATOM 2947 N N . ASP B 1 16 ? -22.438 22.406 11.789 1 96.25 16 ASP B N 1
ATOM 2948 C CA . ASP B 1 16 ? -21.969 22.703 10.438 1 96.25 16 ASP B CA 1
ATOM 2949 C C . ASP B 1 16 ? -23.125 22.656 9.438 1 96.25 16 ASP B C 1
ATOM 2951 O O . ASP B 1 16 ? -23.875 21.672 9.398 1 96.25 16 ASP B O 1
ATOM 2955 N N . PRO B 1 17 ? -23.297 23.703 8.664 1 95.94 17 PRO B N 1
ATOM 2956 C CA . PRO B 1 17 ? -24.406 23.688 7.711 1 95.94 17 PRO B CA 1
ATOM 2957 C C . PRO B 1 17 ? -24.203 22.703 6.574 1 95.94 17 PRO B C 1
ATOM 2959 O O . PRO B 1 17 ? -25.156 22.344 5.879 1 95.94 17 PRO B O 1
ATOM 2962 N N . TYR B 1 18 ? -23 22.359 6.305 1 95.88 18 TYR B N 1
ATOM 2963 C CA . TYR B 1 18 ? -22.703 21.422 5.223 1 95.88 18 TYR B CA 1
ATOM 2964 C C . TYR B 1 18 ? -22.609 20 5.742 1 95.88 18 TYR B C 1
ATOM 2966 O O . TYR B 1 18 ? -22.109 19.75 6.836 1 95.88 18 TYR B O 1
ATOM 2974 N N . LYS B 1 19 ? -23.156 19.109 4.98 1 93.62 19 LYS B N 1
ATOM 2975 C CA . LYS B 1 19 ? -23.094 17.688 5.301 1 93.62 19 LYS B CA 1
ATOM 2976 C C . LYS B 1 19 ? -21.984 16.984 4.5 1 93.62 19 LYS B C 1
ATOM 2978 O O . LYS B 1 19 ? -21.406 17.578 3.588 1 93.62 19 LYS B O 1
ATOM 2983 N N . GLU B 1 20 ? -21.688 15.781 4.875 1 92.25 20 GLU B N 1
ATOM 2984 C CA . GLU B 1 20 ? -20.625 15.016 4.234 1 92.25 20 GLU B CA 1
ATOM 2985 C C . GLU B 1 20 ? -20.875 14.859 2.738 1 92.25 20 GLU B C 1
ATOM 2987 O O . GLU B 1 20 ? -19.922 14.781 1.95 1 92.25 20 GLU B O 1
ATOM 2992 N N . THR B 1 21 ? -22.078 14.891 2.338 1 90.69 21 THR B N 1
ATOM 2993 C CA . THR B 1 21 ? -22.484 14.57 0.976 1 90.69 21 THR B CA 1
ATOM 2994 C C . THR B 1 21 ? -21.969 15.609 -0.008 1 90.69 21 THR B C 1
ATOM 2996 O O . THR B 1 21 ? -21.938 15.375 -1.216 1 90.69 21 THR B O 1
ATOM 2999 N N . ILE B 1 22 ? -21.562 16.734 0.553 1 91.81 22 ILE B N 1
ATOM 3000 C CA . ILE B 1 22 ? -21.094 17.781 -0.348 1 91.81 22 ILE B CA 1
ATOM 3001 C C . ILE B 1 22 ? -19.672 17.469 -0.805 1 91.81 22 ILE B C 1
ATOM 3003 O O . ILE B 1 22 ? -19.156 18.094 -1.738 1 91.81 22 ILE B O 1
ATOM 3007 N N . TRP B 1 23 ? -19.062 16.625 -0.116 1 93.06 23 TRP B N 1
ATOM 3008 C CA . TRP B 1 23 ? -17.719 16.188 -0.478 1 93.06 23 TRP B CA 1
ATOM 3009 C C . TRP B 1 23 ? -17.766 14.898 -1.287 1 93.06 23 TRP B C 1
ATOM 3011 O O . TRP B 1 23 ? -18.047 13.82 -0.742 1 93.06 23 TRP B O 1
ATOM 3021 N N . PRO B 1 24 ? -17.422 14.922 -2.547 1 87.62 24 PRO B N 1
ATOM 3022 C CA . PRO B 1 24 ? -17.641 13.797 -3.461 1 87.62 24 PRO B CA 1
ATOM 3023 C C . PRO B 1 24 ? -16.969 12.508 -2.984 1 87.62 24 PRO B C 1
ATOM 3025 O O . PRO B 1 24 ? -17.531 11.422 -3.141 1 87.62 24 PRO B O 1
ATOM 3028 N N . ASN B 1 25 ? -15.789 12.617 -2.393 1 91.06 25 ASN B N 1
ATOM 3029 C CA . ASN B 1 25 ? -15.055 11.43 -1.988 1 91.06 25 ASN B CA 1
ATOM 3030 C C . ASN B 1 25 ? -15.234 11.133 -0.502 1 91.06 25 ASN B C 1
ATOM 3032 O O . ASN B 1 25 ? -14.688 10.164 0.016 1 91.06 25 ASN B O 1
ATOM 3036 N N . GLY B 1 26 ? -15.992 12.031 0.12 1 93.06 26 GLY B N 1
ATOM 3037 C CA . GLY B 1 26 ? -16.219 11.852 1.544 1 93.06 26 GLY B CA 1
ATOM 3038 C C . GLY B 1 26 ? -15.234 12.609 2.412 1 93.06 26 GLY B C 1
ATOM 3039 O O . GLY B 1 26 ? -14.273 13.188 1.904 1 93.06 26 GLY B O 1
ATOM 3040 N N . LEU B 1 27 ? -15.445 12.555 3.693 1 95.62 27 LEU B N 1
ATOM 3041 C CA . LEU B 1 27 ? -14.594 13.258 4.648 1 95.62 27 LEU B CA 1
ATOM 3042 C C . LEU B 1 27 ? -13.195 12.656 4.672 1 95.62 27 LEU B C 1
ATOM 3044 O O . LEU B 1 27 ? -13.023 11.461 4.414 1 95.62 27 LEU B O 1
ATOM 3048 N N . GLN B 1 28 ? -12.156 13.469 4.879 1 95.5 28 GLN B N 1
ATOM 3049 C CA . GLN B 1 28 ? -10.758 13.109 5.07 1 95.5 28 GLN B CA 1
ATOM 3050 C C . GLN B 1 28 ? -10.102 12.727 3.748 1 95.5 28 GLN B C 1
ATOM 3052 O O . GLN B 1 28 ? -8.875 12.648 3.656 1 95.5 28 GLN B O 1
ATOM 3057 N N . GLN B 1 29 ? -10.875 12.57 2.707 1 96.94 29 GLN B N 1
ATOM 3058 C CA . GLN B 1 29 ? -10.359 12 1.467 1 96.94 29 GLN B CA 1
ATOM 3059 C C . GLN B 1 29 ? -9.727 13.07 0.589 1 96.94 29 GLN B C 1
ATOM 3061 O O . GLN B 1 29 ? -10.148 14.227 0.612 1 96.94 29 GLN B O 1
ATOM 3066 N N . LEU B 1 30 ? -8.75 12.617 -0.171 1 97.56 30 LEU B N 1
ATOM 3067 C CA . LEU B 1 30 ? -8.094 13.469 -1.157 1 97.56 30 LEU B CA 1
ATOM 3068 C C . LEU B 1 30 ? -9.094 13.977 -2.193 1 97.56 30 LEU B C 1
ATOM 3070 O O . LEU B 1 30 ? -9.938 13.211 -2.672 1 97.56 30 LEU B O 1
ATOM 3074 N N . THR B 1 31 ? -9.062 15.258 -2.492 1 96.38 31 THR B N 1
ATOM 3075 C CA . THR B 1 31 ? -9.922 15.844 -3.51 1 96.38 31 THR B CA 1
ATOM 3076 C C . THR B 1 31 ? -9.227 15.859 -4.867 1 96.38 31 THR B C 1
ATOM 3078 O O . THR B 1 31 ? -8.047 15.539 -4.965 1 96.38 31 THR B O 1
ATOM 3081 N N . LYS B 1 32 ? -9.969 16.312 -5.91 1 95.19 32 LYS B N 1
ATOM 3082 C CA . LYS B 1 32 ? -9.375 16.469 -7.238 1 95.19 32 LYS B CA 1
ATOM 3083 C C . LYS B 1 32 ? -8.227 17.484 -7.207 1 95.19 32 LYS B C 1
ATOM 3085 O O . LYS B 1 32 ? -7.199 17.281 -7.859 1 95.19 32 LYS B O 1
ATOM 3090 N N . GLU B 1 33 ? -8.453 18.469 -6.457 1 96.06 33 GLU B N 1
ATOM 3091 C CA . GLU B 1 33 ? -7.398 19.469 -6.293 1 96.06 33 GLU B CA 1
ATOM 3092 C C . GLU B 1 33 ? -6.168 18.859 -5.625 1 96.06 33 GLU B C 1
ATOM 3094 O O . GLU B 1 33 ? -5.035 19.188 -5.992 1 96.06 33 GLU B O 1
ATOM 3099 N N . GLY B 1 34 ? -6.395 18.031 -4.617 1 97.56 34 GLY B N 1
ATOM 3100 C CA . GLY B 1 34 ? -5.285 17.359 -3.963 1 97.56 34 GLY B CA 1
ATOM 3101 C C . GLY B 1 34 ? -4.484 16.469 -4.902 1 97.56 34 GLY B C 1
ATOM 3102 O O . GLY B 1 34 ? -3.258 16.422 -4.812 1 97.56 34 GLY B O 1
ATOM 3103 N N . ILE B 1 35 ? -5.184 15.766 -5.766 1 98.31 35 ILE B N 1
ATOM 3104 C CA . ILE B 1 35 ? -4.523 14.93 -6.762 1 98.31 35 ILE B CA 1
ATOM 3105 C C . ILE B 1 35 ? -3.658 15.797 -7.672 1 98.31 35 ILE B C 1
ATOM 3107 O O . ILE B 1 35 ? -2.492 15.477 -7.918 1 98.31 35 ILE B O 1
ATOM 3111 N N . ARG B 1 36 ? -4.188 16.891 -8.117 1 97.44 36 ARG B N 1
ATOM 3112 C CA . ARG B 1 36 ? -3.461 17.797 -9 1 97.44 36 ARG B CA 1
ATOM 3113 C C . ARG B 1 36 ? -2.225 18.359 -8.312 1 97.44 36 ARG B C 1
ATOM 3115 O O . ARG B 1 36 ? -1.159 18.469 -8.922 1 97.44 36 ARG B O 1
ATOM 3122 N N . GLN B 1 37 ? -2.406 18.734 -7.066 1 97.94 37 GLN B N 1
ATOM 3123 C CA . GLN B 1 37 ? -1.291 19.281 -6.297 1 97.94 37 GLN B CA 1
ATOM 3124 C C . GLN B 1 37 ? -0.14 18.281 -6.215 1 97.94 37 GLN B C 1
ATOM 3126 O O . GLN B 1 37 ? 1.023 18.656 -6.387 1 97.94 37 GLN B O 1
ATOM 3131 N N . GLN B 1 38 ? -0.469 17.094 -5.984 1 98.69 38 GLN B N 1
ATOM 3132 C CA . GLN B 1 38 ? 0.563 16.078 -5.832 1 98.69 38 GLN B CA 1
ATOM 3133 C C . GLN B 1 38 ? 1.185 15.727 -7.18 1 98.69 38 GLN B C 1
ATOM 3135 O O . GLN B 1 38 ? 2.387 15.469 -7.266 1 98.69 38 GLN B O 1
ATOM 3140 N N . TYR B 1 39 ? 0.364 15.688 -8.203 1 98.44 39 TYR B N 1
ATOM 3141 C CA . TYR B 1 39 ? 0.897 15.508 -9.547 1 98.44 39 TYR B CA 1
ATOM 3142 C C . TYR B 1 39 ? 1.91 16.594 -9.883 1 98.44 39 TYR B C 1
ATOM 3144 O O . TYR B 1 39 ? 2.982 16.312 -10.422 1 98.44 39 TYR B O 1
ATOM 3152 N N . GLU B 1 40 ? 1.579 17.797 -9.547 1 97.94 40 GLU B N 1
ATOM 3153 C CA . GLU B 1 40 ? 2.475 18.922 -9.789 1 97.94 40 GLU B CA 1
ATOM 3154 C C . GLU B 1 40 ? 3.758 18.797 -8.969 1 97.94 40 GLU B C 1
ATOM 3156 O O . GLU B 1 40 ? 4.844 19.141 -9.453 1 97.94 40 GLU B O 1
ATOM 3161 N N . LEU B 1 41 ? 3.584 18.391 -7.754 1 98.56 41 LEU B N 1
ATOM 3162 C CA . LEU B 1 41 ? 4.781 18.156 -6.957 1 98.56 41 LEU B CA 1
ATOM 3163 C C . LEU B 1 41 ? 5.672 17.109 -7.617 1 98.56 41 LEU B C 1
ATOM 3165 O O . LEU B 1 41 ? 6.895 17.25 -7.648 1 98.56 41 LEU B O 1
ATOM 3169 N N . GLY B 1 42 ? 5.059 16.031 -8.125 1 98.31 42 GLY B N 1
ATOM 3170 C CA . GLY B 1 42 ? 5.812 15.031 -8.867 1 98.31 42 GLY B CA 1
ATOM 3171 C C . GLY B 1 42 ? 6.547 15.609 -10.062 1 98.31 42 GLY B C 1
ATOM 3172 O O . GLY B 1 42 ? 7.715 15.289 -10.289 1 98.31 42 GLY B O 1
ATOM 3173 N N . ARG B 1 43 ? 5.891 16.422 -10.805 1 97.19 43 ARG B N 1
ATOM 3174 C CA . ARG B 1 43 ? 6.496 17.062 -11.969 1 97.19 43 ARG B CA 1
ATOM 3175 C C . ARG B 1 43 ? 7.664 17.953 -11.555 1 97.19 43 ARG B C 1
ATOM 3177 O O . ARG B 1 43 ? 8.68 18.016 -12.242 1 97.19 43 ARG B O 1
ATOM 3184 N N . PHE B 1 44 ? 7.484 18.688 -10.516 1 98.12 44 PHE B N 1
ATOM 3185 C CA . PHE B 1 44 ? 8.562 19.5 -9.984 1 98.12 44 PHE B CA 1
ATOM 3186 C C . PHE B 1 44 ? 9.789 18.656 -9.656 1 98.12 44 PHE B C 1
ATOM 3188 O O . PHE B 1 44 ? 10.906 19.016 -10.023 1 98.12 44 PHE B O 1
ATOM 3195 N N . LEU B 1 45 ? 9.562 17.547 -8.898 1 97.94 45 LEU B N 1
ATOM 3196 C CA . LEU B 1 45 ? 10.664 16.672 -8.523 1 97.94 45 LEU B CA 1
ATOM 3197 C C . LEU B 1 45 ? 11.352 16.094 -9.766 1 97.94 45 LEU B C 1
ATOM 3199 O O . LEU B 1 45 ? 12.578 15.953 -9.781 1 97.94 45 LEU B O 1
ATOM 3203 N N . ARG B 1 46 ? 10.555 15.766 -10.773 1 97.44 46 ARG B N 1
ATOM 3204 C CA . ARG B 1 46 ? 11.109 15.289 -12.031 1 97.44 46 ARG B CA 1
ATOM 3205 C C . ARG B 1 46 ? 12.062 16.312 -12.633 1 97.44 46 ARG B C 1
ATOM 3207 O O . ARG B 1 46 ? 13.164 15.969 -13.062 1 97.44 46 ARG B O 1
ATOM 3214 N N . ARG B 1 47 ? 11.664 17.5 -12.641 1 96.88 47 ARG B N 1
ATOM 3215 C CA . ARG B 1 47 ? 12.492 18.562 -13.203 1 96.88 47 ARG B CA 1
ATOM 3216 C C . ARG B 1 47 ? 13.734 18.797 -12.344 1 96.88 47 ARG B C 1
ATOM 3218 O O . ARG B 1 47 ? 14.844 18.938 -12.867 1 96.88 47 ARG B O 1
ATOM 3225 N N . ARG B 1 48 ? 13.57 18.812 -11.141 1 96.81 48 ARG B N 1
ATOM 3226 C CA . ARG B 1 48 ? 14.672 19.109 -10.227 1 96.81 48 ARG B CA 1
ATOM 3227 C C . ARG B 1 48 ? 15.758 18.047 -10.297 1 96.81 48 ARG B C 1
ATOM 3229 O O . ARG B 1 48 ? 16.953 18.344 -10.211 1 96.81 48 ARG B O 1
ATOM 3236 N N . TYR B 1 49 ? 15.312 16.797 -10.492 1 97.31 49 TYR B N 1
ATOM 3237 C CA . TYR B 1 49 ? 16.281 15.703 -10.406 1 97.31 49 TYR B CA 1
ATOM 3238 C C . TYR B 1 49 ? 16.453 15.031 -11.758 1 97.31 49 TYR B C 1
ATOM 3240 O O . TYR B 1 49 ? 16.766 13.836 -11.828 1 97.31 49 TYR B O 1
ATOM 3248 N N . ASP B 1 50 ? 16.141 15.641 -12.852 1 94.44 50 ASP B N 1
ATOM 3249 C CA . ASP B 1 50 ? 16.25 15.133 -14.219 1 94.44 50 ASP B CA 1
ATOM 3250 C C . ASP B 1 50 ? 17.641 14.562 -14.492 1 94.44 50 ASP B C 1
ATOM 3252 O O . ASP B 1 50 ? 17.766 13.57 -15.219 1 94.44 50 ASP B O 1
ATOM 3256 N N . HIS B 1 51 ? 18.719 15.07 -13.938 1 92.06 51 HIS B N 1
ATOM 3257 C CA . HIS B 1 51 ? 20.078 14.594 -14.203 1 92.06 51 HIS B CA 1
ATOM 3258 C C . HIS B 1 51 ? 20.562 13.672 -13.094 1 92.06 51 HIS B C 1
ATOM 3260 O O . HIS B 1 51 ? 21.719 13.258 -13.094 1 92.06 51 HIS B O 1
ATOM 3266 N N . PHE B 1 52 ? 19.672 13.367 -12.258 1 96.19 52 PHE B N 1
ATOM 3267 C CA . PHE B 1 52 ? 20.016 12.484 -11.148 1 96.19 52 PHE B CA 1
ATOM 3268 C C . PHE B 1 52 ? 19.234 11.188 -11.227 1 96.19 52 PHE B C 1
ATOM 3270 O O . PHE B 1 52 ? 19.812 10.094 -11.172 1 96.19 52 PHE B O 1
ATOM 3277 N N . LEU B 1 53 ? 17.938 11.297 -11.43 1 95.88 53 LEU B N 1
ATOM 3278 C CA . LEU B 1 53 ? 17.078 10.141 -11.609 1 95.88 53 LEU B CA 1
ATOM 3279 C C . LEU B 1 53 ? 16.969 9.773 -13.086 1 95.88 53 LEU B C 1
ATOM 3281 O O . LEU B 1 53 ? 16.906 10.648 -13.945 1 95.88 53 LEU B O 1
ATOM 3285 N N . ASN B 1 54 ? 16.922 8.461 -13.359 1 92.94 54 ASN B N 1
ATOM 3286 C CA . ASN B 1 54 ? 16.641 8.039 -14.727 1 92.94 54 ASN B CA 1
ATOM 3287 C C . ASN B 1 54 ? 15.32 8.602 -15.227 1 92.94 54 ASN B C 1
ATOM 3289 O O . ASN B 1 54 ? 14.352 8.688 -14.461 1 92.94 54 ASN B O 1
ATOM 3293 N N . SER B 1 55 ? 15.344 8.961 -16.484 1 88.81 55 SER B N 1
ATOM 3294 C CA . SER B 1 55 ? 14.117 9.508 -17.062 1 88.81 55 SER B CA 1
ATOM 3295 C C . SER B 1 55 ? 12.984 8.492 -17 1 88.81 55 SER B C 1
ATOM 3297 O O . SER B 1 55 ? 11.812 8.867 -16.859 1 88.81 55 SER B O 1
ATOM 3299 N N . SER B 1 56 ? 13.391 7.254 -17.141 1 90.69 56 SER B N 1
ATOM 3300 C CA . SER B 1 56 ? 12.406 6.188 -17.016 1 90.69 56 SER B CA 1
ATOM 3301 C C . SER B 1 56 ? 12.438 5.562 -15.625 1 90.69 56 SER B C 1
ATOM 3303 O O . SER B 1 56 ? 13.484 5.551 -14.969 1 90.69 56 SER B O 1
ATOM 3305 N N . TYR B 1 57 ? 11.336 5.078 -15.266 1 93.5 57 TYR B N 1
ATOM 3306 C CA . TYR B 1 57 ? 11.266 4.426 -13.961 1 93.5 57 TYR B CA 1
ATOM 3307 C C . TYR B 1 57 ? 12.211 3.234 -13.891 1 93.5 57 TYR B C 1
ATOM 3309 O O . TYR B 1 57 ? 12.203 2.379 -14.781 1 93.5 57 TYR B O 1
ATOM 3317 N N . ASP B 1 58 ? 13.008 3.258 -12.891 1 92.69 58 ASP B N 1
ATOM 3318 C CA . ASP B 1 58 ? 13.875 2.15 -12.5 1 92.69 58 ASP B CA 1
ATOM 3319 C C . ASP B 1 58 ? 13.641 1.761 -11.039 1 92.69 58 ASP B C 1
ATOM 3321 O O . ASP B 1 58 ? 13.961 2.529 -10.133 1 92.69 58 ASP B O 1
ATOM 3325 N N . ARG B 1 59 ? 13.211 0.562 -10.867 1 92.19 59 ARG B N 1
ATOM 3326 C CA . ARG B 1 59 ? 12.797 0.116 -9.539 1 92.19 59 ARG B CA 1
ATOM 3327 C C . ARG B 1 59 ? 13.953 0.17 -8.555 1 92.19 59 ARG B C 1
ATOM 3329 O O . ARG B 1 59 ? 13.742 0.22 -7.34 1 92.19 59 ARG B O 1
ATOM 3336 N N . HIS B 1 60 ? 15.141 0.1 -8.977 1 93 60 HIS B N 1
ATOM 3337 C CA . HIS B 1 60 ? 16.297 0.063 -8.086 1 93 60 HIS B CA 1
ATOM 3338 C C . HIS B 1 60 ? 16.656 1.458 -7.582 1 93 60 HIS B C 1
ATOM 3340 O O . HIS B 1 60 ? 17.391 1.602 -6.605 1 93 60 HIS B O 1
ATOM 3346 N N . GLU B 1 61 ? 16.062 2.457 -8.211 1 95.38 61 GLU B N 1
ATOM 3347 C CA . GLU B 1 61 ? 16.5 3.822 -7.949 1 95.38 61 GLU B CA 1
ATOM 3348 C C . GLU B 1 61 ? 15.602 4.512 -6.934 1 95.38 61 GLU B C 1
ATOM 3350 O O . GLU B 1 61 ? 15.961 5.551 -6.375 1 95.38 61 GLU B O 1
ATOM 3355 N N . ILE B 1 62 ? 14.477 3.891 -6.691 1 96.94 62 ILE B N 1
ATOM 3356 C CA . ILE B 1 62 ? 13.523 4.629 -5.871 1 96.94 62 ILE B CA 1
ATOM 3357 C C . ILE B 1 62 ? 12.781 3.666 -4.945 1 96.94 62 ILE B C 1
ATOM 3359 O O . ILE B 1 62 ? 12.461 2.541 -5.34 1 96.94 62 ILE B O 1
ATOM 3363 N N . TYR B 1 63 ? 12.594 4.07 -3.783 1 97.44 63 TYR B N 1
ATOM 3364 C CA . TYR B 1 63 ? 11.734 3.404 -2.811 1 97.44 63 TYR B CA 1
ATOM 3365 C C . TYR B 1 63 ? 10.664 4.355 -2.289 1 97.44 63 TYR B C 1
ATOM 3367 O O . TYR B 1 63 ? 10.961 5.488 -1.903 1 97.44 63 TYR B O 1
ATOM 3375 N N . VAL B 1 64 ? 9.406 3.916 -2.312 1 98.31 64 VAL B N 1
ATOM 3376 C CA . VAL B 1 64 ? 8.289 4.773 -1.917 1 98.31 64 VAL B CA 1
ATOM 3377 C C . VAL B 1 64 ? 7.52 4.125 -0.769 1 98.31 64 VAL B C 1
ATOM 3379 O O . VAL B 1 64 ? 7.109 2.967 -0.866 1 98.31 64 VAL B O 1
ATOM 3382 N N . ARG B 1 65 ? 7.328 4.887 0.291 1 97.81 65 ARG B N 1
ATOM 3383 C CA . ARG B 1 65 ? 6.531 4.449 1.432 1 97.81 65 ARG B CA 1
ATOM 3384 C C . ARG B 1 65 ? 5.496 5.504 1.816 1 97.81 65 ARG B C 1
ATOM 3386 O O . ARG B 1 65 ? 5.793 6.699 1.805 1 97.81 65 ARG B O 1
ATOM 3393 N N . SER B 1 66 ? 4.266 5.09 2.041 1 98.38 66 SER B N 1
ATOM 3394 C CA . SER B 1 66 ? 3.18 5.965 2.473 1 98.38 66 SER B CA 1
ATOM 3395 C C . SER B 1 66 ? 2.588 5.5 3.799 1 98.38 66 SER B C 1
ATOM 3397 O O . SER B 1 66 ? 2.699 4.324 4.156 1 98.38 66 SER B O 1
ATOM 3399 N N . THR B 1 67 ? 2.043 6.453 4.574 1 97.69 67 THR B N 1
ATOM 3400 C CA . THR B 1 67 ? 1.15 6.004 5.637 1 97.69 67 THR B CA 1
ATOM 3401 C C . THR B 1 67 ? -0.071 5.297 5.055 1 97.69 67 THR B C 1
ATOM 3403 O O . THR B 1 67 ? -0.413 5.496 3.887 1 97.69 67 THR B O 1
ATOM 3406 N N . ASP B 1 68 ? -0.677 4.484 5.828 1 97 68 ASP B N 1
ATOM 3407 C CA . ASP B 1 68 ? -1.789 3.668 5.352 1 97 68 ASP B CA 1
ATOM 3408 C C . ASP B 1 68 ? -3.115 4.414 5.488 1 97 68 ASP B C 1
ATOM 3410 O O . ASP B 1 68 ? -4.066 3.895 6.074 1 97 68 ASP B O 1
ATOM 3414 N N . TYR B 1 69 ? -3.191 5.609 5 1 97.06 69 TYR B N 1
ATOM 3415 C CA . TYR B 1 69 ? -4.398 6.406 4.812 1 97.06 69 TYR B CA 1
ATOM 3416 C C . TYR B 1 69 ? -4.727 6.562 3.334 1 97.06 69 TYR B C 1
ATOM 3418 O O . TYR B 1 69 ? -3.83 6.734 2.506 1 97.06 69 TYR B O 1
ATOM 3426 N N . ASP B 1 70 ? -6.004 6.578 2.988 1 97.62 70 ASP B N 1
ATOM 3427 C CA . ASP B 1 70 ? -6.41 6.703 1.593 1 97.62 70 ASP B CA 1
ATOM 3428 C C . ASP B 1 70 ? -5.777 7.934 0.944 1 97.62 70 ASP B C 1
ATOM 3430 O O . ASP B 1 70 ? -5.18 7.84 -0.13 1 97.62 70 ASP B O 1
ATOM 3434 N N . ARG B 1 71 ? -5.848 9.016 1.614 1 98.06 71 ARG B N 1
ATOM 3435 C CA . ARG B 1 71 ? -5.418 10.281 1.028 1 98.06 71 ARG B CA 1
ATOM 3436 C C . ARG B 1 71 ? -3.906 10.297 0.816 1 98.06 71 ARG B C 1
ATOM 3438 O O . ARG B 1 71 ? -3.414 10.914 -0.134 1 98.06 71 ARG B O 1
ATOM 3445 N N . THR B 1 72 ? -3.121 9.648 1.682 1 98.62 72 THR B N 1
ATOM 3446 C CA . THR B 1 72 ? -1.673 9.648 1.516 1 98.62 72 THR B CA 1
ATOM 3447 C C . THR B 1 72 ? -1.253 8.648 0.443 1 98.62 72 THR B C 1
ATOM 3449 O O . THR B 1 72 ? -0.308 8.891 -0.309 1 98.62 72 THR B O 1
ATOM 3452 N N . LEU B 1 73 ? -1.949 7.516 0.388 1 98.56 73 LEU B N 1
ATOM 3453 C CA . LEU B 1 73 ? -1.702 6.543 -0.669 1 98.56 73 LEU B CA 1
ATOM 3454 C C . LEU B 1 73 ? -1.981 7.148 -2.041 1 98.56 73 LEU B C 1
ATOM 3456 O O . LEU B 1 73 ? -1.152 7.051 -2.949 1 98.56 73 LEU B O 1
ATOM 3460 N N . MET B 1 74 ? -3.092 7.809 -2.137 1 98.62 74 MET B N 1
ATOM 3461 C CA . MET B 1 74 ? -3.477 8.453 -3.387 1 98.62 74 MET B CA 1
ATOM 3462 C C . MET B 1 74 ? -2.504 9.578 -3.742 1 98.62 74 MET B C 1
ATOM 3464 O O . MET B 1 74 ? -2.18 9.773 -4.914 1 98.62 74 MET B O 1
ATOM 3468 N N . SER B 1 75 ? -2.072 10.273 -2.713 1 98.88 75 SER B N 1
ATOM 3469 C CA . SER B 1 75 ? -1.095 11.336 -2.918 1 98.88 75 SER B CA 1
ATOM 3470 C C . SER B 1 75 ? 0.213 10.789 -3.477 1 98.88 75 SER B C 1
ATOM 3472 O O . SER B 1 75 ? 0.782 11.359 -4.41 1 98.88 75 SER B O 1
ATOM 3474 N N . ALA B 1 76 ? 0.669 9.703 -2.932 1 98.88 76 ALA B N 1
ATOM 3475 C CA . ALA B 1 76 ? 1.896 9.078 -3.418 1 98.88 76 ALA B CA 1
ATOM 3476 C C . ALA B 1 76 ? 1.754 8.656 -4.879 1 98.88 76 ALA B C 1
ATOM 3478 O O . ALA B 1 76 ? 2.66 8.875 -5.688 1 98.88 76 ALA B O 1
ATOM 3479 N N . GLN B 1 77 ? 0.65 8.062 -5.172 1 98.75 77 GLN B N 1
ATOM 3480 C CA . GLN B 1 77 ? 0.404 7.602 -6.535 1 98.75 77 GLN B CA 1
ATOM 3481 C C . GLN B 1 77 ? 0.375 8.773 -7.516 1 98.75 77 GLN B C 1
ATOM 3483 O O . GLN B 1 77 ? 0.948 8.688 -8.602 1 98.75 77 GLN B O 1
ATOM 3488 N N . ALA B 1 78 ? -0.296 9.812 -7.105 1 98.69 78 ALA B N 1
ATOM 3489 C CA . ALA B 1 78 ? -0.377 10.992 -7.961 1 98.69 78 ALA B CA 1
ATOM 3490 C C . ALA B 1 78 ? 0.997 11.633 -8.148 1 98.69 78 ALA B C 1
ATOM 3492 O O . ALA B 1 78 ? 1.345 12.055 -9.258 1 98.69 78 ALA B O 1
ATOM 3493 N N . ASN B 1 79 ? 1.727 11.727 -7.074 1 98.81 79 ASN B N 1
ATOM 3494 C CA . ASN B 1 79 ? 3.09 12.242 -7.148 1 98.81 79 ASN B CA 1
ATOM 3495 C C . ASN B 1 79 ? 3.938 11.445 -8.133 1 98.81 79 ASN B C 1
ATOM 3497 O O . ASN B 1 79 ? 4.621 12.023 -8.984 1 98.81 79 ASN B O 1
ATOM 3501 N N . LEU B 1 80 ? 3.842 10.148 -8.078 1 98.56 80 LEU B N 1
ATOM 3502 C CA . LEU B 1 80 ? 4.629 9.25 -8.922 1 98.56 80 LEU B CA 1
ATOM 3503 C C . LEU B 1 80 ? 4.211 9.375 -10.383 1 98.56 80 LEU B C 1
ATOM 3505 O O . LEU B 1 80 ? 5.039 9.211 -11.281 1 98.56 80 LEU B O 1
ATOM 3509 N N . ALA B 1 81 ? 2.928 9.625 -10.617 1 98 81 ALA B N 1
ATOM 3510 C CA . ALA B 1 81 ? 2.463 9.844 -11.984 1 98 81 ALA B CA 1
ATOM 3511 C C . ALA B 1 81 ? 3.16 11.047 -12.609 1 98 81 ALA B C 1
ATOM 3513 O O . ALA B 1 81 ? 3.424 11.062 -13.82 1 98 81 ALA B O 1
ATOM 3514 N N . GLY B 1 82 ? 3.361 12.055 -11.781 1 97.75 82 GLY B N 1
ATOM 3515 C CA . GLY B 1 82 ? 4.086 13.227 -12.258 1 97.75 82 GLY B CA 1
ATOM 3516 C C . GLY B 1 82 ? 5.582 12.992 -12.367 1 97.75 82 GLY B C 1
ATOM 3517 O O . GLY B 1 82 ? 6.23 13.516 -13.281 1 97.75 82 GLY B O 1
ATOM 3518 N N . LEU B 1 83 ? 6.125 12.219 -11.484 1 98 83 LEU B N 1
ATOM 3519 C CA . LEU B 1 83 ? 7.562 11.969 -11.406 1 98 83 LEU B CA 1
ATOM 3520 C C . LEU B 1 83 ? 8.016 11.055 -12.539 1 98 83 LEU B C 1
ATOM 3522 O O . LEU B 1 83 ? 9.109 11.234 -13.086 1 98 83 LEU B O 1
ATOM 3526 N N . TYR B 1 84 ? 7.188 10.023 -12.852 1 97.06 84 TYR B N 1
ATOM 3527 C CA . TYR B 1 84 ? 7.578 9.031 -13.852 1 97.06 84 TYR B CA 1
ATOM 3528 C C . TYR B 1 84 ? 6.461 8.805 -14.859 1 97.06 84 TYR B C 1
ATOM 3530 O O . TYR B 1 84 ? 5.922 7.703 -14.961 1 97.06 84 TYR B O 1
ATOM 3538 N N . PRO B 1 85 ? 6.141 9.812 -15.656 1 94.25 85 PRO B N 1
ATOM 3539 C CA . PRO B 1 85 ? 5.262 9.508 -16.797 1 94.25 85 PRO B CA 1
ATOM 3540 C C . PRO B 1 85 ? 5.875 8.492 -17.75 1 94.25 85 PRO B C 1
ATOM 3542 O O . PRO B 1 85 ? 7.082 8.523 -18 1 94.25 85 PRO B O 1
ATOM 3545 N N . PRO B 1 86 ? 5.012 7.535 -18.156 1 93.81 86 PRO B N 1
ATOM 3546 C CA . PRO B 1 86 ? 5.578 6.527 -19.047 1 93.81 86 PRO B CA 1
ATOM 3547 C C . PRO B 1 86 ? 5.973 7.102 -20.406 1 93.81 86 PRO B C 1
ATOM 3549 O O . PRO B 1 86 ? 5.285 7.984 -20.938 1 93.81 86 PRO B O 1
ATOM 3552 N N . TYR B 1 87 ? 7.082 6.695 -20.906 1 89.12 87 TYR B N 1
ATOM 3553 C CA . TYR B 1 87 ? 7.484 7.059 -22.266 1 89.12 87 TYR B CA 1
ATOM 3554 C C . TYR B 1 87 ? 8.219 5.906 -22.938 1 89.12 87 TYR B C 1
ATOM 3556 O O . TYR B 1 87 ? 8.695 4.984 -22.266 1 89.12 87 TYR B O 1
ATOM 3564 N N . GLY B 1 88 ? 8.164 5.902 -24.266 1 87.69 88 GLY B N 1
ATOM 3565 C CA . GLY B 1 88 ? 8.867 4.879 -25.016 1 87.69 88 GLY B CA 1
ATOM 3566 C C . GLY B 1 88 ? 8.414 3.473 -24.688 1 87.69 88 GLY B C 1
ATOM 3567 O O . GLY B 1 88 ? 7.223 3.16 -24.766 1 87.69 88 GLY B O 1
ATOM 3568 N N . SER B 1 89 ? 9.344 2.719 -24.156 1 85.69 89 SER B N 1
ATOM 3569 C CA . SER B 1 89 ? 9.102 1.303 -23.906 1 85.69 89 SER B CA 1
ATOM 3570 C C . SER B 1 89 ? 8.227 1.104 -22.672 1 85.69 89 SER B C 1
ATOM 3572 O O . SER B 1 89 ? 7.695 0.015 -22.453 1 85.69 89 SER B O 1
ATOM 3574 N N . GLN B 1 90 ? 7.98 2.137 -21.906 1 90.69 90 GLN B N 1
ATOM 3575 C CA . GLN B 1 90 ? 7.188 2.002 -20.688 1 90.69 90 GLN B CA 1
ATOM 3576 C C . GLN B 1 90 ? 5.715 2.303 -20.953 1 90.69 90 GLN B C 1
ATOM 3578 O O . GLN B 1 90 ? 4.867 2.096 -20.094 1 90.69 90 GLN B O 1
ATOM 3583 N N . LEU B 1 91 ? 5.48 2.789 -22.188 1 93 91 LEU B N 1
ATOM 3584 C CA . LEU B 1 91 ? 4.098 3.045 -22.562 1 93 91 LEU B CA 1
ATOM 3585 C C . LEU B 1 91 ? 3.354 1.739 -22.828 1 93 91 LEU B C 1
ATOM 3587 O O . LEU B 1 91 ? 3.576 1.087 -23.844 1 93 91 LEU B O 1
ATOM 3591 N N . TRP B 1 92 ? 2.471 1.354 -21.938 1 94.81 92 TRP B N 1
ATOM 3592 C CA . TRP B 1 92 ? 1.791 0.068 -22.047 1 94.81 92 TRP B CA 1
ATOM 3593 C C . TRP B 1 92 ? 0.42 0.228 -22.703 1 94.81 92 TRP B C 1
ATOM 3595 O O . TRP B 1 92 ? -0.199 -0.757 -23.109 1 94.81 92 TRP B O 1
ATOM 3605 N N . HIS B 1 93 ? -0.079 1.427 -22.797 1 93.62 93 HIS B N 1
ATOM 3606 C CA . HIS B 1 93 ? -1.35 1.778 -23.422 1 93.62 93 HIS B CA 1
ATOM 3607 C C . HIS B 1 93 ? -1.245 3.1 -24.172 1 93.62 93 HIS B C 1
ATOM 3609 O O . HIS B 1 93 ? -0.687 4.07 -23.656 1 93.62 93 HIS B O 1
ATOM 3615 N N . PRO B 1 94 ? -1.761 3.166 -25.297 1 90.12 94 PRO B N 1
ATOM 3616 C CA . PRO B 1 94 ? -1.584 4.371 -26.125 1 90.12 94 PRO B CA 1
ATOM 3617 C C . PRO B 1 94 ? -2.332 5.578 -25.562 1 90.12 94 PRO B C 1
ATOM 3619 O O . PRO B 1 94 ? -1.912 6.719 -25.766 1 90.12 94 PRO B O 1
ATOM 3622 N N . GLU B 1 95 ? -3.412 5.316 -24.781 1 89.44 95 GLU B N 1
ATOM 3623 C CA . GLU B 1 95 ? -4.27 6.422 -24.375 1 89.44 95 GLU B CA 1
ATOM 3624 C C . GLU B 1 95 ? -4.125 6.703 -22.875 1 89.44 95 GLU B C 1
ATOM 3626 O O . GLU B 1 95 ? -4.762 7.621 -22.359 1 89.44 95 GLU B O 1
ATOM 3631 N N . ILE B 1 96 ? -3.4 5.977 -22.203 1 93.44 96 ILE B N 1
ATOM 3632 C CA . ILE B 1 96 ? -3.24 6.156 -20.766 1 93.44 96 ILE B CA 1
ATOM 3633 C C . ILE B 1 96 ? -1.788 6.5 -20.438 1 93.44 96 ILE B C 1
ATOM 3635 O O . ILE B 1 96 ? -0.937 5.613 -20.359 1 93.44 96 ILE B O 1
ATOM 3639 N N . HIS B 1 97 ? -1.596 7.77 -20.234 1 93.62 97 HIS B N 1
ATOM 3640 C CA . HIS B 1 97 ? -0.246 8.242 -19.953 1 93.62 97 HIS B CA 1
ATOM 3641 C C . HIS B 1 97 ? 0.071 8.141 -18.453 1 93.62 97 HIS B C 1
ATOM 3643 O O . HIS B 1 97 ? 0.333 9.156 -17.812 1 93.62 97 HIS B O 1
ATOM 3649 N N . TRP B 1 98 ? -0.021 6.996 -18 1 96.88 98 TRP B N 1
ATOM 3650 C CA . TRP B 1 98 ? 0.238 6.621 -16.609 1 96.88 98 TRP B CA 1
ATOM 3651 C C . TRP B 1 98 ? 0.75 5.188 -16.531 1 96.88 98 TRP B C 1
ATOM 3653 O O . TRP B 1 98 ? 0.421 4.352 -17.375 1 96.88 98 TRP B O 1
ATOM 3663 N N . GLN B 1 99 ? 1.574 4.902 -15.562 1 97.25 99 GLN B N 1
ATOM 3664 C CA . GLN B 1 99 ? 2.012 3.545 -15.266 1 97.25 99 GLN B CA 1
ATOM 3665 C C . GLN B 1 99 ? 1.966 3.273 -13.758 1 97.25 99 GLN B C 1
ATOM 3667 O O . GLN B 1 99 ? 2.176 4.184 -12.953 1 97.25 99 GLN B O 1
ATOM 3672 N N . PRO B 1 100 ? 1.645 2.045 -13.406 1 97.81 100 PRO B N 1
ATOM 3673 C CA . PRO B 1 100 ? 1.638 1.709 -11.977 1 97.81 100 PRO B CA 1
ATOM 3674 C C . PRO B 1 100 ? 3.041 1.645 -11.383 1 97.81 100 PRO B C 1
ATOM 3676 O O . PRO B 1 100 ? 3.969 1.151 -12.023 1 97.81 100 PRO B O 1
ATOM 3679 N N . LEU B 1 101 ? 3.213 2.184 -10.258 1 97.94 101 LEU B N 1
ATOM 3680 C CA . LEU B 1 101 ? 4.449 2.111 -9.484 1 97.94 101 LEU B CA 1
ATOM 3681 C C . LEU B 1 101 ? 4.168 1.71 -8.047 1 97.94 101 LEU B C 1
ATOM 3683 O O . LEU B 1 101 ? 3.188 2.16 -7.449 1 97.94 101 LEU B O 1
ATOM 3687 N N . PRO B 1 102 ? 4.984 0.885 -7.504 1 97.31 102 PRO B N 1
ATOM 3688 C CA . PRO B 1 102 ? 4.68 0.341 -6.176 1 97.31 102 PRO B CA 1
ATOM 3689 C C . PRO B 1 102 ? 4.777 1.391 -5.074 1 97.31 102 PRO B C 1
ATOM 3691 O O . PRO B 1 102 ? 5.719 2.186 -5.051 1 97.31 102 PRO B O 1
ATOM 3694 N N . VAL B 1 103 ? 3.797 1.438 -4.246 1 98.19 103 VAL B N 1
ATOM 3695 C CA . VAL B 1 103 ? 3.77 2.205 -3.004 1 98.19 103 VAL B CA 1
ATOM 3696 C C . VAL B 1 103 ? 3.613 1.261 -1.814 1 98.19 103 VAL B C 1
ATOM 3698 O O . VAL B 1 103 ? 2.596 0.577 -1.688 1 98.19 103 VAL B O 1
ATOM 3701 N N . HIS B 1 104 ? 4.602 1.215 -0.951 1 97.38 104 HIS B N 1
ATOM 3702 C CA . HIS B 1 104 ? 4.59 0.305 0.19 1 97.38 104 HIS B CA 1
ATOM 3703 C C . HIS B 1 104 ? 4.035 0.991 1.435 1 97.38 104 HIS B C 1
ATOM 3705 O O . HIS B 1 104 ? 4.047 2.221 1.529 1 97.38 104 HIS B O 1
ATOM 3711 N N . THR B 1 105 ? 3.455 0.233 2.326 1 95.44 105 THR B N 1
ATOM 3712 C CA . THR B 1 105 ? 2.916 0.785 3.562 1 95.44 105 THR B CA 1
ATOM 3713 C C . THR B 1 105 ? 3.004 -0.235 4.695 1 95.44 105 THR B C 1
ATOM 3715 O O . THR B 1 105 ? 3.438 -1.368 4.484 1 95.44 105 THR B O 1
ATOM 3718 N N . VAL B 1 106 ? 2.793 0.177 5.883 1 93.5 106 VAL B N 1
ATOM 3719 C CA . VAL B 1 106 ? 2.516 -0.65 7.055 1 93.5 106 VAL B CA 1
ATOM 3720 C C . VAL B 1 106 ? 1.181 -0.239 7.672 1 93.5 106 VAL B C 1
ATOM 3722 O O . VAL B 1 106 ? 0.738 0.9 7.508 1 93.5 106 VAL B O 1
ATOM 3725 N N . PRO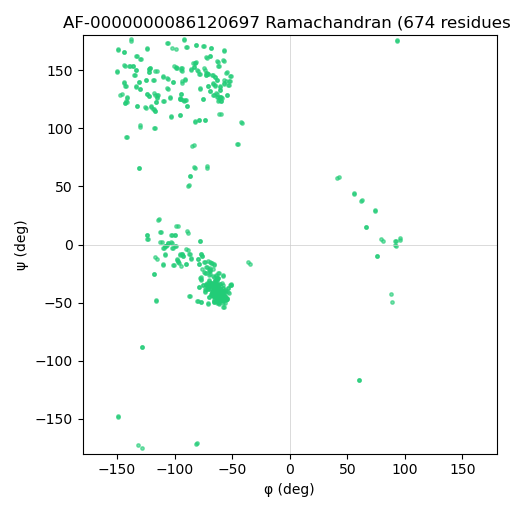 B 1 107 ? 0.546 -1.188 8.297 1 91.5 107 PRO B N 1
ATOM 3726 C CA . PRO B 1 107 ? -0.722 -0.803 8.922 1 91.5 107 PRO B CA 1
ATOM 3727 C C . PRO B 1 107 ? -0.587 0.419 9.828 1 91.5 107 PRO B C 1
ATOM 3729 O O . PRO B 1 107 ? 0.424 0.572 10.516 1 91.5 107 PRO B O 1
ATOM 3732 N N . TYR B 1 108 ? -1.61 1.19 9.812 1 89.12 108 TYR B N 1
ATOM 3733 C CA . TYR B 1 108 ? -1.596 2.475 10.5 1 89.12 108 TYR B CA 1
ATOM 3734 C C . TYR B 1 108 ? -1.188 2.305 11.961 1 89.12 108 TYR B C 1
ATOM 3736 O O . TYR B 1 108 ? -0.442 3.123 12.508 1 89.12 108 TYR B O 1
ATOM 3744 N N . TYR B 1 109 ? -1.616 1.235 12.609 1 87.12 109 TYR B N 1
ATOM 3745 C CA . TYR B 1 109 ? -1.384 1.056 14.039 1 87.12 109 TYR B CA 1
ATOM 3746 C C . TYR B 1 109 ? 0.051 0.618 14.312 1 87.12 109 TYR B C 1
ATOM 3748 O O . TYR B 1 109 ? 0.518 0.664 15.453 1 87.12 109 TYR B O 1
ATOM 3756 N N . GLN B 1 110 ? 0.742 0.322 13.234 1 88.44 110 GLN B N 1
ATOM 3757 C CA . GLN B 1 110 ? 2.123 -0.129 13.359 1 88.44 110 GLN B CA 1
ATOM 3758 C C . GLN B 1 110 ? 3.098 0.941 12.883 1 88.44 110 GLN B C 1
ATOM 3760 O O . GLN B 1 110 ? 4.312 0.811 13.062 1 88.44 110 GLN B O 1
ATOM 3765 N N . ASP B 1 111 ? 2.596 1.949 12.312 1 92.81 111 ASP B N 1
ATOM 3766 C CA . ASP B 1 111 ? 3.461 2.941 11.68 1 92.81 111 ASP B CA 1
ATOM 3767 C C . ASP B 1 111 ? 4.004 3.93 12.711 1 92.81 111 ASP B C 1
ATOM 3769 O O . ASP B 1 111 ? 3.314 4.883 13.086 1 92.81 111 ASP B O 1
ATOM 3773 N N . ARG B 1 112 ? 5.223 3.828 13.055 1 90.75 112 ARG B N 1
ATOM 3774 C CA . ARG B 1 112 ? 5.875 4.73 14 1 90.75 112 ARG B CA 1
ATOM 3775 C C . ARG B 1 112 ? 6.723 5.766 13.266 1 90.75 112 ARG B C 1
ATOM 3777 O O . ARG B 1 112 ? 7.039 6.82 13.82 1 90.75 112 ARG B O 1
ATOM 3784 N N . LEU B 1 113 ? 6.996 5.469 12.094 1 94.88 113 LEU B N 1
ATOM 3785 C CA . LEU B 1 113 ? 7.934 6.289 11.336 1 94.88 113 LEU B CA 1
ATOM 3786 C C . LEU B 1 113 ? 7.25 7.543 10.797 1 94.88 113 LEU B C 1
ATOM 3788 O O . LEU B 1 113 ? 7.77 8.648 10.945 1 94.88 113 LEU B O 1
ATOM 3792 N N . LEU B 1 114 ? 6.043 7.359 10.156 1 96.81 114 LEU B N 1
ATOM 3793 C CA . LEU B 1 114 ? 5.449 8.461 9.406 1 96.81 114 LEU B CA 1
ATOM 3794 C C . LEU B 1 114 ? 4.195 8.977 10.109 1 96.81 114 LEU B C 1
ATOM 3796 O O . LEU B 1 114 ? 3.721 10.07 9.805 1 96.81 114 LEU B O 1
ATOM 3800 N N . LYS B 1 115 ? 3.705 8.172 10.977 1 92.62 115 LYS B N 1
ATOM 3801 C CA . LYS B 1 115 ? 2.512 8.586 11.711 1 92.62 115 LYS B CA 1
ATOM 3802 C C . LYS B 1 115 ? 2.885 9.234 13.047 1 92.62 115 LYS B C 1
ATOM 3804 O O . LYS B 1 115 ? 3.682 8.68 13.805 1 92.62 115 LYS B O 1
ATOM 3809 N N . PHE B 1 116 ? 2.359 10.359 13.297 1 89.44 116 PHE B N 1
ATOM 3810 C CA . PHE B 1 116 ? 2.57 11.07 14.555 1 89.44 116 PHE B CA 1
ATOM 3811 C C . PHE B 1 116 ? 2.041 10.25 15.727 1 89.44 116 PHE B C 1
ATOM 3813 O O . PHE B 1 116 ? 0.92 9.742 15.68 1 89.44 116 PHE B O 1
ATOM 3820 N N . PRO B 1 117 ? 2.969 9.984 16.734 1 77.75 117 PRO B N 1
ATOM 3821 C CA . PRO B 1 117 ? 2.578 9.109 17.844 1 77.75 117 PRO B CA 1
ATOM 3822 C C . PRO B 1 117 ? 1.584 9.766 18.797 1 77.75 117 PRO B C 1
ATOM 3824 O O . PRO B 1 117 ? 1.938 10.094 19.922 1 77.75 117 PRO B O 1
ATOM 3827 N N . ALA B 1 118 ? 0.547 10.062 18.562 1 67.56 118 ALA B N 1
ATOM 3828 C CA . ALA B 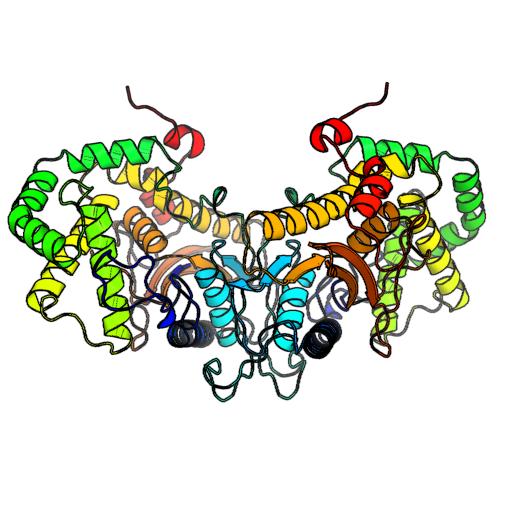1 118 ? -0.368 10.789 19.438 1 67.56 118 ALA B CA 1
ATOM 3829 C C . ALA B 1 118 ? -0.942 9.875 20.516 1 67.56 118 ALA B C 1
ATOM 3831 O O . ALA B 1 118 ? -0.821 10.164 21.703 1 67.56 118 ALA B O 1
ATOM 3832 N N . LYS B 1 119 ? -1.408 8.812 20.156 1 69.75 119 LYS B N 1
ATOM 3833 C CA . LYS B 1 119 ? -2.117 7.996 21.141 1 69.75 119 LYS B CA 1
ATOM 3834 C C . LYS B 1 119 ? -1.343 6.719 21.438 1 69.75 119 LYS B C 1
ATOM 3836 O O . LYS B 1 119 ? -1.607 6.059 22.453 1 69.75 119 LYS B O 1
ATOM 3841 N N . ASP B 1 120 ? -0.27 6.574 20.875 1 80.81 120 ASP B N 1
ATOM 3842 C CA . ASP B 1 120 ? 0.408 5.285 20.953 1 80.81 120 ASP B CA 1
ATOM 3843 C C . ASP B 1 120 ? 1.64 5.363 21.844 1 80.81 120 ASP B C 1
ATOM 3845 O O . ASP B 1 120 ? 2.355 4.375 22.016 1 80.81 120 ASP B O 1
ATOM 3849 N N . CYS B 1 121 ? 1.876 6.562 22.359 1 91.31 121 CYS B N 1
ATOM 3850 C CA . CYS B 1 121 ? 3.051 6.754 23.203 1 91.31 121 CYS B CA 1
ATOM 3851 C C . CYS B 1 121 ? 2.678 7.445 24.516 1 91.31 121 CYS B C 1
ATOM 3853 O O . CYS B 1 121 ? 2.605 8.68 24.562 1 91.31 121 CYS B O 1
ATOM 3855 N N . PRO B 1 122 ? 2.592 6.707 25.609 1 92.38 122 PRO B N 1
ATOM 3856 C CA . PRO B 1 122 ? 2.176 7.27 26.891 1 92.38 122 PRO B CA 1
ATOM 3857 C C . PRO B 1 122 ? 3.088 8.398 27.359 1 92.38 122 PRO B C 1
ATOM 3859 O O . PRO B 1 122 ? 2.609 9.391 27.922 1 92.38 122 PRO B O 1
ATOM 3862 N N . ARG B 1 123 ? 4.344 8.242 27.203 1 94.62 123 ARG B N 1
ATOM 3863 C CA . ARG B 1 123 ? 5.266 9.281 27.656 1 94.62 123 ARG B CA 1
ATOM 3864 C C . ARG B 1 123 ? 5.023 10.594 26.906 1 94.62 123 ARG B C 1
ATOM 3866 O O . ARG B 1 123 ? 5.105 11.672 27.5 1 94.62 123 ARG B O 1
ATOM 3873 N N . TYR B 1 124 ? 4.762 10.5 25.688 1 93.69 124 TYR B N 1
ATOM 3874 C CA . TYR B 1 124 ? 4.469 11.711 24.922 1 93.69 124 TYR B CA 1
ATOM 3875 C C . TYR B 1 124 ? 3.217 12.398 25.469 1 93.69 124 TYR B C 1
ATOM 3877 O O . TYR B 1 124 ? 3.16 13.625 25.547 1 93.69 124 TYR B O 1
ATOM 3885 N N . TYR B 1 125 ? 2.26 11.633 25.766 1 91.62 125 TYR B N 1
ATOM 3886 C CA . TYR B 1 125 ? 1.04 12.172 26.359 1 91.62 125 TYR B CA 1
ATOM 3887 C C . TYR B 1 125 ? 1.346 12.922 27.656 1 91.62 125 TYR B C 1
ATOM 3889 O O . TYR B 1 125 ? 0.808 14.008 27.891 1 91.62 125 TYR B O 1
ATOM 3897 N N . GLU B 1 126 ? 2.148 12.328 28.375 1 93.06 126 GLU B N 1
ATOM 3898 C CA . GLU B 1 126 ? 2.555 12.969 29.625 1 93.06 126 GLU B CA 1
ATOM 3899 C C . GLU B 1 126 ? 3.291 14.281 29.359 1 93.06 126 GLU B C 1
ATOM 3901 O O . GLU B 1 126 ? 3.076 15.273 30.062 1 93.06 126 GLU B O 1
ATOM 3906 N N . LEU B 1 127 ? 4.145 14.25 28.391 1 94 127 LEU B N 1
ATOM 3907 C CA . LEU B 1 127 ? 4.902 15.445 28.047 1 94 127 LEU B CA 1
ATOM 3908 C C . LEU B 1 127 ? 3.971 16.578 27.609 1 94 127 LEU B C 1
ATOM 3910 O O . LEU B 1 127 ? 4.195 17.734 27.938 1 94 127 LEU B O 1
ATOM 3914 N N . MET B 1 128 ? 2.947 16.203 26.906 1 92.31 128 MET B N 1
ATOM 3915 C CA . MET B 1 128 ? 2.004 17.219 26.453 1 92.31 128 MET B CA 1
ATOM 3916 C C . MET B 1 128 ? 1.162 17.75 27.625 1 92.31 128 MET B C 1
ATOM 3918 O O . MET B 1 128 ? 0.803 18.922 27.656 1 92.31 128 MET B O 1
ATOM 3922 N N . LYS B 1 129 ? 0.876 16.844 28.516 1 91.75 129 LYS B N 1
ATOM 3923 C CA . LYS B 1 129 ? 0.199 17.297 29.734 1 91.75 129 LYS B CA 1
ATOM 3924 C C . LYS B 1 129 ? 1.07 18.266 30.531 1 91.75 129 LYS B C 1
ATOM 3926 O O . LYS B 1 129 ? 0.585 19.281 31.016 1 91.75 129 LYS B O 1
ATOM 3931 N N . GLU B 1 130 ? 2.303 17.906 30.656 1 94.88 130 GLU B N 1
ATOM 3932 C CA . GLU B 1 130 ? 3.248 18.812 31.312 1 94.88 130 GLU B CA 1
ATOM 3933 C C . GLU B 1 130 ? 3.33 20.156 30.609 1 94.88 130 GLU B C 1
ATOM 3935 O O . GLU B 1 130 ? 3.391 21.203 31.25 1 94.88 130 GLU B O 1
ATOM 3940 N N . THR B 1 131 ? 3.324 20.109 29.328 1 94.56 131 THR B N 1
ATOM 3941 C CA . THR B 1 131 ? 3.408 21.312 28.516 1 94.56 131 THR B CA 1
ATOM 3942 C C . THR B 1 131 ? 2.189 22.203 28.734 1 94.56 131 THR B C 1
ATOM 3944 O O . THR B 1 131 ? 2.324 23.422 28.906 1 94.56 131 THR B O 1
ATOM 3947 N N . SER B 1 132 ? 1.06 21.578 28.812 1 92.56 132 SER B N 1
ATOM 3948 C CA . SER B 1 132 ? -0.185 22.328 28.969 1 92.56 132 SER B CA 1
ATOM 3949 C C . SER B 1 132 ? -0.289 22.938 30.359 1 92.56 132 SER B C 1
ATOM 3951 O O . SER B 1 132 ? -1.097 23.844 30.578 1 92.56 132 SER B O 1
ATOM 3953 N N . GLN B 1 133 ? 0.541 22.484 31.234 1 94.12 133 GLN B N 1
ATOM 3954 C CA . GLN B 1 133 ? 0.513 23 32.594 1 94.12 133 GLN B CA 1
ATOM 3955 C C . GLN B 1 133 ? 1.491 24.172 32.781 1 94.12 133 GLN B C 1
ATOM 3957 O O . GLN B 1 133 ? 1.449 24.875 33.781 1 94.12 133 GLN B O 1
ATOM 3962 N N . GLN B 1 134 ? 2.309 24.375 31.781 1 94.81 134 GLN B N 1
ATOM 3963 C CA . GLN B 1 134 ? 3.232 25.5 31.859 1 94.81 134 GLN B CA 1
ATOM 3964 C C . GLN B 1 134 ? 2.477 26.828 31.906 1 94.81 134 GLN B C 1
ATOM 3966 O O . GLN B 1 134 ? 1.445 26.984 31.25 1 94.81 134 GLN B O 1
ATOM 3971 N N . PRO B 1 135 ? 2.975 27.75 32.688 1 94.81 135 PRO B N 1
ATOM 3972 C CA . PRO B 1 135 ? 2.281 29.031 32.812 1 94.81 135 PRO B CA 1
ATOM 3973 C C . PRO B 1 135 ? 2.082 29.719 31.469 1 94.81 135 PRO B C 1
ATOM 3975 O O . PRO B 1 135 ? 1.019 30.297 31.219 1 94.81 135 PRO B O 1
ATOM 3978 N N . GLU B 1 136 ? 3.088 29.641 30.672 1 93.12 136 GLU B N 1
ATOM 3979 C CA . GLU B 1 136 ? 2.992 30.281 29.359 1 93.12 136 GLU B CA 1
ATOM 3980 C C . GLU B 1 136 ? 1.838 29.688 28.547 1 93.12 136 GLU B C 1
ATOM 3982 O O . GLU B 1 136 ? 1.115 30.422 27.859 1 93.12 136 GLU B O 1
ATOM 3987 N N . TYR B 1 137 ? 1.683 28.453 28.594 1 93.69 137 TYR B N 1
ATOM 3988 C CA . TYR B 1 137 ? 0.608 27.75 27.891 1 93.69 137 TYR B CA 1
ATOM 3989 C C . TYR B 1 137 ? -0.751 28.141 28.469 1 93.69 137 TYR B C 1
ATOM 3991 O O . TYR B 1 137 ? -1.664 28.5 27.734 1 93.69 137 TYR B O 1
ATOM 3999 N N . GLN B 1 138 ? -0.865 28.109 29.75 1 93.12 138 GLN B N 1
ATOM 4000 C CA . GLN B 1 138 ? -2.121 28.406 30.422 1 93.12 138 GLN B CA 1
ATOM 4001 C C . GLN B 1 138 ? -2.547 29.844 30.188 1 93.12 138 GLN B C 1
ATOM 4003 O O . GLN B 1 138 ? -3.727 30.125 29.969 1 93.12 138 GLN B O 1
ATOM 4008 N N . ASN B 1 139 ? -1.594 30.672 30.281 1 94.88 139 ASN B N 1
ATOM 4009 C CA . ASN B 1 139 ? -1.894 32.094 30.062 1 94.88 139 ASN B CA 1
ATOM 4010 C C . ASN B 1 139 ? -2.445 32.344 28.672 1 94.88 139 ASN B C 1
ATOM 4012 O O . ASN B 1 139 ? -3.4 33.094 28.5 1 94.88 139 ASN B O 1
ATOM 4016 N N . LYS B 1 140 ? -1.776 31.734 27.719 1 92.88 140 LYS B N 1
ATOM 4017 C CA . LYS B 1 140 ? -2.221 31.906 26.344 1 92.88 140 LYS B CA 1
ATOM 4018 C C . LYS B 1 140 ? -3.617 31.328 26.141 1 92.88 140 LYS B C 1
ATOM 4020 O O . LYS B 1 140 ? -4.477 31.984 25.531 1 92.88 140 LYS B O 1
ATOM 4025 N N . ILE B 1 141 ? -3.904 30.188 26.688 1 91.19 141 ILE B N 1
ATOM 4026 C CA . ILE B 1 141 ? -5.207 29.547 26.547 1 91.19 141 ILE B CA 1
ATOM 4027 C C . ILE B 1 141 ? -6.277 30.391 27.234 1 91.19 141 ILE B C 1
ATOM 4029 O O . ILE B 1 141 ? -7.371 30.578 26.688 1 91.19 141 ILE B O 1
ATOM 4033 N N . ASN B 1 142 ? -5.934 30.906 28.375 1 92.69 142 ASN B N 1
ATOM 4034 C CA . ASN B 1 142 ? -6.871 31.734 29.125 1 92.69 142 ASN B CA 1
ATOM 4035 C C . ASN B 1 142 ? -7.203 33.031 28.359 1 92.69 142 ASN B C 1
ATOM 4037 O O . ASN B 1 142 ? -8.32 33.531 28.453 1 92.69 142 ASN B O 1
ATOM 4041 N N . SER B 1 143 ? -6.254 33.469 27.641 1 94.75 143 SER B N 1
ATOM 4042 C CA . SER B 1 143 ? -6.469 34.688 26.891 1 94.75 143 SER B CA 1
ATOM 4043 C C . SER B 1 143 ? -7.504 34.5 25.797 1 94.75 143 SER B C 1
ATOM 4045 O O . SER B 1 143 ? -8.102 35.469 25.312 1 94.75 143 SER B O 1
ATOM 4047 N N . TRP B 1 144 ? -7.762 33.219 25.359 1 93.06 144 TRP B N 1
ATOM 4048 C CA . TRP B 1 144 ? -8.703 32.938 24.297 1 93.06 144 TRP B CA 1
ATOM 4049 C C . TRP B 1 144 ? -10.023 32.406 24.844 1 93.06 144 TRP B C 1
ATOM 4051 O O . TRP B 1 144 ? -10.883 31.953 24.094 1 93.06 144 TRP B O 1
ATOM 4061 N N . LYS B 1 145 ? -10.195 32.438 26.125 1 91.19 145 LYS B N 1
ATOM 4062 C CA . LYS B 1 145 ? -11.336 31.828 26.781 1 91.19 145 LYS B CA 1
ATOM 4063 C C . LYS B 1 145 ? -12.656 32.375 26.25 1 91.19 145 LYS B C 1
ATOM 4065 O O . LYS B 1 145 ? -13.547 31.625 25.875 1 91.19 145 LYS B O 1
ATOM 4070 N N . ASN B 1 146 ? -12.789 33.688 26.281 1 92.31 146 ASN B N 1
ATOM 4071 C CA . ASN B 1 146 ? -14.016 34.312 25.797 1 92.31 146 ASN B CA 1
ATOM 4072 C C . ASN B 1 146 ? -14.266 33.969 24.328 1 92.31 146 ASN B C 1
ATOM 4074 O O . ASN B 1 146 ? -15.406 33.719 23.938 1 92.31 146 ASN B O 1
ATOM 4078 N N . PHE B 1 147 ? -13.227 34.031 23.562 1 93.88 147 PHE B N 1
ATOM 4079 C CA . PHE B 1 147 ? -13.32 33.688 22.141 1 93.88 147 PHE B CA 1
ATOM 4080 C C . PHE B 1 147 ? -13.797 32.25 21.953 1 93.88 147 PHE B C 1
ATOM 4082 O O . PHE B 1 147 ? -14.719 32 21.172 1 93.88 147 PHE B O 1
ATOM 4089 N N . THR B 1 148 ? -13.211 31.328 22.672 1 93 148 THR B N 1
ATOM 4090 C CA . THR B 1 148 ? -13.5 29.906 22.484 1 93 148 THR B CA 1
ATOM 4091 C C . THR B 1 148 ? -14.914 29.578 22.953 1 93 148 THR B C 1
ATOM 4093 O O . THR B 1 148 ? -15.578 28.703 22.375 1 93 148 THR B O 1
ATOM 4096 N N . GLU B 1 149 ? -15.312 30.219 23.969 1 90.81 149 GLU B N 1
ATOM 4097 C CA . GLU B 1 149 ? -16.688 30.031 24.438 1 90.81 149 GLU B CA 1
ATOM 4098 C C . GLU B 1 149 ? -17.703 30.469 23.391 1 90.81 149 GLU B C 1
ATOM 4100 O O . GLU B 1 149 ? -18.703 29.797 23.172 1 90.81 149 GLU B O 1
ATOM 4105 N N . ARG B 1 150 ? -17.453 31.578 22.797 1 92.81 150 ARG B N 1
ATOM 4106 C CA . ARG B 1 150 ? -18.328 32.094 21.75 1 92.81 150 ARG B CA 1
ATOM 4107 C C . ARG B 1 150 ? -18.359 31.125 20.562 1 92.81 150 ARG B C 1
ATOM 4109 O O . ARG B 1 150 ? -19.438 30.797 20.062 1 92.81 150 ARG B O 1
ATOM 4116 N N . ILE B 1 151 ? -17.203 30.703 20.156 1 94.12 151 ILE B N 1
ATOM 4117 C CA . ILE B 1 151 ? -17.109 29.812 19 1 94.12 151 ILE B CA 1
ATOM 4118 C C . ILE B 1 151 ? -17.797 28.5 19.297 1 94.12 151 ILE B C 1
ATOM 4120 O O . ILE B 1 151 ? -18.438 27.906 18.422 1 94.12 151 ILE B O 1
ATOM 4124 N N . ALA B 1 152 ? -17.594 28 20.5 1 93 152 ALA B N 1
ATOM 4125 C CA . ALA B 1 152 ? -18.25 26.766 20.922 1 93 152 ALA B CA 1
ATOM 4126 C C . ALA B 1 152 ? -19.766 26.875 20.766 1 93 152 ALA B C 1
ATOM 4128 O O . ALA B 1 152 ? -20.422 25.906 20.344 1 93 152 ALA B O 1
ATOM 4129 N N . ASN B 1 153 ? -20.281 27.984 21.078 1 92.44 153 ASN B N 1
ATOM 4130 C CA . ASN B 1 153 ? -21.719 28.219 20.969 1 92.44 153 ASN B CA 1
ATOM 4131 C C . ASN B 1 153 ? -22.172 28.188 19.5 1 92.44 153 ASN B C 1
ATOM 4133 O O . ASN B 1 153 ? -23.234 27.641 19.188 1 92.44 153 ASN B O 1
ATOM 4137 N N . TYR B 1 154 ? -21.391 28.781 18.688 1 94.31 154 TYR B N 1
ATOM 4138 C CA . TYR B 1 154 ? -21.734 28.797 17.266 1 94.31 154 TYR B CA 1
ATOM 4139 C C . TYR B 1 154 ? -21.656 27.406 16.656 1 94.31 154 TYR B C 1
ATOM 4141 O O . TYR B 1 154 ? -22.438 27.062 15.766 1 94.31 154 TYR B O 1
ATOM 4149 N N . THR B 1 155 ? -20.688 26.594 17.109 1 94.62 155 THR B N 1
ATOM 4150 C CA . THR B 1 155 ? -20.359 25.344 16.422 1 94.62 155 THR B CA 1
ATOM 4151 C C . THR B 1 155 ? -21.078 24.172 17.078 1 94.62 155 THR B C 1
ATOM 4153 O O . THR B 1 155 ? -21.172 23.094 16.5 1 94.62 155 THR B O 1
ATOM 4156 N N . GLY B 1 156 ? -21.578 24.375 18.281 1 92.44 156 GLY B N 1
ATOM 4157 C CA . GLY B 1 156 ? -22.328 23.328 18.969 1 92.44 156 GLY B CA 1
ATOM 4158 C C . GLY B 1 156 ? -21.469 22.453 19.844 1 92.44 156 GLY B C 1
ATOM 4159 O O . GLY B 1 156 ? -21.938 21.438 20.375 1 92.44 156 GLY B O 1
ATOM 4160 N N . TYR B 1 157 ? -20.172 22.781 19.922 1 89.25 157 TYR B N 1
ATOM 4161 C CA . TYR B 1 157 ? -19.312 22.031 20.828 1 89.25 157 TYR B CA 1
ATOM 4162 C C . TYR B 1 157 ? -19.609 22.391 22.281 1 89.25 157 TYR B C 1
ATOM 4164 O O . TYR B 1 157 ? -20.031 23.516 22.578 1 89.25 157 TYR B O 1
ATOM 4172 N N . ASP B 1 158 ? -19.438 21.25 23.125 1 79.06 158 ASP B N 1
ATOM 4173 C CA . ASP B 1 158 ? -19.594 21.516 24.547 1 79.06 158 ASP B CA 1
ATOM 4174 C C . ASP B 1 158 ? -18.328 22.156 25.125 1 79.06 158 ASP B C 1
ATOM 4176 O O . ASP B 1 158 ? -17.219 21.75 24.797 1 79.06 158 ASP B O 1
ATOM 4180 N N . GLY B 1 159 ? -18.344 23.344 25.422 1 62.16 159 GLY B N 1
ATOM 4181 C CA . GLY B 1 159 ? -17.25 24.156 25.938 1 62.16 159 GLY B CA 1
ATOM 4182 C C . GLY B 1 159 ? -16.312 23.375 26.859 1 62.16 159 GLY B C 1
ATOM 4183 O O . GLY B 1 159 ? -15.203 23.828 27.141 1 62.16 159 GLY B O 1
ATOM 4184 N N . ASP B 1 160 ? -16.672 22.281 27.359 1 59.06 160 ASP B N 1
ATOM 4185 C CA . ASP B 1 160 ? -15.844 21.609 28.375 1 59.06 160 ASP B CA 1
ATOM 4186 C C . ASP B 1 160 ? -14.828 20.688 27.719 1 59.06 160 ASP B C 1
ATOM 4188 O O . ASP B 1 160 ? -13.992 20.078 28.406 1 59.06 160 ASP B O 1
ATOM 4192 N N . LYS B 1 161 ? -14.883 20.562 26.484 1 60.75 161 LYS B N 1
ATOM 4193 C CA . LYS B 1 161 ? -13.961 19.641 25.797 1 60.75 161 LYS B CA 1
ATOM 4194 C C . LYS B 1 161 ? -12.609 20.312 25.547 1 60.75 161 LYS B C 1
ATOM 4196 O O . LYS B 1 161 ? -12.484 21.531 25.688 1 60.75 161 LYS B O 1
ATOM 4201 N N . ASP B 1 162 ? -11.68 19.484 25.484 1 69.31 162 ASP B N 1
ATOM 4202 C CA . ASP B 1 162 ? -10.328 19.922 25.141 1 69.31 162 ASP B CA 1
ATOM 4203 C C . ASP B 1 162 ? -10.344 20.953 24 1 69.31 162 ASP B C 1
ATOM 4205 O O . ASP B 1 162 ? -10.664 20.609 22.859 1 69.31 162 ASP B O 1
ATOM 4209 N N . ILE B 1 163 ? -10.133 22.188 24.375 1 72.44 163 ILE B N 1
ATOM 4210 C CA . ILE B 1 163 ? -10.211 23.344 23.5 1 72.44 163 ILE B CA 1
ATOM 4211 C C . ILE B 1 163 ? -9.359 23.109 22.25 1 72.44 163 ILE B C 1
ATOM 4213 O O . ILE B 1 163 ? -9.773 23.422 21.141 1 72.44 163 ILE B O 1
ATOM 4217 N N . SER B 1 164 ? -8.289 22.438 22.469 1 74.19 164 SER B N 1
ATOM 4218 C CA . SER B 1 164 ? -7.359 22.266 21.359 1 74.19 164 SER B CA 1
ATOM 4219 C C . SER B 1 164 ? -7.938 21.344 20.297 1 74.19 164 SER B C 1
ATOM 4221 O O . SER B 1 164 ? -7.805 21.609 19.094 1 74.19 164 SER B O 1
ATOM 4223 N N . TYR B 1 165 ? -8.586 20.375 20.703 1 77.12 165 TYR B N 1
ATOM 4224 C CA . TYR B 1 165 ? -9.094 19.375 19.766 1 77.12 165 TYR B CA 1
ATOM 4225 C C . TYR B 1 165 ? -10.234 19.953 18.938 1 77.12 165 TYR B C 1
ATOM 4227 O O . TYR B 1 165 ? -10.18 19.922 17.703 1 77.12 165 TYR B O 1
ATOM 4235 N N . TRP B 1 166 ? -11.125 20.484 19.562 1 84.38 166 TRP B 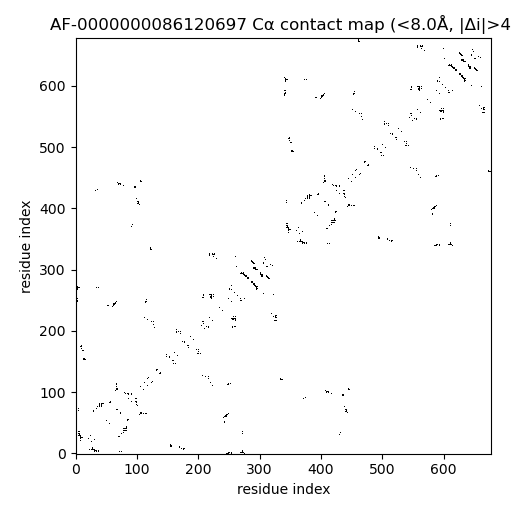N 1
ATOM 4236 C CA . TRP B 1 166 ? -12.297 20.859 18.781 1 84.38 166 TRP B CA 1
ATOM 4237 C C . TRP B 1 166 ? -12.031 22.141 17.984 1 84.38 166 TRP B C 1
ATOM 4239 O O . TRP B 1 166 ? -12.578 22.328 16.906 1 84.38 166 TRP B O 1
ATOM 4249 N N . VAL B 1 167 ? -11.133 23 18.531 1 87.94 167 VAL B N 1
ATOM 4250 C CA . VAL B 1 167 ? -10.781 24.203 17.781 1 87.94 167 VAL B CA 1
ATOM 4251 C C . VAL B 1 167 ? -10.094 23.812 16.469 1 87.94 167 VAL B C 1
ATOM 4253 O O . VAL B 1 167 ? -10.344 24.422 15.422 1 87.94 167 VAL B O 1
ATOM 4256 N N . TRP B 1 168 ? -9.281 22.844 16.594 1 86.94 168 TRP B N 1
ATOM 4257 C CA . TRP B 1 168 ? -8.609 22.359 15.398 1 86.94 168 TRP B CA 1
ATOM 4258 C C . TRP B 1 168 ? -9.625 21.844 14.375 1 86.94 168 TRP B C 1
ATOM 4260 O O . TRP B 1 168 ? -9.516 22.141 13.188 1 86.94 168 TRP B O 1
ATOM 4270 N N . ASN B 1 169 ? -10.555 21.156 14.836 1 91.25 169 ASN B N 1
ATOM 4271 C CA . ASN B 1 169 ? -11.578 20.594 13.961 1 91.25 169 ASN B CA 1
ATOM 4272 C C . ASN B 1 169 ? -12.383 21.688 13.266 1 91.25 169 ASN B C 1
ATOM 4274 O O . ASN B 1 169 ? -12.688 21.578 12.078 1 91.25 169 ASN B O 1
ATOM 4278 N N . VAL B 1 170 ? -12.695 22.656 14.062 1 94.25 170 VAL B N 1
ATOM 4279 C CA . VAL B 1 170 ? -13.477 23.75 13.523 1 94.25 170 VAL B CA 1
ATOM 4280 C C . VAL B 1 170 ? -12.672 24.484 12.445 1 94.25 170 VAL B C 1
ATOM 4282 O O . VAL B 1 170 ? -13.172 24.719 11.344 1 94.25 170 VAL B O 1
ATOM 4285 N N . TYR B 1 171 ? -11.492 24.797 12.766 1 94.5 171 TYR B N 1
ATOM 4286 C CA . TYR B 1 171 ? -10.656 25.5 11.797 1 94.5 171 TYR B CA 1
ATOM 4287 C C . TYR B 1 171 ? -10.445 24.656 10.539 1 94.5 171 TYR B C 1
ATOM 4289 O O . TYR B 1 171 ? -10.531 25.172 9.422 1 94.5 171 TYR B O 1
ATOM 4297 N N . ASP B 1 172 ? -10.133 23.438 10.742 1 94.75 172 ASP B N 1
ATOM 4298 C CA . ASP B 1 172 ? -9.906 22.531 9.617 1 94.75 172 ASP B CA 1
ATOM 4299 C C . ASP B 1 172 ? -11.109 22.5 8.68 1 94.75 172 ASP B C 1
ATOM 4301 O O . ASP B 1 172 ? -10.953 22.562 7.461 1 94.75 172 ASP B O 1
ATOM 4305 N N . THR B 1 173 ? -12.25 22.375 9.266 1 96.81 173 THR B N 1
ATOM 4306 C CA . THR B 1 173 ? -13.492 22.312 8.5 1 96.81 173 THR B CA 1
ATOM 4307 C C . THR B 1 173 ? -13.695 23.609 7.699 1 96.81 173 THR B C 1
ATOM 4309 O O . THR B 1 173 ? -13.945 23.562 6.492 1 96.81 173 THR B O 1
ATOM 4312 N N . LEU B 1 174 ? -13.555 24.719 8.391 1 97 174 LEU B N 1
ATOM 4313 C CA . LEU B 1 174 ? -13.773 26.016 7.75 1 97 174 LEU B CA 1
ATOM 4314 C C . LEU B 1 174 ? -12.727 26.266 6.668 1 97 174 LEU B C 1
ATOM 4316 O O . LEU B 1 174 ? -13.039 26.812 5.609 1 97 174 LEU B O 1
ATOM 4320 N N . PHE B 1 175 ? -11.555 25.859 6.945 1 95.44 175 PHE B N 1
ATOM 4321 C CA . PHE B 1 175 ? -10.469 26.016 5.98 1 95.44 175 PHE B CA 1
ATOM 4322 C C . PHE B 1 175 ? -10.758 25.234 4.707 1 95.44 175 PHE B C 1
ATOM 4324 O O . PHE B 1 175 ? -10.602 25.75 3.6 1 95.44 175 PHE B O 1
ATOM 4331 N N . CYS B 1 176 ? -11.125 23.984 4.832 1 96.56 176 CYS B N 1
ATOM 4332 C CA . CYS B 1 176 ? -11.453 23.141 3.689 1 96.56 176 CYS B CA 1
ATOM 4333 C C . CYS B 1 176 ? -12.609 23.734 2.885 1 96.56 176 CYS B C 1
ATOM 4335 O O . CYS B 1 176 ? -12.539 23.797 1.655 1 96.56 176 CYS B O 1
ATOM 4337 N N . GLN B 1 177 ? -13.625 24.203 3.617 1 97 177 GLN B N 1
ATOM 4338 C CA . GLN B 1 177 ? -14.789 24.781 2.965 1 97 177 GLN B CA 1
ATOM 4339 C C . GLN B 1 177 ? -14.43 26.062 2.221 1 97 177 GLN B C 1
ATOM 4341 O O . GLN B 1 177 ? -14.82 26.234 1.064 1 97 177 GLN B O 1
ATOM 4346 N N . LYS B 1 178 ? -13.672 26.844 2.873 1 95 178 LYS B N 1
ATOM 4347 C CA . LYS B 1 178 ? -13.219 28.078 2.232 1 95 178 LYS B CA 1
ATOM 4348 C C . LYS B 1 178 ? -12.383 27.781 0.99 1 95 178 LYS B C 1
ATOM 4350 O O . LYS B 1 178 ? -12.555 28.422 -0.049 1 95 178 LYS B O 1
ATOM 4355 N N . SER B 1 179 ? -11.516 26.797 1.079 1 94.44 179 SER B N 1
ATOM 4356 C CA . SER B 1 179 ? -10.609 26.422 -0.003 1 94.44 179 SER B CA 1
ATOM 4357 C C . SER B 1 179 ? -11.375 25.875 -1.202 1 94.44 179 SER B C 1
ATOM 4359 O O . SER B 1 179 ? -10.859 25.859 -2.32 1 94.44 179 SER B O 1
ATOM 4361 N N . HIS B 1 180 ? -12.547 25.5 -1.037 1 95.62 180 HIS B N 1
ATOM 4362 C CA . HIS B 1 180 ? -13.359 24.969 -2.117 1 95.62 180 HIS B CA 1
ATOM 4363 C C . HIS B 1 180 ? -14.508 25.906 -2.465 1 95.62 180 HIS B C 1
ATOM 4365 O O . HIS B 1 180 ? -15.508 25.484 -3.047 1 95.62 180 HIS B O 1
ATOM 4371 N N . ASN B 1 181 ? -14.461 27.109 -1.922 1 95.19 181 ASN B N 1
ATOM 4372 C CA . ASN B 1 181 ? -15.305 28.234 -2.293 1 95.19 181 ASN B CA 1
ATOM 4373 C C . ASN B 1 181 ? -16.734 28.062 -1.763 1 95.19 181 ASN B C 1
ATOM 4375 O O . ASN B 1 181 ? -17.688 28.484 -2.408 1 95.19 181 ASN B O 1
ATOM 4379 N N . PHE B 1 182 ? -16.797 27.422 -0.721 1 95.69 182 PHE B N 1
ATOM 4380 C CA . PHE B 1 182 ? -18.094 27.375 -0.032 1 95.69 182 PHE B CA 1
ATOM 4381 C C . PHE B 1 182 ? -18.297 28.656 0.786 1 95.69 182 PHE B C 1
ATOM 4383 O O . PHE B 1 182 ? -17.344 29.25 1.282 1 95.69 182 PHE B O 1
ATOM 4390 N N . ASN B 1 183 ? -19.578 29.016 0.914 1 95.75 183 ASN B N 1
ATOM 4391 C CA . ASN B 1 183 ? -19.891 30.125 1.806 1 95.75 183 ASN B CA 1
ATOM 4392 C C . ASN B 1 183 ? -19.812 29.703 3.271 1 95.75 183 ASN B C 1
ATOM 4394 O O . ASN B 1 183 ? -20.5 28.781 3.695 1 95.75 183 ASN B O 1
ATOM 4398 N N . LEU B 1 184 ? -19.016 30.438 3.979 1 96.81 184 LEU B N 1
ATOM 4399 C CA . LEU B 1 184 ? -18.875 30.141 5.398 1 96.81 184 LEU B CA 1
ATOM 4400 C C . LEU B 1 184 ? -20.031 30.75 6.195 1 96.81 184 LEU B C 1
ATOM 4402 O O . LEU B 1 184 ? -20.688 31.672 5.727 1 96.81 184 LEU B O 1
ATOM 4406 N N . PRO B 1 185 ? -20.266 30.172 7.34 1 96.69 185 PRO B N 1
ATOM 4407 C CA . PRO B 1 185 ? -21.281 30.812 8.195 1 96.69 185 PRO B CA 1
ATOM 4408 C C . PRO B 1 185 ? -20.938 32.25 8.531 1 96.69 185 PRO B C 1
ATOM 4410 O O . PRO B 1 185 ? -19.766 32.625 8.594 1 96.69 185 PRO B O 1
ATOM 4413 N N . THR B 1 186 ? -21.922 33 8.891 1 96.5 186 THR B N 1
ATOM 4414 C CA . THR B 1 186 ? -21.75 34.438 9.102 1 96.5 186 THR B CA 1
ATOM 4415 C C . THR B 1 186 ? -20.844 34.719 10.289 1 96.5 186 THR B C 1
ATOM 4417 O O . THR B 1 186 ? -20.141 35.719 10.328 1 96.5 186 THR B O 1
ATOM 4420 N N . TRP B 1 187 ? -20.844 33.781 11.203 1 96.62 187 TRP B N 1
ATOM 4421 C CA . TRP B 1 187 ? -20.031 34 12.398 1 96.62 187 TRP B CA 1
ATOM 4422 C C . TRP B 1 187 ? -18.547 33.781 12.086 1 96.62 187 TRP B C 1
ATOM 4424 O O . TRP B 1 187 ? -17.688 34.219 12.852 1 96.62 187 TRP B O 1
ATOM 4434 N N . ALA B 1 188 ? -18.219 33.062 11.047 1 97.12 188 ALA B N 1
ATOM 4435 C CA . ALA B 1 188 ? -16.844 32.781 10.664 1 97.12 188 ALA B CA 1
ATOM 4436 C C . ALA B 1 188 ? -16.25 33.938 9.844 1 97.12 188 ALA B C 1
ATOM 4438 O O . ALA B 1 188 ? -15.875 33.75 8.688 1 97.12 188 ALA B O 1
ATOM 4439 N N . THR B 1 189 ? -16.078 35.062 10.469 1 96.5 189 THR B N 1
ATOM 4440 C CA . THR B 1 189 ? -15.523 36.25 9.82 1 96.5 189 THR B CA 1
ATOM 4441 C C . THR B 1 189 ? -14.016 36.125 9.625 1 96.5 189 THR B C 1
ATOM 4443 O O . THR B 1 189 ? -13.406 35.188 10.148 1 96.5 189 THR B O 1
ATOM 4446 N N . GLU B 1 190 ? -13.484 37 8.93 1 95.69 190 GLU B N 1
ATOM 4447 C CA . GLU B 1 190 ? -12.039 37 8.719 1 95.69 190 GLU B CA 1
ATOM 4448 C C . GLU B 1 190 ? -11.289 37.094 10.047 1 95.69 190 GLU B C 1
ATOM 4450 O O . GLU B 1 190 ? -10.242 36.469 10.219 1 95.69 190 GLU B O 1
ATOM 4455 N N . GLU B 1 191 ? -11.797 37.906 10.898 1 96.12 191 GLU B N 1
ATOM 4456 C CA . GLU B 1 191 ? -11.18 38.094 12.211 1 96.12 191 GLU B CA 1
ATOM 4457 C C . GLU B 1 191 ? -11.242 36.812 13.039 1 96.12 191 GLU B C 1
ATOM 4459 O O . GLU B 1 191 ? -10.273 36.438 13.703 1 96.12 191 GLU B O 1
ATOM 4464 N N . GLU B 1 192 ? -12.375 36.156 13 1 95.94 192 GLU B N 1
ATOM 4465 C CA . GLU B 1 192 ? -12.523 34.875 13.719 1 95.94 192 GLU B CA 1
ATOM 4466 C C . GLU B 1 192 ? -11.602 33.812 13.156 1 95.94 192 GLU B C 1
ATOM 4468 O O . GLU B 1 192 ? -10.977 33.062 13.914 1 95.94 192 GLU B O 1
ATOM 4473 N N . MET B 1 193 ? -11.539 33.812 11.844 1 95.75 193 MET B N 1
ATOM 4474 C CA . MET B 1 193 ? -10.68 32.844 11.188 1 95.75 193 MET B CA 1
ATOM 4475 C C . MET B 1 193 ? -9.219 33.062 11.555 1 95.75 193 MET B C 1
ATOM 4477 O O . MET B 1 193 ? -8.453 32.125 11.727 1 95.75 193 MET B O 1
ATOM 4481 N N . LYS B 1 194 ? -8.852 34.281 11.625 1 95.88 194 LYS B N 1
ATOM 4482 C CA . LYS B 1 194 ? -7.488 34.625 12.008 1 95.88 194 LYS B CA 1
ATOM 4483 C C . LYS B 1 194 ? -7.18 34.125 13.422 1 95.88 194 LYS B C 1
ATOM 4485 O O . LYS B 1 194 ? -6.09 33.625 13.688 1 95.88 194 LYS B O 1
ATOM 4490 N N . THR B 1 195 ? -8.078 34.344 14.297 1 95.62 195 THR B N 1
ATOM 4491 C CA . THR B 1 195 ? -7.891 33.906 15.672 1 95.62 195 THR B CA 1
ATOM 4492 C C . THR B 1 195 ? -7.832 32.375 15.75 1 95.62 195 THR B C 1
ATOM 4494 O O . THR B 1 195 ? -7.023 31.828 16.5 1 95.62 195 THR B O 1
ATOM 4497 N N . LEU B 1 196 ? -8.68 31.734 15.016 1 95.44 196 LEU B N 1
ATOM 4498 C CA . LEU B 1 196 ? -8.641 30.266 14.961 1 95.44 196 LEU B CA 1
ATOM 4499 C C . LEU B 1 196 ? -7.293 29.781 14.453 1 95.44 196 LEU B C 1
ATOM 4501 O O . LEU B 1 196 ? -6.738 28.812 14.984 1 95.44 196 LEU B O 1
ATOM 4505 N N . GLU B 1 197 ? -6.84 30.406 13.492 1 93.88 197 GLU B N 1
ATOM 4506 C CA . GLU B 1 197 ? -5.535 30.062 12.938 1 93.88 197 GLU B CA 1
ATOM 4507 C C . GLU B 1 197 ? -4.426 30.266 13.969 1 93.88 197 GLU B C 1
ATOM 4509 O O . GLU B 1 197 ? -3.469 29.5 14.023 1 93.88 197 GLU B O 1
ATOM 4514 N N . GLU B 1 198 ? -4.5 31.359 14.672 1 93.75 198 GLU B N 1
ATOM 4515 C CA . GLU B 1 198 ? -3.527 31.625 15.727 1 93.75 198 GLU B CA 1
ATOM 4516 C C . GLU B 1 198 ? -3.521 30.531 16.781 1 93.75 198 GLU B C 1
ATOM 4518 O O . GLU B 1 198 ? -2.459 30.125 17.25 1 93.75 198 GLU B O 1
ATOM 4523 N N . ILE B 1 199 ? -4.691 30.125 17.141 1 93.25 199 ILE B N 1
ATOM 4524 C CA . ILE B 1 199 ? -4.805 29.047 18.109 1 93.25 199 ILE B CA 1
ATOM 4525 C C . ILE B 1 199 ? -4.191 27.766 17.562 1 93.25 199 ILE B C 1
ATOM 4527 O O . ILE B 1 199 ? -3.465 27.062 18.266 1 93.25 199 ILE B O 1
ATOM 4531 N N . ARG B 1 200 ? -4.5 27.516 16.359 1 91.19 200 ARG B N 1
ATOM 4532 C CA . ARG B 1 200 ? -3.92 26.359 15.703 1 91.19 200 ARG B CA 1
ATOM 4533 C C . ARG B 1 200 ? -2.396 26.438 15.695 1 91.19 200 ARG B C 1
ATOM 4535 O O . ARG B 1 200 ? -1.72 25.438 15.992 1 91.19 200 ARG B O 1
ATOM 4542 N N . ARG B 1 201 ? -1.884 27.531 15.336 1 91.38 201 ARG B N 1
ATOM 4543 C CA . ARG B 1 201 ? -0.438 27.734 15.32 1 91.38 201 ARG B CA 1
ATOM 4544 C C . ARG B 1 201 ? 0.166 27.516 16.703 1 91.38 201 ARG B C 1
ATOM 4546 O O . ARG B 1 201 ? 1.226 26.891 16.828 1 91.38 201 ARG B O 1
ATOM 4553 N N . PHE B 1 202 ? -0.512 28.016 17.656 1 92.5 202 PHE B N 1
ATOM 4554 C CA . PHE B 1 202 ? -0.049 27.859 19.031 1 92.5 202 PHE B CA 1
ATOM 4555 C C . PHE B 1 202 ? -0.041 26.391 19.438 1 92.5 202 PHE B C 1
ATOM 4557 O O . PHE B 1 202 ? 0.912 25.922 20.078 1 92.5 202 PHE B O 1
ATOM 4564 N N . ASN B 1 203 ? -1.048 25.719 19.062 1 87.88 203 ASN B N 1
ATOM 4565 C CA . ASN B 1 203 ? -1.142 24.297 19.375 1 87.88 203 ASN B CA 1
ATOM 4566 C C . ASN B 1 203 ? -0.021 23.5 18.719 1 87.88 203 ASN B C 1
ATOM 4568 O O . ASN B 1 203 ? 0.539 22.594 19.328 1 87.88 203 ASN B O 1
ATOM 4572 N N . VAL B 1 204 ? 0.24 23.812 17.531 1 88.94 204 VAL B N 1
ATOM 4573 C CA . VAL B 1 204 ? 1.307 23.156 16.797 1 88.94 204 VAL B CA 1
ATOM 4574 C C . VAL B 1 204 ? 2.652 23.422 17.453 1 88.94 204 VAL B C 1
ATOM 4576 O O . VAL B 1 204 ? 3.461 22.516 17.641 1 88.94 204 VAL B O 1
ATOM 4579 N N . MET B 1 205 ? 2.838 24.672 17.828 1 91.25 205 MET B N 1
ATOM 4580 C CA . MET B 1 205 ? 4.086 25.062 18.469 1 91.25 205 MET B CA 1
ATOM 4581 C C . MET B 1 205 ? 4.285 24.328 19.797 1 91.25 205 MET B C 1
ATOM 4583 O O . MET B 1 205 ? 5.414 24 20.156 1 91.25 205 MET B O 1
ATOM 4587 N N . ALA B 1 206 ? 3.199 24.109 20.438 1 91.25 206 ALA B N 1
ATOM 4588 C CA . ALA B 1 206 ? 3.271 23.438 21.734 1 91.25 206 ALA B CA 1
ATOM 4589 C C . ALA B 1 206 ? 3.811 22.016 21.578 1 91.25 206 ALA B C 1
ATOM 4591 O O . ALA B 1 206 ? 4.449 21.484 22.484 1 91.25 206 ALA B O 1
ATOM 4592 N N . HIS B 1 207 ? 3.629 21.453 20.453 1 90.38 207 HIS B N 1
ATOM 4593 C CA . HIS B 1 207 ? 4.078 20.094 20.219 1 90.38 207 HIS B CA 1
ATOM 4594 C C . HIS B 1 207 ? 5.586 20.031 19.984 1 90.38 207 HIS B C 1
ATOM 4596 O O . HIS B 1 207 ? 6.23 19.031 20.297 1 90.38 207 HIS B O 1
ATOM 4602 N N . VAL B 1 208 ? 6.152 21.094 19.469 1 93.38 208 VAL B N 1
ATOM 4603 C CA . VAL B 1 208 ? 7.539 20.984 19.031 1 93.38 208 VAL B CA 1
ATOM 4604 C C . VAL B 1 208 ? 8.414 21.922 19.859 1 93.38 208 VAL B C 1
ATOM 4606 O O . VAL B 1 208 ? 9.641 21.797 19.859 1 93.38 208 VAL B O 1
ATOM 4609 N N . GLU B 1 209 ? 7.711 22.766 20.594 1 90.81 209 GLU B N 1
ATOM 4610 C CA . GLU B 1 209 ? 8.445 23.734 21.406 1 90.81 209 GLU B CA 1
ATOM 4611 C C . GLU B 1 209 ? 7.91 23.766 22.844 1 90.81 209 GLU B C 1
ATOM 4613 O O . GLU B 1 209 ? 7.199 22.844 23.266 1 90.81 209 GLU B O 1
ATOM 4618 N N . MET B 1 210 ? 8.336 24.703 23.766 1 90.38 210 MET B N 1
ATOM 4619 C CA . MET B 1 210 ? 7.82 25.125 25.062 1 90.38 210 MET B CA 1
ATOM 4620 C C . MET B 1 210 ? 8.391 24.266 26.188 1 90.38 210 MET B C 1
ATOM 4622 O O . MET B 1 210 ? 8.773 24.781 27.234 1 90.38 210 MET B O 1
ATOM 4626 N N . HIS B 1 211 ? 8.305 22.922 25.969 1 94.12 211 HIS B N 1
ATOM 4627 C CA . HIS B 1 211 ? 8.68 22.078 27.094 1 94.12 211 HIS B CA 1
ATOM 4628 C C . HIS B 1 211 ? 9.359 20.797 26.625 1 94.12 211 HIS B C 1
ATOM 4630 O O . HIS B 1 211 ? 8.82 20.078 25.781 1 94.12 211 HIS B O 1
ATOM 4636 N N . LYS B 1 212 ? 10.508 20.531 27.219 1 95.25 212 LYS B N 1
ATOM 4637 C CA . LYS B 1 212 ? 11.234 19.297 26.953 1 95.25 212 LYS B CA 1
ATOM 4638 C C . LYS B 1 212 ? 11.234 18.953 25.469 1 95.25 212 LYS B C 1
ATOM 4640 O O . LYS B 1 212 ? 10.852 17.859 25.078 1 95.25 212 LYS B O 1
ATOM 4645 N N . THR B 1 213 ? 11.727 19.844 24.719 1 95.75 213 THR B N 1
ATOM 4646 C CA . THR B 1 213 ? 11.648 19.812 23.266 1 95.75 213 THR B CA 1
ATOM 4647 C C . THR B 1 213 ? 12.445 18.625 22.719 1 95.75 213 THR B C 1
ATOM 4649 O O . THR B 1 213 ? 12.008 17.953 21.781 1 95.75 213 THR B O 1
ATOM 4652 N N . ASN B 1 214 ? 13.578 18.344 23.297 1 96.94 214 ASN B N 1
ATOM 4653 C CA . ASN B 1 214 ? 14.383 17.234 22.812 1 96.94 214 ASN B CA 1
ATOM 4654 C C . ASN B 1 214 ? 13.703 15.891 23.078 1 96.94 214 ASN B C 1
ATOM 4656 O O . ASN B 1 214 ? 13.711 15.008 22.234 1 96.94 214 ASN B O 1
ATOM 4660 N N . GLU B 1 215 ? 13.164 15.82 24.25 1 95.81 215 GLU B N 1
ATOM 4661 C CA . GLU B 1 215 ? 12.492 14.57 24.594 1 95.81 215 GLU B CA 1
ATOM 4662 C C . GLU B 1 215 ? 11.281 14.328 23.688 1 95.81 215 GLU B C 1
ATOM 4664 O O . GLU B 1 215 ? 11.055 13.203 23.234 1 95.81 215 GLU B O 1
ATOM 4669 N N . LYS B 1 216 ? 10.492 15.375 23.469 1 95.75 216 LYS B N 1
ATOM 4670 C CA . LYS B 1 216 ? 9.367 15.242 22.547 1 95.75 216 LYS B CA 1
ATOM 4671 C C . LYS B 1 216 ? 9.828 14.836 21.156 1 95.75 216 LYS B C 1
ATOM 4673 O O . LYS B 1 216 ? 9.227 13.977 20.516 1 95.75 216 LYS B O 1
ATOM 4678 N N . ALA B 1 217 ? 10.906 15.422 20.734 1 96.69 217 ALA B N 1
ATOM 4679 C CA . ALA B 1 217 ? 11.445 15.141 19.406 1 96.69 217 ALA B CA 1
ATOM 4680 C C . ALA B 1 217 ? 11.891 13.688 19.297 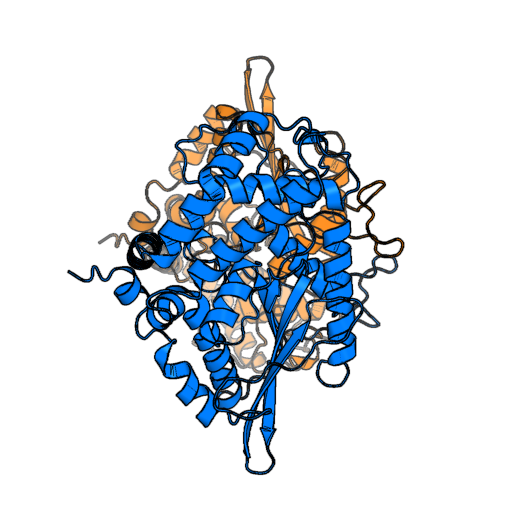1 96.69 217 ALA B C 1
ATOM 4682 O O . ALA B 1 217 ? 11.688 13.047 18.25 1 96.69 217 ALA B O 1
ATOM 4683 N N . ARG B 1 218 ? 12.453 13.125 20.359 1 96.56 218 ARG B N 1
ATOM 4684 C CA . ARG B 1 218 ? 12.914 11.734 20.375 1 96.56 218 ARG B CA 1
ATOM 4685 C C . ARG B 1 218 ? 11.75 10.773 20.156 1 96.56 218 ARG B C 1
ATOM 4687 O O . ARG B 1 218 ? 11.922 9.719 19.531 1 96.56 218 ARG B O 1
ATOM 4694 N N . LEU B 1 219 ? 10.578 11.219 20.578 1 95.62 219 LEU B N 1
ATOM 4695 C CA . LEU B 1 219 ? 9.422 10.336 20.531 1 95.62 219 LEU B CA 1
ATOM 4696 C C . LEU B 1 219 ? 8.617 10.562 19.25 1 95.62 219 LEU B C 1
ATOM 4698 O O . LEU B 1 219 ? 7.695 9.805 18.953 1 95.62 219 LEU B O 1
ATOM 4702 N N . THR B 1 220 ? 8.945 11.578 18.484 1 95.06 220 THR B N 1
ATOM 4703 C CA . THR B 1 220 ? 8.156 11.914 17.312 1 95.06 220 THR B CA 1
ATOM 4704 C C . THR B 1 220 ? 9.055 12.047 16.078 1 95.06 220 THR B C 1
ATOM 4706 O O . THR B 1 220 ? 9.438 11.047 15.469 1 95.06 220 THR B O 1
ATOM 4709 N N . GLY B 1 221 ? 9.617 13.297 15.836 1 96.56 221 GLY B N 1
ATOM 4710 C CA . GLY B 1 221 ? 10.344 13.594 14.617 1 96.56 221 GLY B CA 1
ATOM 4711 C C . GLY B 1 221 ? 11.727 12.969 14.57 1 96.56 221 GLY B C 1
ATOM 4712 O O . GLY B 1 221 ? 12.273 12.734 13.492 1 96.56 221 GLY B O 1
ATOM 4713 N N . GLY B 1 222 ? 12.273 12.688 15.711 1 97.62 222 GLY B N 1
ATOM 4714 C CA . GLY B 1 222 ? 13.609 12.117 15.773 1 97.62 222 GLY B CA 1
ATOM 4715 C C . GLY B 1 222 ? 13.703 10.75 15.125 1 97.62 222 GLY B C 1
ATOM 4716 O O . GLY B 1 222 ? 14.766 10.359 14.641 1 97.62 222 GLY B O 1
ATOM 4717 N N . ILE B 1 223 ? 12.633 10.078 15.164 1 96.56 223 ILE B N 1
ATOM 4718 C CA . ILE B 1 223 ? 12.578 8.758 14.547 1 96.56 223 ILE B CA 1
ATOM 4719 C C . ILE B 1 223 ? 12.82 8.875 13.047 1 96.56 223 ILE B C 1
ATOM 4721 O O . ILE B 1 223 ? 13.547 8.062 12.469 1 96.56 223 ILE B O 1
ATOM 4725 N N . LEU B 1 224 ? 12.227 9.859 12.484 1 97.75 224 LEU B N 1
ATOM 4726 C CA . LEU B 1 224 ? 12.359 10.078 11.047 1 97.75 224 LEU B CA 1
ATOM 4727 C C . LEU B 1 224 ? 13.758 10.562 10.695 1 97.75 224 LEU B C 1
ATOM 4729 O O . LEU B 1 224 ? 14.305 10.195 9.656 1 97.75 224 LEU B O 1
ATOM 4733 N N . VAL B 1 225 ? 14.32 11.406 11.531 1 98.44 225 VAL B N 1
ATOM 4734 C CA . VAL B 1 225 ? 15.703 11.852 11.336 1 98.44 225 VAL B CA 1
ATOM 4735 C C . VAL B 1 225 ? 16.641 10.641 11.328 1 98.44 225 VAL B C 1
ATOM 4737 O O . VAL B 1 225 ? 17.5 10.523 10.453 1 98.44 225 VAL B O 1
ATOM 4740 N N . ASP B 1 226 ? 16.438 9.812 12.273 1 98.06 226 ASP B N 1
ATOM 4741 C CA . ASP B 1 226 ? 17.234 8.586 12.359 1 98.06 226 ASP B CA 1
ATOM 4742 C C . ASP B 1 226 ? 17.078 7.75 11.094 1 98.06 226 ASP B C 1
ATOM 4744 O O . ASP B 1 226 ? 18.062 7.23 10.562 1 98.06 226 ASP B O 1
ATOM 4748 N N . ALA B 1 227 ? 15.867 7.594 10.688 1 97.44 227 ALA B N 1
ATOM 4749 C CA . ALA B 1 227 ? 15.594 6.785 9.508 1 97.44 227 ALA B CA 1
ATOM 4750 C C . ALA B 1 227 ? 16.312 7.348 8.281 1 97.44 227 ALA B C 1
ATOM 4752 O O . ALA B 1 227 ? 16.859 6.594 7.473 1 97.44 227 ALA B O 1
ATOM 4753 N N . VAL B 1 228 ? 16.312 8.633 8.094 1 98.06 228 VAL B N 1
ATOM 4754 C CA . VAL B 1 228 ? 16.969 9.297 6.969 1 98.06 228 VAL B CA 1
ATOM 4755 C C . VAL B 1 228 ? 18.469 9.016 7 1 98.06 228 VAL B C 1
ATOM 4757 O O . VAL B 1 228 ? 19.047 8.641 5.984 1 98.06 228 VAL B O 1
ATOM 4760 N N . LEU B 1 229 ? 19.047 9.156 8.148 1 98 229 LEU B N 1
ATOM 4761 C CA . LEU B 1 229 ? 20.484 8.93 8.305 1 98 229 LEU B CA 1
ATOM 4762 C C . LEU B 1 229 ? 20.828 7.461 8.094 1 98 229 LEU B C 1
ATOM 4764 O O . LEU B 1 229 ? 21.844 7.141 7.469 1 98 229 LEU B O 1
ATOM 4768 N N . ARG B 1 230 ? 20.016 6.594 8.57 1 96.5 230 ARG B N 1
ATOM 4769 C CA . ARG B 1 230 ? 20.25 5.164 8.406 1 96.5 230 ARG B CA 1
ATOM 4770 C C . ARG B 1 230 ? 20.125 4.75 6.945 1 96.5 230 ARG B C 1
ATOM 4772 O O . ARG B 1 230 ? 20.875 3.906 6.465 1 96.5 230 ARG B O 1
ATOM 4779 N N . ASN B 1 231 ? 19.109 5.27 6.328 1 96.31 231 ASN B N 1
ATOM 4780 C CA . ASN B 1 231 ? 18.953 5 4.902 1 96.31 231 ASN B CA 1
ATOM 4781 C C . ASN B 1 231 ? 20.188 5.398 4.117 1 96.31 231 ASN B C 1
ATOM 4783 O O . ASN B 1 231 ? 20.672 4.637 3.273 1 96.31 231 ASN B O 1
ATOM 4787 N N . PHE B 1 232 ? 20.703 6.531 4.371 1 96.75 232 PHE B N 1
ATOM 4788 C CA . PHE B 1 232 ? 21.906 7.012 3.68 1 96.75 232 PHE B CA 1
ATOM 4789 C C . PHE B 1 232 ? 23.094 6.113 3.967 1 96.75 232 PHE B C 1
ATOM 4791 O O . PHE B 1 232 ? 23.828 5.738 3.053 1 96.75 232 PHE B O 1
ATOM 4798 N N . SER B 1 233 ? 23.234 5.793 5.242 1 96.06 233 SER B N 1
ATOM 4799 C CA . SER B 1 233 ? 24.344 4.93 5.641 1 96.06 233 SER B CA 1
ATOM 4800 C C . SER B 1 233 ? 24.281 3.584 4.93 1 96.06 233 SER B C 1
ATOM 4802 O O . SER B 1 233 ? 25.297 3.066 4.477 1 96.06 233 SER B O 1
ATOM 4804 N N . LYS B 1 234 ? 23.078 3.053 4.859 1 95.06 234 LYS B N 1
ATOM 4805 C CA . LYS B 1 234 ? 22.891 1.765 4.199 1 95.06 234 LYS B CA 1
ATOM 4806 C C . LYS B 1 234 ? 23.281 1.838 2.727 1 95.06 234 LYS B C 1
ATOM 4808 O O . LYS B 1 234 ? 23.938 0.932 2.207 1 95.06 234 LYS B O 1
ATOM 4813 N N . VAL B 1 235 ? 22.906 2.852 2.08 1 93.31 235 VAL B N 1
ATOM 4814 C CA . VAL B 1 235 ? 23.172 3.025 0.656 1 93.31 235 VAL B CA 1
ATOM 4815 C C . VAL B 1 235 ? 24.672 3.162 0.428 1 93.31 235 VAL B C 1
ATOM 4817 O O . VAL B 1 235 ? 25.219 2.578 -0.51 1 93.31 235 VAL B O 1
ATOM 4820 N N . VAL B 1 236 ? 25.344 3.898 1.274 1 93 236 VAL B N 1
ATOM 4821 C CA . VAL B 1 236 ? 26.766 4.156 1.136 1 93 236 VAL B CA 1
ATOM 4822 C C . VAL B 1 236 ? 27.547 2.875 1.415 1 93 236 VAL B C 1
ATOM 4824 O O . VAL B 1 236 ? 28.453 2.52 0.662 1 93 236 VAL B O 1
ATOM 4827 N N . HIS B 1 237 ? 27.203 2.211 2.416 1 92.38 237 HIS B N 1
ATOM 4828 C CA . HIS B 1 237 ? 27.953 1.039 2.855 1 92.38 237 HIS B CA 1
ATOM 4829 C C . HIS B 1 237 ? 27.734 -0.137 1.909 1 92.38 237 HIS B C 1
ATOM 4831 O O . HIS B 1 237 ? 28.656 -0.929 1.681 1 92.38 237 HIS B O 1
ATOM 4837 N N . SER B 1 238 ? 26.547 -0.25 1.379 1 91.25 238 SER B N 1
ATOM 4838 C CA . SER B 1 238 ? 26.219 -1.418 0.566 1 91.25 238 SER B CA 1
ATOM 4839 C C . SER B 1 238 ? 26.281 -1.09 -0.922 1 91.25 238 SER B C 1
ATOM 4841 O O . SER B 1 238 ? 26.047 -1.957 -1.765 1 91.25 238 SER B O 1
ATOM 4843 N N . SER B 1 239 ? 26.531 0.096 -1.221 1 88.12 239 SER B N 1
ATOM 4844 C CA . SER B 1 239 ? 26.609 0.541 -2.609 1 88.12 239 SER B CA 1
ATOM 4845 C C . SER B 1 239 ? 25.312 0.205 -3.359 1 88.12 239 SER B C 1
ATOM 4847 O O . SER B 1 239 ? 25.359 -0.356 -4.457 1 88.12 239 SER B O 1
ATOM 4849 N N . LEU B 1 240 ? 24.281 0.427 -2.754 1 86.94 240 LEU B N 1
ATOM 4850 C CA . LEU B 1 240 ? 22.984 0.196 -3.371 1 86.94 240 LEU B CA 1
ATOM 4851 C C . LEU B 1 240 ? 22.703 1.239 -4.449 1 86.94 240 LEU B C 1
ATOM 4853 O O . LEU B 1 240 ? 23.109 2.395 -4.32 1 86.94 240 LEU B O 1
ATOM 4857 N N . PRO B 1 241 ? 22 0.833 -5.453 1 93 241 PRO B N 1
ATOM 4858 C CA . PRO B 1 241 ? 21.703 1.765 -6.539 1 93 241 PRO B CA 1
ATOM 4859 C C . PRO B 1 241 ? 20.578 2.74 -6.184 1 93 241 PRO B C 1
ATOM 4861 O O . PRO B 1 241 ? 20.203 3.576 -7.008 1 93 241 PRO B O 1
ATOM 4864 N N . LEU B 1 242 ? 20.078 2.684 -4.984 1 95.81 242 LEU B N 1
ATOM 4865 C CA . LEU B 1 242 ? 18.984 3.521 -4.531 1 95.81 242 LEU B CA 1
ATOM 4866 C C . LEU B 1 242 ? 19.375 4.996 -4.539 1 95.81 242 LEU B C 1
ATOM 4868 O O . LEU B 1 242 ? 20.391 5.371 -3.967 1 95.81 242 LEU B O 1
ATOM 4872 N N . LYS B 1 243 ? 18.5 5.832 -5.172 1 97.12 243 LYS B N 1
ATOM 4873 C CA . LYS B 1 243 ? 18.812 7.25 -5.316 1 97.12 243 LYS B CA 1
ATOM 4874 C C . LYS B 1 243 ? 17.797 8.117 -4.602 1 97.12 243 LYS B C 1
ATOM 4876 O O . LYS B 1 243 ? 18.078 9.258 -4.227 1 97.12 243 LYS B O 1
ATOM 4881 N N . LEU B 1 244 ? 16.594 7.578 -4.449 1 98 244 LEU B N 1
ATOM 4882 C CA . LEU B 1 244 ? 15.523 8.383 -3.883 1 98 244 LEU B CA 1
ATOM 4883 C C . LEU B 1 244 ? 14.656 7.555 -2.943 1 98 244 LEU B C 1
ATOM 4885 O O . LEU B 1 244 ? 14.211 6.461 -3.305 1 98 244 LEU B O 1
ATOM 4889 N N . VAL B 1 245 ? 14.484 7.992 -1.794 1 98.19 245 VAL B N 1
ATOM 4890 C CA . VAL B 1 245 ? 13.492 7.477 -0.86 1 98.19 245 VAL B CA 1
ATOM 4891 C C . VAL B 1 245 ? 12.375 8.5 -0.671 1 98.19 245 VAL B C 1
ATOM 4893 O O . VAL B 1 245 ? 12.641 9.648 -0.309 1 98.19 245 VAL B O 1
ATOM 4896 N N . MET B 1 246 ? 11.164 8.094 -0.933 1 98.5 246 MET B N 1
ATOM 4897 C CA . MET B 1 246 ? 10.008 8.992 -0.859 1 98.5 246 MET B CA 1
ATOM 4898 C C . MET B 1 246 ? 9.055 8.555 0.252 1 98.5 246 MET B C 1
ATOM 4900 O O . MET B 1 246 ? 8.688 7.387 0.335 1 98.5 246 MET B O 1
ATOM 4904 N N . TYR B 1 247 ? 8.703 9.5 1.117 1 98.75 247 TYR B N 1
ATOM 4905 C CA . TYR B 1 247 ? 7.727 9.258 2.174 1 98.75 247 TYR B CA 1
ATOM 4906 C C . TYR B 1 247 ? 6.496 10.141 1.99 1 98.75 247 TYR B C 1
ATOM 4908 O O . TYR B 1 247 ? 6.594 11.375 2.014 1 98.75 247 TYR B O 1
ATOM 4916 N N . SER B 1 248 ? 5.332 9.539 1.723 1 98.81 248 SER B N 1
ATOM 4917 C CA . SER B 1 248 ? 4.043 10.219 1.685 1 98.81 248 SER B CA 1
ATOM 4918 C C . SER B 1 248 ? 3.381 10.227 3.059 1 98.81 248 SER B C 1
ATOM 4920 O O . SER B 1 248 ? 3.08 9.172 3.617 1 98.81 248 SER B O 1
ATOM 4922 N N . ALA B 1 249 ? 3.172 11.445 3.545 1 98.44 249 ALA B N 1
ATOM 4923 C CA . ALA B 1 249 ? 2.789 11.516 4.953 1 98.44 249 ALA B CA 1
ATOM 4924 C C . ALA B 1 249 ? 1.884 12.719 5.215 1 98.44 249 ALA B C 1
ATOM 4926 O O . ALA B 1 249 ? 0.998 13.023 4.41 1 98.44 249 ALA B O 1
ATOM 4927 N N . HIS B 1 250 ? 1.986 13.297 6.434 1 97.25 250 HIS B N 1
ATOM 4928 C CA . HIS B 1 250 ? 1.035 14.289 6.922 1 97.25 250 HIS B CA 1
ATOM 4929 C C . HIS B 1 250 ? 1.74 15.586 7.316 1 97.25 250 HIS B C 1
ATOM 4931 O O . HIS B 1 250 ? 2.973 15.641 7.344 1 97.25 250 HIS B O 1
ATOM 4937 N N . ASP B 1 251 ? 0.929 16.578 7.539 1 95.81 251 ASP B N 1
ATOM 4938 C CA . ASP B 1 251 ? 1.46 17.844 8.07 1 95.81 251 ASP B CA 1
ATOM 4939 C C . ASP B 1 251 ? 2.162 17.609 9.406 1 95.81 251 ASP B C 1
ATOM 4941 O O . ASP B 1 251 ? 3.258 18.125 9.633 1 95.81 251 ASP B O 1
ATOM 4945 N N . THR B 1 252 ? 1.546 16.766 10.227 1 94.75 252 THR B N 1
ATOM 4946 C CA . THR B 1 252 ? 2.1 16.5 11.547 1 94.75 252 THR B CA 1
ATOM 4947 C C . THR B 1 252 ? 3.457 15.82 11.445 1 94.75 252 THR B C 1
ATOM 4949 O O . THR B 1 252 ? 4.336 16.031 12.281 1 94.75 252 THR B O 1
ATOM 4952 N N . THR B 1 253 ? 3.654 15.008 10.406 1 97.25 253 THR B N 1
ATOM 4953 C CA . THR B 1 253 ? 4.945 14.375 10.164 1 97.25 253 THR B CA 1
ATOM 4954 C C . THR B 1 253 ? 6.02 15.422 9.883 1 97.25 253 THR B C 1
ATOM 4956 O O . THR B 1 253 ? 7.113 15.359 10.453 1 97.25 253 THR B O 1
ATOM 4959 N N . LEU B 1 254 ? 5.664 16.359 9.047 1 97.88 254 LEU B N 1
ATOM 4960 C CA . LEU B 1 254 ? 6.605 17.422 8.695 1 97.88 254 LEU B CA 1
ATOM 4961 C C . LEU B 1 254 ? 6.898 18.312 9.898 1 97.88 254 LEU B C 1
ATOM 4963 O O . LEU B 1 254 ? 8.047 18.719 10.109 1 97.88 254 LEU B O 1
ATOM 4967 N N . ILE B 1 255 ? 5.867 18.609 10.656 1 96.5 255 ILE B N 1
ATOM 4968 C CA . ILE B 1 255 ? 6.023 19.453 11.852 1 96.5 255 ILE B CA 1
ATOM 4969 C C . ILE B 1 255 ? 6.969 18.766 12.836 1 96.5 255 ILE B C 1
ATOM 4971 O O . ILE B 1 255 ? 7.895 19.391 13.352 1 96.5 255 ILE B O 1
ATOM 4975 N N . ALA B 1 256 ? 6.73 17.5 13.062 1 96.62 256 ALA B N 1
ATOM 4976 C CA . ALA B 1 256 ? 7.574 16.734 13.984 1 96.62 256 ALA B CA 1
ATOM 4977 C C . ALA B 1 256 ? 9.016 16.688 13.492 1 96.62 256 ALA B C 1
ATOM 4979 O O . ALA B 1 256 ? 9.953 16.859 14.273 1 96.62 256 ALA B O 1
ATOM 4980 N N . LEU B 1 257 ? 9.18 16.453 12.242 1 98.12 257 LEU B N 1
ATOM 4981 C CA . LEU B 1 257 ? 10.508 16.375 11.641 1 98.12 257 LEU B CA 1
ATOM 4982 C C . LEU B 1 257 ? 11.258 17.703 11.797 1 98.12 257 LEU B C 1
ATOM 4984 O O . LEU B 1 257 ? 12.391 17.719 12.281 1 98.12 257 LEU B O 1
ATOM 4988 N N . GLN B 1 258 ? 10.602 18.734 11.422 1 98.06 258 GLN B N 1
ATOM 4989 C CA . GLN B 1 258 ? 11.242 20.047 11.453 1 98.06 258 GLN B CA 1
ATOM 4990 C C . GLN B 1 258 ? 11.461 20.516 12.883 1 98.06 258 GLN B C 1
ATOM 4992 O O . GLN B 1 258 ? 12.414 21.25 13.164 1 98.06 258 GLN B O 1
ATOM 4997 N N . GLY B 1 259 ? 10.539 20.078 13.75 1 96.94 259 GLY B N 1
ATOM 4998 C CA . GLY B 1 259 ? 10.781 20.312 15.164 1 96.94 259 GLY B CA 1
ATOM 4999 C C . GLY B 1 259 ? 12.031 19.641 15.688 1 96.94 259 GLY B C 1
ATOM 5000 O O . GLY B 1 259 ? 12.828 20.266 16.391 1 96.94 259 GLY B O 1
ATOM 5001 N N . ALA B 1 260 ? 12.18 18.422 15.297 1 97.81 260 ALA B N 1
ATOM 5002 C CA . ALA B 1 260 ? 13.352 17.656 15.727 1 97.81 260 ALA B CA 1
ATOM 5003 C C . ALA B 1 260 ? 14.633 18.281 15.18 1 97.81 260 ALA B C 1
ATOM 5005 O O . ALA B 1 260 ? 15.664 18.297 15.859 1 97.81 260 ALA B O 1
ATOM 5006 N N . LEU B 1 261 ? 14.547 18.844 14.008 1 98.44 261 LEU B N 1
ATOM 5007 C CA . LEU B 1 261 ? 15.703 19.422 13.336 1 98.44 261 LEU B CA 1
ATOM 5008 C C . LEU B 1 261 ? 15.906 20.875 13.75 1 98.44 261 LEU B C 1
ATOM 5010 O O . LEU B 1 261 ? 16.891 21.516 13.367 1 98.44 261 LEU B O 1
ATOM 5014 N N . LYS B 1 262 ? 14.961 21.406 14.477 1 97.06 262 LYS B N 1
ATOM 5015 C CA . LYS B 1 262 ? 14.992 22.797 14.961 1 97.06 262 LYS B CA 1
ATOM 5016 C C . LYS B 1 262 ? 14.992 23.781 13.797 1 97.06 262 LYS B C 1
ATOM 5018 O O . LYS B 1 262 ? 15.703 24.781 13.828 1 97.06 262 LYS B O 1
ATOM 5023 N N . VAL B 1 263 ? 14.234 23.438 12.766 1 97.25 263 VAL B N 1
ATOM 5024 C CA . VAL B 1 263 ? 14.148 24.328 11.609 1 97.25 263 VAL B CA 1
ATOM 5025 C C . VAL B 1 263 ? 12.688 24.688 11.336 1 97.25 263 VAL B C 1
ATOM 5027 O O . VAL B 1 263 ? 12.367 25.25 10.289 1 97.25 263 VAL B O 1
ATOM 5030 N N . PHE B 1 264 ? 11.812 24.281 12.266 1 96 264 PHE B N 1
ATOM 5031 C CA . PHE B 1 264 ? 10.398 24.625 12.117 1 96 264 PHE B CA 1
ATOM 5032 C C . PHE B 1 264 ? 10.188 26.125 12.203 1 96 264 PHE B C 1
ATOM 5034 O O . PHE B 1 264 ? 10.75 26.781 13.078 1 96 264 PHE B O 1
ATOM 5041 N N . ASN B 1 265 ? 9.344 26.719 11.32 1 91.88 265 ASN B N 1
ATOM 5042 C CA . ASN B 1 265 ? 9.203 28.172 11.258 1 91.88 265 ASN B CA 1
ATOM 5043 C C . ASN B 1 265 ? 7.926 28.641 11.938 1 91.88 265 ASN B C 1
ATOM 5045 O O . ASN B 1 265 ? 7.559 29.812 11.836 1 91.88 265 ASN B O 1
ATOM 5049 N N . GLY B 1 266 ? 7.188 27.75 12.484 1 90.75 266 GLY B N 1
ATOM 5050 C CA . GLY B 1 266 ? 6.004 28.125 13.234 1 90.75 266 GLY B CA 1
ATOM 5051 C C . GLY B 1 266 ? 4.746 28.156 12.391 1 90.75 266 GLY B C 1
ATOM 5052 O O . GLY B 1 266 ? 3.648 28.391 12.906 1 90.75 266 GLY B O 1
ATOM 5053 N N . LEU B 1 267 ? 4.914 27.859 11.148 1 91.25 267 LEU B N 1
ATOM 5054 C CA . LEU B 1 267 ? 3.762 27.875 10.258 1 91.25 267 LEU B CA 1
ATOM 5055 C C . LEU B 1 267 ? 3.334 26.453 9.906 1 91.25 267 LEU B C 1
ATOM 5057 O O . LEU B 1 267 ? 4.176 25.578 9.719 1 91.25 267 LEU B O 1
ATOM 5061 N N . HIS B 1 268 ? 2.031 26.328 9.82 1 92.88 268 HIS B N 1
ATOM 5062 C CA . HIS B 1 268 ? 1.488 25.031 9.453 1 92.88 268 HIS B CA 1
ATOM 5063 C C . HIS B 1 268 ? 1.862 24.656 8.016 1 92.88 268 HIS B C 1
ATOM 5065 O O . HIS B 1 268 ? 1.686 25.469 7.102 1 92.88 268 HIS B O 1
ATOM 5071 N N . PRO B 1 269 ? 2.41 23.469 7.793 1 95.5 269 PRO B N 1
ATOM 5072 C CA . PRO B 1 269 ? 2.752 23.078 6.426 1 95.5 269 PRO B CA 1
ATOM 5073 C C . PRO B 1 269 ? 1.54 23.047 5.496 1 95.5 269 PRO B C 1
ATOM 5075 O O . PRO B 1 269 ? 0.547 22.375 5.793 1 95.5 269 PRO B O 1
ATOM 5078 N N . PRO B 1 270 ? 1.604 23.781 4.418 1 95.75 270 PRO B N 1
ATOM 5079 C CA . PRO B 1 270 ? 0.493 23.703 3.465 1 95.75 270 PRO B CA 1
ATOM 5080 C C . PRO B 1 270 ? 0.4 22.359 2.762 1 95.75 270 PRO B C 1
ATOM 5082 O O . PRO B 1 270 ? 1.29 21.516 2.912 1 95.75 270 PRO B O 1
ATOM 5085 N N . TYR B 1 271 ? -0.712 22.156 2.07 1 97.25 271 TYR B N 1
ATOM 5086 C CA . TYR B 1 271 ? -0.909 20.922 1.312 1 97.25 271 TYR B CA 1
ATOM 5087 C C . TYR B 1 271 ? 0.214 20.719 0.301 1 97.25 271 TYR B C 1
ATOM 5089 O O . TYR B 1 271 ? 0.682 21.688 -0.318 1 97.25 271 TYR B O 1
ATOM 5097 N N . ALA B 1 272 ? 0.701 19.438 0.175 1 98.06 272 ALA B N 1
ATOM 5098 C CA . ALA B 1 272 ? 1.707 19 -0.789 1 98.06 272 ALA B CA 1
ATOM 5099 C C . ALA B 1 272 ? 3.061 19.641 -0.497 1 98.06 272 ALA B C 1
ATOM 5101 O O . ALA B 1 272 ? 3.912 19.75 -1.385 1 98.06 272 ALA B O 1
ATOM 5102 N N . SER B 1 273 ? 3.193 20.219 0.726 1 98.38 273 SER B N 1
ATOM 5103 C CA . SER B 1 273 ? 4.531 20.656 1.119 1 98.38 273 SER B CA 1
ATOM 5104 C C . SER B 1 273 ? 5.5 19.469 1.189 1 98.38 273 SER B C 1
ATOM 5106 O O . SER B 1 273 ? 5.082 18.328 1.398 1 98.38 273 SER B O 1
ATOM 5108 N N . CYS B 1 274 ? 6.797 19.812 0.979 1 98.69 274 CYS B N 1
ATOM 5109 C CA . CYS B 1 274 ? 7.793 18.75 0.823 1 98.69 274 CYS B CA 1
ATOM 5110 C C . CYS B 1 274 ? 9.109 19.141 1.475 1 98.69 274 CYS B C 1
ATOM 5112 O O . CYS B 1 274 ? 9.672 20.203 1.168 1 98.69 274 CYS B O 1
ATOM 5114 N N . HIS B 1 275 ? 9.562 18.312 2.428 1 98.81 275 HIS B N 1
ATOM 5115 C CA . HIS B 1 275 ? 10.898 18.453 3.004 1 98.81 275 HIS B CA 1
ATOM 5116 C C . HIS B 1 275 ? 11.891 17.531 2.303 1 98.81 275 HIS B C 1
ATOM 5118 O O . HIS B 1 275 ? 11.672 16.312 2.211 1 98.81 275 HIS B O 1
ATOM 5124 N N . ILE B 1 276 ? 13.055 18.094 1.785 1 98.69 276 ILE B N 1
ATOM 5125 C CA . ILE B 1 276 ? 13.992 17.344 0.949 1 98.69 276 ILE B CA 1
ATOM 5126 C C . ILE B 1 276 ? 15.352 17.266 1.642 1 98.69 276 ILE B C 1
ATOM 5128 O O . ILE B 1 276 ? 15.859 18.281 2.15 1 98.69 276 ILE B O 1
ATOM 5132 N N . PHE B 1 277 ? 15.891 16.109 1.73 1 98.75 277 PHE B N 1
ATOM 5133 C CA . PHE B 1 277 ? 17.297 15.875 2.064 1 98.75 277 PHE B CA 1
ATOM 5134 C C . PHE B 1 277 ? 18.094 15.492 0.823 1 98.75 277 PHE B C 1
ATOM 5136 O O . PHE B 1 277 ? 17.703 14.586 0.083 1 98.75 277 PHE B O 1
ATOM 5143 N N . GLU B 1 278 ? 19.156 16.188 0.552 1 98.31 278 GLU B N 1
ATOM 5144 C CA . GLU B 1 278 ? 20.062 15.82 -0.525 1 98.31 278 GLU B CA 1
ATOM 5145 C C . GLU B 1 278 ? 21.438 15.469 0.019 1 98.31 278 GLU B C 1
ATOM 5147 O O . GLU B 1 278 ? 22.078 16.281 0.703 1 98.31 278 GLU B O 1
ATOM 5152 N N . PHE B 1 279 ? 21.875 14.305 -0.266 1 97.94 279 PHE B N 1
ATOM 5153 C CA . PHE B 1 279 ? 23.203 13.867 0.166 1 97.94 279 PHE B CA 1
ATOM 5154 C C . PHE B 1 279 ? 24.203 13.961 -0.979 1 97.94 279 PHE B C 1
ATOM 5156 O O . PHE B 1 279 ? 23.875 13.641 -2.123 1 97.94 279 PHE B O 1
ATOM 5163 N N . TYR B 1 280 ? 25.391 14.406 -0.648 1 97.06 280 TYR B N 1
ATOM 5164 C CA . TYR B 1 280 ? 26.453 14.602 -1.633 1 97.06 280 TYR B CA 1
ATOM 5165 C C . TYR B 1 280 ? 27.703 13.844 -1.24 1 97.06 280 TYR B C 1
ATOM 5167 O O . TYR B 1 280 ? 28 13.695 -0.052 1 97.06 280 TYR B O 1
ATOM 5175 N N . LYS B 1 281 ? 28.297 13.32 -2.193 1 95.25 281 LYS B N 1
ATOM 5176 C CA . LYS B 1 281 ? 29.672 12.852 -2.02 1 95.25 281 LYS B CA 1
ATOM 5177 C C . LYS B 1 281 ? 30.672 13.938 -2.402 1 95.25 281 LYS B C 1
ATOM 5179 O O . LYS B 1 281 ? 30.672 14.414 -3.541 1 95.25 281 LYS B O 1
ATOM 5184 N N . GLU B 1 282 ? 31.531 14.266 -1.467 1 94.5 282 GLU B N 1
ATOM 5185 C CA . GLU B 1 282 ? 32.5 15.336 -1.692 1 94.5 282 GLU B CA 1
ATOM 5186 C C . GLU B 1 282 ? 33.781 14.789 -2.311 1 94.5 282 GLU B C 1
ATOM 5188 O O . GLU B 1 282 ? 34 13.578 -2.348 1 94.5 282 GLU B O 1
ATOM 5193 N N . SER B 1 283 ? 34.594 15.75 -2.725 1 94.5 283 SER B N 1
ATOM 5194 C CA . SER B 1 283 ? 35.844 15.391 -3.408 1 94.5 283 SER B CA 1
ATOM 5195 C C . SER B 1 283 ? 36.781 14.594 -2.494 1 94.5 283 SER B C 1
ATOM 5197 O O . SER B 1 283 ? 37.531 13.758 -2.963 1 94.5 283 SER B O 1
ATOM 5199 N N . ASP B 1 284 ? 36.719 14.852 -1.235 1 93.5 284 ASP B N 1
ATOM 5200 C CA . ASP B 1 284 ? 37.594 14.156 -0.292 1 93.5 284 ASP B CA 1
ATOM 5201 C C . ASP B 1 284 ? 36.969 12.867 0.203 1 93.5 284 ASP B C 1
ATOM 5203 O O . ASP B 1 284 ? 37.375 12.32 1.231 1 93.5 284 ASP B O 1
ATOM 5207 N N . SER B 1 285 ? 35.875 12.422 -0.371 1 90.12 285 SER B N 1
ATOM 5208 C CA . SER B 1 285 ? 35.188 11.156 -0.129 1 90.12 285 SER B CA 1
ATOM 5209 C C . SER B 1 285 ? 34.312 11.234 1.116 1 90.12 285 SER B C 1
ATOM 5211 O O . SER B 1 285 ? 33.75 10.234 1.54 1 90.12 285 SER B O 1
ATOM 5213 N N . THR B 1 286 ? 34.344 12.453 1.621 1 94.5 286 THR B N 1
ATOM 5214 C CA . THR B 1 286 ? 33.375 12.648 2.695 1 94.5 286 THR B CA 1
ATOM 5215 C C . THR B 1 286 ? 31.984 12.93 2.127 1 94.5 286 THR B C 1
ATOM 5217 O O . THR B 1 286 ? 31.812 13.023 0.91 1 94.5 286 THR B O 1
ATOM 5220 N N . HIS B 1 287 ? 31.047 12.938 3.066 1 97.31 287 HIS B N 1
ATOM 5221 C CA . HIS B 1 287 ? 29.688 13.18 2.621 1 97.31 287 HIS B CA 1
ATOM 5222 C C . HIS B 1 287 ? 29.078 14.391 3.316 1 97.31 287 HIS B C 1
ATOM 5224 O O . HIS B 1 287 ? 29.469 14.727 4.438 1 97.31 287 HIS B O 1
ATOM 5230 N N . SER B 1 288 ? 28.219 15.062 2.635 1 98.31 288 SER B N 1
ATOM 5231 C CA . SER B 1 288 ? 27.484 16.203 3.18 1 98.31 288 SER B CA 1
ATOM 5232 C C . SER B 1 288 ? 26 16.094 2.859 1 98.31 288 SER B C 1
ATOM 5234 O O . SER B 1 288 ? 25.594 15.273 2.039 1 98.31 288 SER B O 1
ATOM 5236 N N . VAL B 1 289 ? 25.234 16.844 3.6 1 98.5 289 VAL B N 1
ATOM 5237 C CA . VAL B 1 289 ? 23.781 16.812 3.42 1 98.5 289 VAL B CA 1
ATOM 5238 C C . VAL B 1 289 ? 23.234 18.25 3.381 1 98.5 289 VAL B C 1
ATOM 5240 O O . VAL B 1 289 ? 23.703 19.109 4.125 1 98.5 289 VAL B O 1
ATOM 5243 N N . SER B 1 290 ? 22.344 18.516 2.455 1 98.56 290 SER B N 1
ATOM 5244 C CA . SER B 1 290 ? 21.562 19.734 2.396 1 98.56 290 SER B CA 1
ATOM 5245 C C . SER B 1 290 ? 20.078 19.453 2.578 1 98.56 290 SER B C 1
ATOM 5247 O O . SER B 1 290 ? 19.609 18.359 2.279 1 98.56 290 SER B O 1
ATOM 5249 N N . MET B 1 291 ? 19.422 20.438 3.152 1 98.69 291 MET B N 1
ATOM 5250 C CA . MET B 1 291 ? 17.969 20.328 3.328 1 98.69 291 MET B CA 1
ATOM 5251 C C . MET B 1 291 ? 17.25 21.438 2.572 1 98.69 291 MET B C 1
ATOM 5253 O O . MET B 1 291 ? 17.719 22.578 2.533 1 98.69 291 MET B O 1
ATOM 5257 N N . TYR B 1 292 ? 16.156 21.094 1.998 1 98.69 292 TYR B N 1
ATOM 5258 C CA . TYR B 1 292 ? 15.297 22.047 1.309 1 98.69 292 TYR B CA 1
ATOM 5259 C C . TYR B 1 292 ? 13.844 21.844 1.697 1 98.69 292 TYR B C 1
ATOM 5261 O O . TYR B 1 292 ? 13.445 20.75 2.102 1 98.69 292 TYR B O 1
ATOM 5269 N N . TYR B 1 293 ? 13.094 22.938 1.659 1 98.5 293 TYR B N 1
ATOM 5270 C CA . TYR B 1 293 ? 11.672 22.891 1.99 1 98.5 293 TYR B CA 1
ATOM 5271 C C . TYR B 1 293 ? 10.844 23.625 0.944 1 98.5 293 TYR B C 1
ATOM 5273 O O . TYR B 1 293 ? 11.094 24.797 0.657 1 98.5 293 TYR B O 1
ATOM 5281 N N . ARG B 1 294 ? 9.953 22.859 0.304 1 97.94 294 ARG B N 1
ATOM 5282 C CA . ARG B 1 294 ? 9 23.422 -0.652 1 97.94 294 ARG B CA 1
ATOM 5283 C C . ARG B 1 294 ? 7.609 23.531 -0.041 1 97.94 294 ARG B C 1
ATOM 5285 O O . ARG B 1 294 ? 6.953 22.531 0.207 1 97.94 294 ARG B O 1
ATOM 5292 N N . ASN B 1 295 ? 7.145 24.75 0.217 1 95 295 ASN B N 1
ATOM 5293 C CA . ASN B 1 295 ? 5.848 24.938 0.857 1 95 295 ASN B CA 1
ATOM 5294 C C . ASN B 1 295 ? 4.93 25.812 0.019 1 95 295 ASN B C 1
ATOM 5296 O O . ASN B 1 295 ? 3.869 26.234 0.488 1 95 295 ASN B O 1
ATOM 5300 N N . ASP B 1 296 ? 5.422 26.156 -1.153 1 88.44 296 ASP B N 1
ATOM 5301 C CA . ASP B 1 296 ? 4.691 26.953 -2.125 1 88.44 296 ASP B CA 1
ATOM 5302 C C . ASP B 1 296 ? 4.941 26.469 -3.549 1 88.44 296 ASP B C 1
ATOM 5304 O O . ASP B 1 296 ? 6.086 26.438 -4.012 1 88.44 296 ASP B O 1
ATOM 5308 N N . SER B 1 297 ? 3.873 26.109 -4.273 1 87.75 297 SER B N 1
ATOM 5309 C CA . SER B 1 297 ? 4.043 25.5 -5.586 1 87.75 297 SER B CA 1
ATOM 5310 C C . SER B 1 297 ? 4.477 26.531 -6.625 1 87.75 297 SER B C 1
ATOM 5312 O O . SER B 1 297 ? 4.922 26.156 -7.715 1 87.75 297 SER B O 1
ATOM 5314 N N . SER B 1 298 ? 4.332 27.703 -6.285 1 87.5 298 SER B N 1
ATOM 5315 C CA . SER B 1 298 ? 4.668 28.766 -7.223 1 87.5 298 SER B CA 1
ATOM 5316 C C . SER B 1 298 ? 6.152 29.125 -7.156 1 87.5 298 SER B C 1
ATOM 5318 O O . SER B 1 298 ? 6.66 29.859 -7.996 1 87.5 298 SER B O 1
ATOM 5320 N N . ARG B 1 299 ? 6.824 28.625 -6.145 1 89.94 299 ARG B N 1
ATOM 5321 C CA . ARG B 1 299 ? 8.242 28.938 -5.98 1 89.94 299 ARG B CA 1
ATOM 5322 C C . ARG B 1 299 ? 9.062 27.672 -5.77 1 89.94 299 ARG B C 1
ATOM 5324 O O . ARG B 1 299 ? 8.508 26.609 -5.508 1 89.94 299 ARG B O 1
ATOM 5331 N N . GLY B 1 300 ? 10.328 27.797 -6.023 1 93.31 300 GLY B N 1
ATOM 5332 C CA . GLY B 1 300 ? 11.242 26.703 -5.707 1 93.31 300 GLY B CA 1
ATOM 5333 C C . GLY B 1 300 ? 11.43 26.5 -4.219 1 93.31 300 GLY B C 1
ATOM 5334 O O . GLY B 1 300 ? 11.055 27.359 -3.416 1 93.31 300 GLY B O 1
ATOM 5335 N N . PRO B 1 301 ? 11.93 25.328 -3.898 1 96.94 301 PRO B N 1
ATOM 5336 C CA . PRO B 1 301 ? 12.195 25.094 -2.479 1 96.94 301 PRO B CA 1
ATOM 5337 C C . PRO B 1 301 ? 13.281 26.016 -1.919 1 96.94 301 PRO B C 1
ATOM 5339 O O . PRO B 1 301 ? 14.195 26.406 -2.646 1 96.94 301 PRO B O 1
ATOM 5342 N N . TYR B 1 302 ? 13.148 26.422 -0.712 1 96.88 302 TYR B N 1
ATOM 5343 C CA . TYR B 1 302 ? 14.211 27.203 -0.074 1 96.88 302 TYR B CA 1
ATOM 5344 C C . TYR B 1 302 ? 15.055 26.328 0.837 1 96.88 302 TYR B C 1
ATOM 5346 O O . TYR B 1 302 ? 14.586 25.297 1.334 1 96.88 302 TYR B O 1
ATOM 5354 N N . GLU B 1 303 ? 16.266 26.734 1.006 1 97.75 303 GLU B N 1
ATOM 5355 C CA . GLU B 1 303 ? 17.234 25.953 1.76 1 97.75 303 GLU B CA 1
ATOM 5356 C C . GLU B 1 303 ? 17.016 26.094 3.264 1 97.75 303 GLU B C 1
ATOM 5358 O O . GLU B 1 303 ? 16.734 27.188 3.752 1 97.75 303 GLU B O 1
ATOM 5363 N N . LEU B 1 304 ? 17.047 24.953 3.967 1 98.12 304 LEU B N 1
ATOM 5364 C CA . LEU B 1 304 ? 17.047 24.922 5.426 1 98.12 304 LEU B CA 1
ATOM 5365 C C . LEU B 1 304 ? 18.438 24.531 5.953 1 98.12 304 LEU B C 1
ATOM 5367 O O . LEU B 1 304 ? 19.078 23.641 5.406 1 98.12 304 LEU B O 1
ATOM 5371 N N . VAL B 1 305 ? 18.844 25.266 6.934 1 98.19 305 VAL B N 1
ATOM 5372 C CA . VAL B 1 305 ? 20.172 24.984 7.496 1 98.19 305 VAL B CA 1
ATOM 5373 C C . VAL B 1 305 ? 20.016 24.516 8.945 1 98.19 305 VAL B C 1
ATOM 5375 O O . VAL B 1 305 ? 19.375 25.188 9.758 1 98.19 305 VAL B O 1
ATOM 5378 N N . LEU B 1 306 ? 20.609 23.391 9.195 1 97.94 306 LEU B N 1
ATOM 5379 C CA . LEU B 1 306 ? 20.609 22.875 10.555 1 97.94 306 LEU B CA 1
ATOM 5380 C C . LEU B 1 306 ? 21.344 23.812 11.5 1 97.94 306 LEU B C 1
ATOM 5382 O O . LEU B 1 306 ? 22.484 24.188 11.227 1 97.94 306 LEU B O 1
ATOM 5386 N N . PRO B 1 307 ? 20.688 24.203 12.586 1 97.56 307 PRO B N 1
ATOM 5387 C CA . PRO B 1 307 ? 21.406 25.062 13.531 1 97.56 307 PRO B CA 1
ATOM 5388 C C . PRO B 1 307 ? 22.734 24.453 13.984 1 97.56 307 PRO B C 1
ATOM 5390 O O . PRO B 1 307 ? 22.766 23.297 14.422 1 97.56 307 PRO B O 1
ATOM 5393 N N . GLY B 1 308 ? 23.797 25.219 13.883 1 97.75 308 GLY B N 1
ATOM 5394 C CA . GLY B 1 308 ? 25.109 24.75 14.289 1 97.75 308 GLY B CA 1
ATOM 5395 C C . GLY B 1 308 ? 25.938 24.203 13.141 1 97.75 308 GLY B C 1
ATOM 5396 O O . GLY B 1 308 ? 27.062 23.75 13.336 1 97.75 308 GLY B O 1
ATOM 5397 N N . CYS B 1 309 ? 25.359 24.328 11.969 1 97.75 309 CYS B N 1
ATOM 5398 C CA . CYS B 1 309 ? 26.078 23.781 10.82 1 97.75 309 CYS B CA 1
ATOM 5399 C C . CYS B 1 309 ? 26 24.734 9.633 1 97.75 309 CYS B C 1
ATOM 5401 O O . CYS B 1 309 ? 25.5 25.844 9.758 1 97.75 309 CYS B O 1
ATOM 5403 N N . THR B 1 310 ? 26.672 24.391 8.547 1 96.62 310 THR B N 1
ATOM 5404 C CA . THR B 1 310 ? 26.594 25.078 7.258 1 96.62 310 THR B CA 1
ATOM 5405 C C . THR B 1 310 ? 25.812 24.234 6.246 1 96.62 310 THR B C 1
ATOM 5407 O O . THR B 1 310 ? 25.391 23.125 6.551 1 96.62 310 THR B O 1
ATOM 5410 N N . SER B 1 311 ? 25.562 24.781 5.102 1 96 311 SER B N 1
ATOM 5411 C CA . SER B 1 311 ? 24.922 24.047 4.023 1 96 311 SER B CA 1
ATOM 5412 C C . SER B 1 311 ? 25.812 24 2.781 1 96 311 SER B C 1
ATOM 5414 O O . SER B 1 311 ? 26.219 25.047 2.271 1 96 311 SER B O 1
ATOM 5416 N N . PRO B 1 312 ? 26.203 22.891 2.363 1 97.31 312 PRO B N 1
ATOM 5417 C CA . PRO B 1 312 ? 25.828 21.594 2.922 1 97.31 312 PRO B CA 1
ATOM 5418 C C . PRO B 1 312 ? 26.531 21.297 4.242 1 97.31 312 PRO B C 1
ATOM 5420 O O . PRO B 1 312 ? 27.641 21.797 4.484 1 97.31 312 PRO B O 1
ATOM 5423 N N . CYS B 1 313 ? 25.891 20.562 4.988 1 98.5 313 CYS B N 1
ATOM 5424 C CA . CYS B 1 313 ? 26.406 20.172 6.297 1 98.5 313 CYS B CA 1
ATOM 5425 C C . CYS B 1 313 ? 27.109 18.828 6.219 1 98.5 313 CYS B C 1
ATOM 5427 O O . CYS B 1 313 ? 26.547 17.844 5.738 1 98.5 313 CYS B O 1
ATOM 5429 N N . PRO B 1 314 ? 28.422 18.781 6.676 1 98.19 314 PRO B N 1
ATOM 5430 C CA . PRO B 1 314 ? 29.047 17.453 6.727 1 98.19 314 PRO B CA 1
ATOM 5431 C C . PRO B 1 314 ? 28.219 16.438 7.508 1 98.19 314 PRO B C 1
ATOM 5433 O O . PRO B 1 314 ? 27.719 16.75 8.594 1 98.19 314 PRO B O 1
ATOM 5436 N N . VAL B 1 315 ? 28.109 15.25 6.996 1 97.88 315 VAL B N 1
ATOM 5437 C CA . VAL B 1 315 ? 27.203 14.25 7.566 1 97.88 315 VAL B CA 1
ATOM 5438 C C . VAL B 1 315 ? 27.641 13.93 9 1 97.88 315 VAL B C 1
ATOM 5440 O O . VAL B 1 315 ? 26.781 13.703 9.867 1 97.88 315 VAL B O 1
ATOM 5443 N N . HIS B 1 316 ? 28.953 13.898 9.219 1 96.81 316 HIS B N 1
ATOM 5444 C CA . HIS B 1 316 ? 29.438 13.633 10.57 1 96.81 316 HIS B CA 1
ATOM 5445 C C . HIS B 1 316 ? 28.953 14.703 11.547 1 96.81 316 HIS B C 1
ATOM 5447 O O . HIS B 1 316 ? 28.547 14.391 12.664 1 96.81 316 HIS B O 1
ATOM 5453 N N . GLN B 1 317 ? 29.016 15.961 11.141 1 98.06 317 GLN B N 1
ATOM 5454 C CA . GLN B 1 317 ? 28.547 17.062 11.969 1 98.06 317 GLN B CA 1
ATOM 5455 C C . GLN B 1 317 ? 27.031 17.016 12.117 1 98.06 317 GLN B C 1
ATOM 5457 O O . GLN B 1 317 ? 26.5 17.25 13.203 1 98.06 317 GLN B O 1
ATOM 5462 N N . PHE B 1 318 ? 26.344 16.75 11.078 1 98.56 318 PHE B N 1
ATOM 5463 C CA . PHE B 1 318 ? 24.891 16.609 11.102 1 98.56 318 PHE B CA 1
ATOM 5464 C C . PHE B 1 318 ? 24.469 15.562 12.117 1 98.56 318 PHE B C 1
ATOM 5466 O O . PHE B 1 318 ? 23.547 15.789 12.906 1 98.56 318 PHE B O 1
ATOM 5473 N N . THR B 1 319 ? 25.141 14.414 12.094 1 98.06 319 THR B N 1
ATOM 5474 C CA . THR B 1 319 ? 24.844 13.312 13 1 98.06 319 THR B CA 1
ATOM 5475 C C . THR B 1 319 ? 25.078 13.719 14.453 1 98.06 319 THR B C 1
ATOM 5477 O O . THR B 1 319 ? 24.266 13.406 15.328 1 98.06 319 THR B O 1
ATOM 5480 N N . LYS B 1 320 ? 26.125 14.422 14.625 1 98.12 320 LYS B N 1
ATOM 5481 C CA . LYS B 1 320 ? 26.438 14.883 15.977 1 98.12 320 LYS B CA 1
ATOM 5482 C C . LYS B 1 320 ? 25.391 15.867 16.484 1 98.12 320 LYS B C 1
ATOM 5484 O O . LYS B 1 320 ? 24.953 15.766 17.625 1 98.12 320 LYS B O 1
ATOM 5489 N N . LEU B 1 321 ? 25.016 16.781 15.641 1 98.25 321 LEU B N 1
ATOM 5490 C CA . LEU B 1 321 ? 24.094 17.844 16.031 1 98.25 321 LEU B CA 1
ATOM 5491 C C . LEU B 1 321 ? 22.688 17.297 16.25 1 98.25 321 LEU B C 1
ATOM 5493 O O . LEU B 1 321 ? 21.891 17.891 17 1 98.25 321 LEU B O 1
ATOM 5497 N N . THR B 1 322 ? 22.344 16.109 15.68 1 98.38 322 THR B N 1
ATOM 5498 C CA . THR B 1 322 ? 21 15.562 15.797 1 98.38 322 THR B CA 1
ATOM 5499 C C . THR B 1 322 ? 20.953 14.391 16.766 1 98.38 322 THR B C 1
ATOM 5501 O O . THR B 1 322 ? 19.906 13.797 17 1 98.38 322 THR B O 1
ATOM 5504 N N . ALA B 1 323 ? 22.062 14.078 17.344 1 98.06 323 ALA B N 1
ATOM 5505 C CA . ALA B 1 323 ? 22.172 12.906 18.219 1 98.06 323 ALA B CA 1
ATOM 5506 C C . ALA B 1 323 ? 21.203 13.008 19.391 1 98.06 323 ALA B C 1
ATOM 5508 O O . ALA B 1 323 ? 20.625 12 19.812 1 98.06 323 ALA B O 1
ATOM 5509 N N . ALA B 1 324 ? 20.969 14.188 19.844 1 97.5 324 ALA B N 1
ATOM 5510 C CA . ALA B 1 324 ? 20.188 14.398 21.047 1 97.5 324 ALA B CA 1
ATOM 5511 C C . ALA B 1 324 ? 18.703 14.125 20.797 1 97.5 324 ALA B C 1
ATOM 5513 O O . ALA B 1 324 ? 17.938 13.906 21.734 1 97.5 324 ALA B O 1
ATOM 5514 N N . VAL B 1 325 ? 18.281 14.141 19.562 1 97.81 325 VAL B N 1
ATOM 5515 C CA . VAL B 1 325 ? 16.859 13.984 19.281 1 97.81 325 VAL B CA 1
ATOM 5516 C C . VAL B 1 325 ? 16.594 12.594 18.688 1 97.81 325 VAL B C 1
ATOM 5518 O O . VAL B 1 325 ? 15.453 12.242 18.391 1 97.81 325 VAL B O 1
ATOM 5521 N N . ILE B 1 326 ? 17.562 11.797 18.5 1 97.56 326 ILE B N 1
ATOM 5522 C CA . ILE B 1 326 ? 17.406 10.445 17.969 1 97.56 326 ILE B CA 1
ATOM 5523 C C . ILE B 1 326 ? 17.203 9.461 19.109 1 97.56 326 ILE B C 1
ATOM 5525 O O . ILE B 1 326 ? 18.016 9.391 20.047 1 97.56 326 ILE B O 1
ATOM 5529 N N . PRO B 1 327 ? 16.141 8.758 19.031 1 95.56 327 PRO B N 1
ATOM 5530 C CA . PRO B 1 327 ? 15.914 7.797 20.109 1 95.56 327 PRO B CA 1
ATOM 5531 C C . PRO B 1 327 ? 16.875 6.613 20.062 1 95.56 327 PRO B C 1
ATOM 5533 O O . PRO B 1 327 ? 17.25 6.168 18.969 1 95.56 327 PRO B O 1
ATOM 5536 N N . GLN B 1 328 ? 17.25 6.094 21.172 1 94.12 328 GLN B N 1
ATOM 5537 C CA . GLN B 1 328 ? 18.062 4.883 21.25 1 94.12 328 GLN B CA 1
ATOM 5538 C C . GLN B 1 328 ? 17.188 3.633 21.234 1 94.12 328 GLN B C 1
ATOM 5540 O O . GLN B 1 328 ? 17.5 2.658 20.547 1 94.12 328 GLN B O 1
ATOM 5545 N N . ASP B 1 329 ? 16.141 3.684 22 1 93.69 329 ASP B N 1
ATOM 5546 C CA . ASP B 1 329 ? 15.102 2.66 22.047 1 93.69 329 ASP B CA 1
ATOM 5547 C C . ASP B 1 329 ? 13.719 3.289 22.188 1 93.69 329 ASP B C 1
ATOM 5549 O O . ASP B 1 329 ? 13.219 3.453 23.312 1 93.69 329 ASP B O 1
ATOM 5553 N N . TRP B 1 330 ? 13.125 3.508 21.125 1 92.44 330 TRP B N 1
ATOM 5554 C CA . TRP B 1 330 ? 11.867 4.246 21.109 1 92.44 330 TRP B CA 1
ATOM 5555 C C . TRP B 1 330 ? 10.828 3.574 22 1 92.44 330 TRP B C 1
ATOM 5557 O O . TRP B 1 330 ? 10.102 4.246 22.75 1 92.44 330 TRP B O 1
ATOM 5567 N N . ASN B 1 331 ? 10.719 2.25 21.906 1 91.12 331 ASN B N 1
ATOM 5568 C CA . ASN B 1 331 ? 9.727 1.532 22.688 1 91.12 331 ASN B CA 1
ATOM 5569 C C . ASN B 1 331 ? 9.93 1.754 24.188 1 91.12 331 ASN B C 1
ATOM 5571 O O . ASN B 1 331 ? 8.969 1.979 24.922 1 91.12 331 ASN B O 1
ATOM 5575 N N . LYS B 1 332 ? 11.125 1.671 24.578 1 93.56 332 LYS B N 1
ATOM 5576 C CA . LYS B 1 332 ? 11.445 1.896 25.984 1 93.56 332 LYS B CA 1
ATOM 5577 C C . LYS B 1 332 ? 11.188 3.346 26.375 1 93.56 332 LYS B C 1
ATOM 5579 O O . LYS B 1 332 ? 10.633 3.613 27.453 1 93.56 332 LYS B O 1
ATOM 5584 N N . GLU B 1 333 ? 11.602 4.301 25.469 1 94 333 GLU B N 1
ATOM 5585 C CA . GLU B 1 333 ? 11.43 5.719 25.75 1 94 333 GLU B CA 1
ATOM 5586 C C . GLU B 1 333 ? 9.953 6.102 25.781 1 94 333 GLU B C 1
ATOM 5588 O O . GLU B 1 333 ? 9.547 6.973 26.547 1 94 333 GLU B O 1
ATOM 5593 N N . CYS B 1 334 ? 9.203 5.48 24.984 1 93.06 334 CYS B N 1
ATOM 5594 C CA . CYS B 1 334 ? 7.773 5.75 24.891 1 93.06 334 CYS B CA 1
ATOM 5595 C C . CYS B 1 334 ? 7.051 5.223 26.125 1 93.06 334 CYS B C 1
ATOM 5597 O O . CYS B 1 334 ? 6.043 5.793 26.562 1 93.06 334 CYS B O 1
ATOM 5599 N N . GLN B 1 335 ? 7.523 4.133 26.703 1 89.06 335 GLN B N 1
ATOM 5600 C CA . GLN B 1 335 ? 6.863 3.512 27.859 1 89.06 335 GLN B CA 1
ATOM 5601 C C . GLN B 1 335 ? 7.387 4.082 29.172 1 89.06 335 GLN B C 1
ATOM 5603 O O . GLN B 1 335 ? 6.836 3.803 30.234 1 89.06 335 GLN B O 1
ATOM 5608 N N . SER B 1 336 ? 8.477 4.719 29.109 1 74.38 336 SER B N 1
ATOM 5609 C CA . SER B 1 336 ? 9.117 5.211 30.328 1 74.38 336 SER B CA 1
ATOM 5610 C C . SER B 1 336 ? 8.227 6.207 31.047 1 74.38 336 SER B C 1
ATOM 5612 O O . SER B 1 336 ? 7.594 7.059 30.422 1 74.38 336 SER B O 1
ATOM 5614 N N . HIS B 1 337 ? 7.734 5.75 32.281 1 64.5 337 HIS B N 1
ATOM 5615 C CA . HIS B 1 337 ? 7.039 6.676 33.188 1 64.5 337 HIS B CA 1
ATOM 5616 C C . HIS B 1 337 ? 8.023 7.469 34.031 1 64.5 337 HIS B C 1
ATOM 5618 O O . HIS B 1 337 ? 8.984 6.906 34.562 1 64.5 337 HIS B O 1
ATOM 5624 N N . THR B 1 338 ? 8.617 8.625 33.625 1 44.84 338 THR B N 1
ATOM 5625 C CA . THR B 1 338 ? 9.391 9.328 34.625 1 44.84 338 THR B CA 1
ATOM 5626 C C . THR B 1 338 ? 8.617 9.406 35.938 1 44.84 338 THR B C 1
ATOM 5628 O O . THR B 1 338 ? 7.508 9.938 36 1 44.84 338 THR B O 1
ATOM 5631 N N . CYS B 1 339 ? 8.672 8.438 36.812 1 35.12 339 CYS B N 1
ATOM 5632 C CA . CYS B 1 339 ? 8.414 8.703 38.219 1 35.12 339 CYS B CA 1
ATOM 5633 C C . CYS B 1 339 ? 9.383 9.742 38.781 1 35.12 339 CYS B C 1
ATOM 5635 O O . CYS B 1 339 ? 10.57 9.742 38.438 1 35.12 339 CYS B O 1
#

Solvent-accessible surface area (backbone atoms only — not comparable to full-atom values): 35769 Å² total; per-residue (Å²): 65,28,21,28,30,40,41,38,29,77,45,81,48,79,55,50,88,70,61,61,81,77,37,91,67,30,63,48,22,48,36,58,66,7,40,46,43,16,22,49,48,12,39,49,51,33,62,74,34,53,92,72,46,69,76,56,85,49,72,61,34,48,47,43,39,24,43,63,42,58,28,19,37,22,20,43,48,24,18,44,42,32,43,37,46,44,54,77,90,57,50,66,44,96,74,37,62,56,59,68,68,54,67,42,42,39,45,60,93,71,36,64,63,52,42,67,51,64,85,80,20,64,31,54,47,50,50,51,52,55,38,56,65,32,65,71,47,42,52,54,53,58,72,40,44,70,58,50,49,52,51,19,64,67,31,58,50,67,72,83,50,64,62,67,60,56,50,46,38,46,43,46,29,51,49,37,38,49,74,69,70,44,86,68,60,85,81,63,35,71,68,50,49,51,51,45,49,51,50,44,36,49,54,55,40,55,67,46,33,102,49,65,41,48,63,45,12,23,68,37,12,9,44,40,54,46,48,54,53,49,52,51,50,49,32,64,76,64,65,48,71,57,74,42,77,42,39,25,28,37,50,62,34,51,49,30,34,26,30,40,53,64,61,59,82,70,66,80,66,42,67,41,16,35,49,45,80,47,77,44,78,44,95,86,72,44,48,28,36,35,35,32,41,29,67,47,94,90,50,76,59,45,80,50,59,50,75,95,58,52,79,61,20,45,42,71,57,50,51,60,70,44,49,77,16,38,52,89,47,53,70,59,58,26,63,42,70,88,123,67,26,21,25,30,40,41,39,30,78,46,81,48,79,56,48,90,70,60,62,81,77,37,91,66,29,61,47,22,48,36,59,65,6,40,47,45,16,22,49,48,13,38,50,52,31,64,76,35,53,92,73,46,68,77,55,83,48,71,62,33,48,46,43,38,24,43,63,42,58,29,19,37,22,21,43,48,23,18,45,40,32,42,36,46,42,54,79,91,54,49,67,44,96,73,36,61,55,59,68,68,54,67,44,41,38,46,61,94,69,37,64,63,52,41,67,52,65,86,81,20,64,32,53,47,50,51,50,52,55,38,56,64,33,64,71,45,42,51,54,53,58,72,40,43,70,57,49,48,52,49,20,64,68,31,59,49,68,72,84,49,64,62,67,59,54,50,46,37,45,46,45,29,52,49,37,38,50,76,69,71,43,86,69,59,85,81,64,36,73,68,49,49,50,50,46,50,50,52,45,36,50,54,55,42,53,68,45,32,100,48,64,38,49,62,46,12,24,68,37,12,8,43,41,54,46,48,55,54,49,52,50,51,49,32,66,75,64,65,48,71,56,75,44,76,42,39,24,30,36,49,62,35,51,49,30,34,27,31,39,52,64,62,58,84,67,65,80,65,42,69,40,16,34,49,42,78,47,79,43,81,43,95,85,73,43,48,29,36,36,36,33,41,28,68,46,94,90,49,77,59,45,79,50,60,50,75,93,57,52,79,60,21,45,43,71,57,50,50,60,73,45,48,77,16,39,51,90,48,54,71,59,58,27,63,43,70,88,124